Protein AF-Q5LR85-F1 (afdb_monomer)

Mean predicted aligned error: 10.38 Å

Foldseek 3Di:
DPPDDDDPPPPPDDDDDAAPVLLVVLLVCQVCVLVLQQADAQPPPRHTCQVPVVQKDWDAAADWDDDDPPPDDTAGQWIKMARNVQPPHPSRIDIDGFPCSPPPDLVLLVVLLVCQLFQNFLVNNQQSVQDPVPRDGDDSVVSLSSLSLLLSLLVLQVLLLLVVLLVVQVVVVFDAEWEKEKDKDWFWFQAFDPVGQDTDTWIWIWIATQFQLATPDTFTQKNQNAQLQCVCCVQAQDPVRHGDPQKDWDADPVRDIDIDGDDLNSRPCSQFPVLLSLLQNLQVLVVVLVVQVVVCVVVVHPDDPPVNVVSNVVSVVSNVSSCCCCCVRVNDDDDPSNNGHHDRITGGDPLSNVLSRVLSVVVSGRYQAYEYFYEADLSCLVRVCVSCVVCLVVLRYWYKYKDFDPPDDPVRLVVLQVVLVVVLVVQVVVCVVVVVVVDASLVSQLVVFLVPKFWDFDADPVRDTHQDGDPSQPDLQFQSTKIFTSDRPLSGHRMIMGIRGHGPVQRVQRSPDDRHDDRPDPVNSSVVSNVVLSNDNNSVVVLLVSCCNRRQSRPDQPDPDPVDPRGRRVSGDNHVVSVSSSVSSNSSCQQFVFWDFDDRSPDSDPQKDFDPWDWDWDADPPDNDTDTDIDPDGIDGDTDGSCVSSVSDDQDDDPPDGHTDDVSVSSRQPSSQPPHPSNVSVVVD

Radius of gyration: 29.15 Å; Cα contacts (8 Å, |Δi|>4): 1079; chains: 1; bounding box: 88×75×90 Å

Sequence (685 aa):
MCHHQQGNHDCDVSFNVLSNKHFESEFDRLITQNGLLEGPVCGHCGARYLDQPGNFIFNGSHGKIPAGKNGRKAKPAGFRVIHKPCKGKAGARFTVSLDHQQQEKMHDNVRLLRALVNGARITALRKLLVDPDTGKKCGVERVYNRIFWLEKNLLAFERAKLKEWRDKTEAQGGHPHMRIAHDDVVIGVNWESRSDRRLTPLQCSVSADIDTGYVFRIDANFDTTVDPVQVVQENYLDDQLMPTNVRQAYAQKSGNNFTVPSMHFQRPTGRFEEAALFASAESHWRVFSLRLDKEYAAQGLAQLPQDDLDEIANANEHRKIFNTLRNGYFGFQETDRDSRGSFNGSVVKPTYTKAAHLACLRDLLPAKRLTIVGEQEASMVRVVPHVFRDWIQEDRFEWHVMHFDKNASEPENSRRATAFKTAFDIYKARAHASGQTQTSDHALLSQFCAGAMAPAFNRDPSGHMTPFPIINFRSVQFPQLWVRSGVEIHGETREVVGFPVLRKKYRQKLKGSAFHVMPTDPDLCDALARRYIKATIHPVSSFMNSLRERVSPTKRARGRSARNGPSYINGATFNPAVLVAFLNIYRINYNRFEERPYSSASARNSNQVAVSSGTQSIRRPGSKVKVKAPKQRKLAPIQSTPAIRLGADARRMTSTTRATPDPRRILYRPWLNHGTPLWKKFETR

Solvent-accessible surface area (backbone atoms only — not comparable to full-atom values): 38428 Å² total; per-residue (Å²): 130,86,83,79,69,92,72,92,72,82,64,91,73,82,83,80,74,81,37,67,69,44,35,52,54,43,29,52,36,64,72,22,56,65,61,62,65,48,68,61,58,27,67,62,76,64,56,40,41,74,82,46,54,86,51,44,44,81,68,55,71,35,71,71,40,78,51,56,98,80,81,46,78,63,34,66,47,22,39,23,39,31,32,59,94,40,65,93,46,74,45,14,60,49,75,51,64,60,94,59,77,88,54,89,65,70,68,48,58,57,52,47,55,55,36,48,62,63,34,49,37,67,75,55,52,31,64,70,56,37,40,87,89,75,67,47,68,48,60,69,63,65,54,50,55,51,46,53,51,50,25,41,43,49,53,24,40,51,53,47,37,51,47,55,35,30,56,54,36,44,76,70,72,34,41,76,67,44,46,32,10,36,51,74,46,77,39,56,35,41,44,64,48,91,85,47,51,57,60,51,74,38,50,27,44,32,36,13,30,49,78,39,49,30,62,79,47,72,49,60,24,58,42,57,79,38,46,34,50,58,54,49,42,75,59,32,32,50,102,82,70,45,86,37,71,58,58,41,79,45,74,44,98,87,70,52,72,50,73,44,69,45,50,60,53,71,31,93,61,40,48,37,40,52,61,46,34,52,22,23,26,35,27,40,37,51,50,50,43,53,46,53,56,50,55,42,55,74,70,70,51,94,68,78,56,68,72,58,50,50,51,39,50,52,31,52,51,52,35,54,52,49,49,41,49,41,54,67,69,65,54,54,76,92,47,95,57,46,81,37,62,55,64,71,28,36,48,35,35,61,65,42,45,49,40,22,50,52,43,53,48,59,76,65,53,49,50,65,20,42,34,44,20,27,60,84,49,71,60,53,69,60,37,50,63,64,72,41,40,67,39,50,74,70,58,28,35,32,34,38,33,40,48,54,55,82,81,61,48,73,69,55,34,51,50,49,30,48,52,43,50,52,55,49,54,54,50,52,53,49,42,38,72,73,69,48,67,86,61,51,70,69,58,53,49,36,53,58,39,46,77,51,57,42,53,30,61,41,64,49,100,87,64,50,80,39,66,52,68,60,75,75,52,70,43,94,86,33,40,46,40,25,35,31,44,66,56,35,54,93,72,45,32,75,25,32,40,33,55,65,36,50,51,70,94,45,40,63,64,48,47,72,35,52,31,79,49,74,77,85,50,65,72,54,46,53,53,50,28,64,46,54,71,67,58,52,45,55,44,38,52,53,50,52,53,52,45,32,74,24,28,53,53,49,42,75,51,87,65,99,43,92,84,58,67,76,52,64,59,92,67,41,50,51,48,68,58,57,52,56,32,51,54,51,44,40,48,53,40,52,24,52,58,38,70,40,70,69,80,37,88,79,56,91,59,76,54,48,41,79,41,80,86,48,72,41,75,46,67,42,85,100,52,92,55,64,47,79,40,76,53,82,65,56,62,43,64,50,68,41,25,16,30,50,64,67,58,50,37,82,85,57,87,48,100,86,58,78,68,64,70,60,62,81,77,51,68,80,49,69,34,79,37,59,95,39,75,67,28,54,55,66,68,75,94

Organism: Ruegeria pomeroyi (strain ATCC 700808 / DSM 15171 / DSS-3) (NCBI:txid246200)

Structure (mmCIF, N/CA/C/O backbone):
data_AF-Q5LR85-F1
#
_entry.id   AF-Q5LR85-F1
#
loop_
_atom_site.group_PDB
_atom_site.id
_atom_site.type_symbol
_atom_site.label_atom_id
_atom_site.label_alt_id
_atom_site.label_comp_id
_atom_site.label_asym_id
_atom_site.label_entity_id
_atom_site.label_seq_id
_atom_site.pdbx_PDB_ins_code
_atom_site.Cartn_x
_atom_site.Cartn_y
_atom_site.Cartn_z
_atom_site.occupancy
_atom_site.B_iso_or_equiv
_atom_site.auth_seq_id
_atom_site.auth_comp_id
_atom_site.auth_asym_id
_atom_site.auth_atom_id
_atom_site.pdbx_PDB_model_num
ATOM 1 N N . MET A 1 1 ? 31.830 -20.236 7.073 1.00 25.67 1 MET A N 1
ATOM 2 C CA . MET A 1 1 ? 31.572 -19.706 8.425 1.00 25.67 1 MET A CA 1
ATOM 3 C C . MET A 1 1 ? 31.285 -18.221 8.319 1.00 25.67 1 MET A C 1
ATOM 5 O O . MET A 1 1 ? 32.048 -17.513 7.679 1.00 25.67 1 MET A O 1
ATOM 9 N N . CYS A 1 2 ? 30.186 -17.758 8.907 1.00 26.09 2 CYS A N 1
ATOM 10 C CA . CYS A 1 2 ? 30.060 -16.361 9.301 1.00 26.09 2 CYS A CA 1
ATOM 11 C C . CYS A 1 2 ? 30.748 -16.298 10.675 1.00 26.09 2 CYS A C 1
ATOM 13 O O . CYS A 1 2 ? 30.197 -16.802 11.650 1.00 26.09 2 CYS A O 1
ATOM 15 N N . HIS A 1 3 ? 32.008 -15.860 10.715 1.00 28.88 3 HIS A N 1
ATOM 16 C CA . HIS A 1 3 ? 32.866 -15.875 11.908 1.00 28.88 3 HIS A CA 1
ATOM 17 C C . HIS A 1 3 ? 32.510 -14.732 12.872 1.00 28.88 3 HIS A C 1
ATOM 19 O O . HIS A 1 3 ? 33.296 -13.813 13.061 1.00 28.88 3 HIS A O 1
ATOM 25 N N . HIS A 1 4 ? 31.324 -14.760 13.478 1.00 38.50 4 HIS A N 1
ATOM 26 C CA . HIS A 1 4 ? 30.976 -13.788 14.518 1.00 38.50 4 HIS A CA 1
ATOM 27 C C . HIS A 1 4 ? 31.405 -14.348 15.877 1.00 38.50 4 HIS A C 1
ATOM 29 O O . HIS A 1 4 ? 30.635 -15.022 16.560 1.00 38.50 4 HIS A O 1
ATOM 35 N N . GLN A 1 5 ? 32.673 -14.115 16.224 1.00 31.97 5 GLN A N 1
ATOM 36 C CA . GLN A 1 5 ? 33.122 -14.103 17.616 1.00 31.97 5 GLN A CA 1
ATOM 37 C C . GLN A 1 5 ? 32.587 -12.830 18.304 1.00 31.97 5 GLN A C 1
ATOM 39 O O . GLN A 1 5 ? 32.209 -11.871 17.638 1.00 31.97 5 GLN A O 1
ATOM 44 N N . GLN A 1 6 ? 32.463 -12.889 19.630 1.00 32.41 6 GLN A N 1
ATOM 45 C CA . GLN A 1 6 ? 31.815 -11.910 20.513 1.00 32.41 6 GLN A CA 1
ATOM 46 C C . GLN A 1 6 ? 32.098 -10.432 20.173 1.00 32.41 6 GLN A C 1
ATOM 48 O O . GLN A 1 6 ? 33.243 -10.061 19.950 1.00 32.41 6 GLN A O 1
ATOM 53 N N . GLY A 1 7 ? 31.053 -9.591 20.242 1.00 37.31 7 GLY A N 1
ATOM 54 C CA . GLY A 1 7 ? 31.150 -8.128 20.100 1.00 37.31 7 GLY A CA 1
ATOM 55 C C . GLY A 1 7 ? 30.422 -7.578 18.868 1.00 37.31 7 GLY A C 1
ATOM 56 O O . GLY A 1 7 ? 31.039 -7.104 17.924 1.00 37.31 7 GLY A O 1
ATOM 57 N N . ASN A 1 8 ? 29.085 -7.645 18.850 1.00 41.34 8 ASN A N 1
ATOM 58 C CA . ASN A 1 8 ? 28.257 -7.100 17.762 1.00 41.34 8 ASN A CA 1
ATOM 59 C C . ASN A 1 8 ? 28.128 -5.563 17.862 1.00 41.34 8 ASN A C 1
ATOM 61 O O . ASN A 1 8 ? 27.071 -5.048 18.228 1.00 41.34 8 ASN A O 1
ATOM 65 N N . HIS A 1 9 ? 29.198 -4.836 17.539 1.00 42.75 9 HIS A N 1
ATOM 66 C CA . HIS A 1 9 ? 29.150 -3.390 17.255 1.00 42.75 9 HIS A CA 1
ATOM 67 C C . HIS A 1 9 ? 29.630 -3.085 15.829 1.00 42.75 9 HIS A C 1
ATOM 69 O O . HIS A 1 9 ? 29.103 -2.178 15.198 1.00 42.75 9 HIS A O 1
ATOM 75 N N . ASP A 1 10 ? 30.562 -3.884 15.294 1.00 40.72 10 ASP A N 1
ATOM 76 C CA . ASP A 1 10 ? 31.260 -3.553 14.042 1.00 40.72 10 ASP A CA 1
ATOM 77 C C . ASP A 1 10 ? 30.599 -4.123 12.781 1.00 40.72 10 ASP A C 1
ATOM 79 O O . ASP A 1 10 ? 30.808 -3.623 11.674 1.00 40.72 10 ASP A O 1
ATOM 83 N N . CYS A 1 11 ? 29.756 -5.151 12.915 1.00 45.41 11 CYS A N 1
ATOM 84 C CA . CYS A 1 11 ? 28.858 -5.527 11.834 1.00 45.41 11 CYS A CA 1
ATOM 85 C C . CYS A 1 11 ? 27.536 -4.777 12.021 1.00 45.41 11 CYS A C 1
ATOM 87 O O . CYS A 1 11 ? 26.680 -5.192 12.798 1.00 45.41 11 CYS A O 1
ATOM 89 N N . ASP A 1 12 ? 27.321 -3.707 11.260 1.00 41.81 12 ASP A N 1
ATOM 90 C CA . ASP A 1 12 ? 26.050 -2.958 11.153 1.00 41.81 12 ASP A CA 1
ATOM 91 C C . ASP A 1 12 ? 24.854 -3.808 10.634 1.00 41.81 12 ASP A C 1
ATOM 93 O O . ASP A 1 12 ? 23.864 -3.321 10.085 1.00 41.81 12 ASP A O 1
ATOM 97 N N . VAL A 1 13 ? 24.927 -5.132 10.769 1.00 40.31 13 VAL A N 1
ATOM 98 C CA . VAL A 1 13 ? 23.937 -6.104 10.337 1.00 40.31 13 VAL A CA 1
ATOM 99 C C . VAL A 1 13 ? 23.150 -6.603 11.553 1.00 40.31 13 VAL A C 1
ATOM 101 O O . VAL A 1 13 ? 23.331 -7.719 12.033 1.00 40.31 13 VAL A O 1
ATOM 104 N N . SER A 1 14 ? 22.218 -5.785 12.045 1.00 47.59 14 SER A N 1
ATOM 105 C CA . SER A 1 14 ? 21.238 -6.207 13.052 1.00 47.59 14 SER A CA 1
ATOM 106 C C . SER A 1 14 ? 20.057 -6.925 12.382 1.00 47.59 14 SER A C 1
ATOM 108 O O . SER A 1 14 ? 19.246 -6.333 11.660 1.00 47.59 14 SER A O 1
ATOM 110 N N . PHE A 1 15 ? 19.945 -8.244 12.555 1.00 52.16 15 PHE A N 1
ATOM 111 C CA . PHE A 1 15 ? 18.788 -9.009 12.075 1.00 52.16 15 PHE A CA 1
ATOM 112 C C . PHE A 1 15 ? 17.698 -9.054 13.152 1.00 52.16 15 PHE A C 1
ATOM 114 O O . PHE A 1 15 ? 17.870 -9.683 14.189 1.00 52.16 15 PHE A O 1
ATOM 121 N N . ASN A 1 16 ? 16.549 -8.424 12.886 1.00 63.28 16 ASN A N 1
ATOM 122 C CA . ASN A 1 16 ? 15.356 -8.587 13.718 1.00 63.28 16 ASN A CA 1
ATOM 123 C C . ASN A 1 16 ? 14.605 -9.836 13.252 1.00 63.28 16 ASN A C 1
ATOM 125 O O . ASN A 1 16 ? 14.206 -9.912 12.086 1.00 63.28 16 ASN A O 1
ATOM 129 N N . VAL A 1 17 ? 14.425 -10.802 14.152 1.00 72.62 17 VAL A N 1
ATOM 130 C CA . VAL A 1 17 ? 13.585 -11.985 13.926 1.00 72.62 17 VAL A CA 1
ATOM 131 C C . VAL A 1 17 ? 12.122 -11.544 13.832 1.00 72.62 17 VAL A C 1
ATOM 133 O O . VAL A 1 17 ? 11.654 -10.770 14.659 1.00 72.62 17 VAL A O 1
ATOM 136 N N . LEU A 1 18 ? 11.392 -12.014 12.820 1.00 82.56 18 LEU A N 1
ATOM 137 C CA . LEU A 1 18 ? 9.975 -11.692 12.626 1.00 82.56 18 LEU A CA 1
ATOM 138 C C . LEU A 1 18 ? 9.097 -12.882 13.023 1.00 82.56 18 LEU A C 1
ATOM 140 O O . LEU A 1 18 ? 9.485 -14.033 12.847 1.00 82.56 18 LEU A O 1
ATOM 144 N N . SER A 1 19 ? 7.905 -12.593 13.537 1.00 89.31 19 SER A N 1
ATOM 145 C CA . SER A 1 19 ? 6.906 -13.585 13.936 1.00 89.31 19 SER A CA 1
ATOM 146 C C . SER A 1 19 ? 5.846 -13.748 12.852 1.00 89.31 19 SER A C 1
ATOM 148 O O . SER A 1 19 ? 5.288 -12.758 12.371 1.00 89.31 19 SER A O 1
ATOM 150 N N . ASN A 1 20 ? 5.524 -14.997 12.508 1.00 90.56 20 ASN A N 1
ATOM 151 C CA . ASN A 1 20 ? 4.455 -15.308 11.556 1.00 90.56 20 ASN A CA 1
ATOM 152 C C . ASN A 1 20 ? 3.092 -14.829 12.068 1.00 90.56 20 ASN A C 1
ATOM 154 O O . ASN A 1 20 ? 2.350 -14.219 11.309 1.00 90.56 20 ASN A O 1
ATOM 158 N N . LYS A 1 21 ? 2.811 -14.988 13.369 1.00 92.75 21 LYS A N 1
ATOM 159 C CA . LYS A 1 21 ? 1.562 -14.516 13.989 1.00 92.75 21 LYS A CA 1
ATOM 160 C C . LYS A 1 21 ? 1.386 -13.003 13.820 1.00 92.75 21 LYS A C 1
ATOM 162 O O . LYS A 1 21 ? 0.314 -12.529 13.466 1.00 92.75 21 LYS A O 1
ATOM 167 N N . HIS A 1 22 ? 2.455 -12.232 14.033 1.00 93.56 22 HIS A N 1
ATOM 168 C CA . HIS A 1 22 ? 2.426 -10.776 13.850 1.00 93.56 22 HIS A CA 1
ATOM 169 C C . HIS A 1 22 ? 2.228 -10.375 12.389 1.00 93.56 22 HIS A C 1
ATOM 171 O O . HIS A 1 22 ? 1.516 -9.410 12.110 1.00 93.56 22 HIS A O 1
ATOM 177 N N . PHE A 1 23 ? 2.841 -11.118 11.465 1.00 93.75 23 PHE A N 1
ATOM 178 C CA . PHE A 1 23 ? 2.610 -10.940 10.038 1.00 93.75 23 PHE A CA 1
ATOM 179 C C . PHE A 1 23 ? 1.153 -11.232 9.661 1.00 93.75 23 PHE A C 1
ATOM 181 O O . PHE A 1 23 ? 0.551 -10.419 8.972 1.00 93.75 23 PHE A O 1
ATOM 188 N N . GLU A 1 24 ? 0.573 -12.334 10.140 1.00 94.56 24 GLU A N 1
ATOM 189 C CA . GLU A 1 24 ? -0.818 -12.714 9.869 1.00 94.56 24 GLU A CA 1
ATOM 190 C C . GLU A 1 24 ? -1.810 -11.670 10.392 1.00 94.56 24 GLU A C 1
ATOM 192 O O . GLU A 1 24 ? -2.714 -11.275 9.659 1.00 94.56 24 GLU A O 1
ATOM 197 N N . SER A 1 25 ? -1.608 -11.149 11.609 1.00 94.25 25 SER A N 1
ATOM 198 C CA . SER A 1 25 ? -2.441 -10.059 12.139 1.00 94.25 25 SER A CA 1
ATOM 199 C C . SER A 1 25 ? -2.351 -8.789 11.290 1.00 94.25 25 SER A C 1
ATOM 201 O O . SER A 1 25 ? -3.364 -8.150 11.015 1.00 94.25 25 SER A O 1
ATOM 203 N N . GLU A 1 26 ? -1.148 -8.410 10.852 1.00 96.00 26 GLU A N 1
ATOM 204 C CA . GLU A 1 26 ? -0.976 -7.236 9.991 1.00 96.00 26 GLU A CA 1
ATOM 205 C C . GLU A 1 26 ? -1.548 -7.462 8.583 1.00 96.00 26 GLU A C 1
ATOM 207 O O . GLU A 1 26 ? -2.113 -6.554 7.972 1.00 96.00 26 GLU A O 1
ATOM 212 N N . PHE A 1 27 ? -1.442 -8.684 8.071 1.00 95.69 27 PHE A N 1
ATOM 213 C CA . PHE A 1 27 ? -2.030 -9.091 6.805 1.00 95.69 27 PHE A CA 1
ATOM 214 C C . PHE A 1 27 ? -3.561 -9.021 6.839 1.00 95.69 27 PHE A C 1
ATOM 216 O O . PHE A 1 27 ? -4.148 -8.392 5.955 1.00 95.69 27 PHE A O 1
ATOM 223 N N . ASP A 1 28 ? -4.208 -9.558 7.879 1.00 93.94 28 ASP A N 1
ATOM 224 C CA . ASP A 1 28 ? -5.665 -9.457 8.050 1.00 93.94 28 ASP A CA 1
ATOM 225 C C . ASP A 1 28 ? -6.116 -7.994 8.186 1.00 93.94 28 ASP A C 1
ATOM 227 O O . ASP A 1 28 ? -7.058 -7.570 7.510 1.00 93.94 28 ASP A O 1
ATOM 231 N N . ARG A 1 29 ? -5.377 -7.165 8.940 1.00 94.94 29 ARG A N 1
ATOM 232 C CA . ARG A 1 29 ? -5.636 -5.717 9.035 1.00 94.94 29 ARG A CA 1
ATOM 233 C C . ARG A 1 29 ? -5.641 -5.039 7.663 1.00 94.94 29 ARG A C 1
ATOM 235 O O . ARG A 1 29 ? -6.537 -4.247 7.360 1.00 94.94 29 ARG A O 1
ATOM 242 N N . LEU A 1 30 ? -4.649 -5.327 6.820 1.00 96.06 30 LEU A N 1
ATOM 243 C CA . LEU A 1 30 ? -4.534 -4.720 5.491 1.00 96.06 30 LEU A CA 1
ATOM 244 C C . LEU A 1 30 ? -5.548 -5.279 4.480 1.00 96.06 30 LEU A C 1
ATOM 246 O O . LEU A 1 30 ? -5.966 -4.547 3.570 1.00 96.06 30 LEU A O 1
ATOM 250 N N . ILE A 1 31 ? -5.966 -6.540 4.614 1.00 92.94 31 ILE A N 1
ATOM 251 C CA . ILE A 1 31 ? -7.046 -7.129 3.808 1.00 92.94 31 ILE A CA 1
ATOM 252 C C . ILE A 1 31 ? -8.389 -6.492 4.153 1.00 92.94 31 ILE A C 1
ATOM 254 O O . ILE A 1 31 ? -9.135 -6.085 3.257 1.00 92.94 31 ILE A O 1
ATOM 258 N N . THR A 1 32 ? -8.689 -6.381 5.445 1.00 91.19 32 THR A N 1
ATOM 259 C CA . THR A 1 32 ? -9.951 -5.824 5.943 1.00 91.19 32 THR A CA 1
ATOM 260 C C . THR A 1 32 ? -9.982 -4.296 5.897 1.00 91.19 32 THR A C 1
ATOM 262 O O . THR A 1 32 ? -11.055 -3.715 6.057 1.00 91.19 32 THR A O 1
ATOM 265 N N . GLN A 1 33 ? -8.840 -3.651 5.620 1.00 92.00 33 GLN A N 1
ATOM 266 C CA . GLN A 1 33 ? -8.652 -2.197 5.652 1.00 92.00 33 GLN A CA 1
ATOM 267 C C . GLN A 1 33 ? -9.048 -1.625 7.017 1.00 92.00 33 GLN A C 1
ATOM 269 O O . GLN A 1 33 ? -9.933 -0.777 7.107 1.00 92.00 33 GLN A O 1
ATOM 274 N N . ASN A 1 34 ? -8.408 -2.128 8.078 1.00 89.56 34 ASN A N 1
ATOM 275 C CA . ASN A 1 34 ? -8.735 -1.800 9.470 1.00 89.56 34 ASN A CA 1
ATOM 276 C C . ASN A 1 34 ? -10.216 -2.091 9.801 1.00 89.56 34 ASN A C 1
ATOM 278 O O . ASN A 1 34 ? -10.921 -1.241 10.342 1.00 89.56 34 ASN A O 1
ATOM 282 N N . GLY A 1 35 ? -10.725 -3.259 9.396 1.00 87.31 35 GLY A N 1
ATOM 283 C CA . GLY A 1 35 ? -12.103 -3.685 9.679 1.00 87.31 35 GLY A CA 1
ATOM 284 C C . GLY A 1 35 ? -13.196 -3.089 8.774 1.00 87.31 35 GLY A C 1
ATOM 285 O O . GLY A 1 35 ? -14.323 -3.584 8.748 1.00 87.31 35 GLY A O 1
ATOM 286 N N . LEU A 1 36 ? -12.898 -2.066 7.961 1.00 90.31 36 LEU A N 1
ATOM 287 C CA . LEU A 1 36 ? -13.901 -1.380 7.127 1.00 90.31 36 LEU A CA 1
ATOM 288 C C . LEU A 1 36 ? -14.605 -2.303 6.116 1.00 90.31 36 LEU A C 1
ATOM 290 O O . LEU A 1 36 ? -15.736 -2.026 5.695 1.00 90.31 36 LEU A O 1
ATOM 294 N N . LEU A 1 37 ? -13.933 -3.380 5.705 1.00 91.31 37 LEU A N 1
ATOM 295 C CA . LEU A 1 37 ? -14.367 -4.287 4.646 1.00 91.31 37 LEU A CA 1
ATOM 296 C C . LEU A 1 37 ? -14.844 -5.669 5.128 1.00 91.31 37 LEU A C 1
ATOM 298 O O . LEU A 1 37 ? -15.165 -6.504 4.273 1.00 91.31 37 LEU A O 1
ATOM 302 N N . GLU A 1 38 ? -14.929 -5.908 6.440 1.00 87.56 38 GLU A N 1
ATOM 303 C CA . GLU A 1 38 ? -15.364 -7.193 7.028 1.00 87.56 38 GLU A CA 1
ATOM 304 C C . GLU A 1 38 ? -16.844 -7.497 6.778 1.00 87.56 38 GLU A C 1
ATOM 306 O O . GLU A 1 38 ? -17.244 -8.648 6.596 1.00 87.56 38 GLU A O 1
ATOM 311 N N . GLY A 1 39 ? -17.664 -6.448 6.703 1.00 86.19 39 GLY A N 1
ATOM 312 C CA . GLY A 1 39 ? -19.108 -6.596 6.587 1.00 86.19 39 GLY A CA 1
ATOM 313 C C . GLY A 1 39 ? -19.765 -7.138 7.861 1.00 86.19 39 GLY A C 1
ATOM 314 O O . GLY A 1 39 ? -19.161 -7.147 8.928 1.00 86.19 39 GLY A O 1
ATOM 315 N N . PRO A 1 40 ? -21.048 -7.520 7.779 1.00 88.81 40 PRO A N 1
ATOM 316 C CA . PRO A 1 40 ? -21.800 -7.987 8.941 1.00 88.81 40 PRO A CA 1
ATOM 317 C C . PRO A 1 40 ? -21.288 -9.334 9.465 1.00 88.81 40 PRO A C 1
ATOM 319 O O . PRO A 1 40 ? -20.984 -10.224 8.668 1.00 88.81 40 PRO A O 1
ATOM 322 N N . VAL A 1 41 ? -21.284 -9.516 10.787 1.00 91.12 41 VAL A N 1
ATOM 323 C CA . VAL A 1 41 ? -20.835 -10.751 11.451 1.00 91.12 41 VAL A CA 1
ATOM 324 C C . VAL A 1 41 ? -21.919 -11.348 12.345 1.00 91.12 41 VAL A C 1
ATOM 326 O O . VAL A 1 41 ? -22.770 -10.641 12.884 1.00 91.12 41 VAL A O 1
ATOM 329 N N . CYS A 1 42 ? -21.894 -12.669 12.503 1.00 91.50 42 CYS A N 1
ATOM 330 C CA . CYS A 1 42 ? -22.695 -13.366 13.501 1.00 91.50 42 CYS A CA 1
ATOM 331 C C . CYS A 1 42 ? -22.134 -13.075 14.900 1.00 91.50 42 CYS A C 1
ATOM 333 O O . CYS A 1 42 ? -21.031 -13.514 15.211 1.00 91.50 42 CYS A O 1
ATOM 335 N N . GLY A 1 43 ? -22.904 -12.414 15.765 1.00 90.44 43 GLY A N 1
ATOM 336 C CA . GLY A 1 43 ? -22.472 -12.088 17.130 1.00 90.44 43 GLY A CA 1
ATOM 337 C C . GLY A 1 43 ? -22.281 -13.303 18.047 1.00 90.44 43 GLY A C 1
ATOM 338 O O . GLY A 1 43 ? -21.692 -13.161 19.107 1.00 90.44 43 GLY A O 1
ATOM 339 N N . HIS A 1 44 ? -22.755 -14.494 17.650 1.00 92.31 44 HIS A N 1
ATOM 340 C CA . HIS A 1 44 ? -22.561 -15.731 18.424 1.00 92.31 44 HIS A CA 1
ATOM 341 C C . HIS A 1 44 ? -21.221 -16.423 18.139 1.00 92.31 44 HIS A C 1
ATOM 343 O O . HIS A 1 44 ? -20.591 -16.952 19.044 1.00 92.31 44 HIS A O 1
ATOM 349 N N . CYS A 1 45 ? -20.819 -16.507 16.866 1.00 91.50 45 CYS A N 1
ATOM 350 C CA . CYS A 1 45 ? -19.669 -17.321 16.441 1.00 91.50 45 CYS A CA 1
ATOM 351 C C . CYS A 1 45 ? -18.624 -16.565 15.614 1.00 91.50 45 CYS A C 1
ATOM 353 O O . CYS A 1 45 ? -17.674 -17.179 15.142 1.00 91.50 45 CYS A O 1
ATOM 355 N N . GLY A 1 46 ? -18.825 -15.272 15.350 1.00 88.94 46 GLY A N 1
ATOM 356 C CA . GLY A 1 46 ? -17.912 -14.453 14.550 1.00 88.94 46 GLY A CA 1
ATOM 357 C C . GLY A 1 46 ? -17.954 -14.702 13.037 1.00 88.94 46 GLY A C 1
ATOM 358 O O . GLY A 1 46 ? -17.248 -14.024 12.299 1.00 88.94 46 GLY A O 1
ATOM 359 N N . ALA A 1 47 ? -18.785 -15.627 12.537 1.00 89.88 47 ALA A N 1
ATOM 360 C CA . ALA A 1 47 ? -18.868 -15.910 11.101 1.00 89.88 47 ALA A CA 1
ATOM 361 C C . ALA A 1 47 ? -19.253 -14.653 10.297 1.00 89.88 47 ALA A C 1
ATOM 363 O O . ALA A 1 47 ? -20.296 -14.040 10.557 1.00 89.88 47 ALA A O 1
ATOM 364 N N . ARG A 1 48 ? -18.432 -14.288 9.304 1.00 90.62 48 ARG A N 1
ATOM 365 C CA . ARG A 1 48 ? -18.635 -13.099 8.464 1.00 90.62 48 ARG A CA 1
ATOM 366 C C . ARG A 1 48 ? -19.596 -13.404 7.310 1.00 90.62 48 ARG A C 1
ATOM 368 O O . ARG A 1 48 ? -19.462 -14.401 6.600 1.00 90.62 48 ARG A O 1
ATOM 375 N N . TYR A 1 49 ? -20.562 -12.516 7.080 1.00 91.31 49 TYR A N 1
ATOM 376 C CA . TYR A 1 49 ? -21.555 -12.662 6.009 1.00 91.31 49 TYR A CA 1
ATOM 377 C C . TYR A 1 49 ? -20.923 -12.652 4.611 1.00 91.31 49 TYR A C 1
ATOM 379 O O . TYR A 1 49 ? -21.397 -13.351 3.716 1.00 91.31 49 TYR A O 1
ATOM 387 N N . LEU A 1 50 ? -19.873 -11.853 4.409 1.00 89.81 50 LEU A N 1
ATOM 388 C CA . LEU A 1 50 ? -19.233 -11.710 3.100 1.00 89.81 50 LEU A CA 1
ATOM 389 C C . LEU A 1 50 ? -18.449 -12.954 2.672 1.00 89.81 50 LEU A C 1
ATOM 391 O O . LEU A 1 50 ? -18.332 -13.189 1.470 1.00 89.81 50 LEU A O 1
ATOM 395 N N . ASP A 1 51 ? -17.977 -13.752 3.630 1.00 88.12 51 ASP A N 1
ATOM 396 C CA . ASP A 1 51 ? -17.196 -14.960 3.359 1.00 88.12 51 ASP A CA 1
ATOM 397 C C . ASP A 1 51 ? -18.104 -16.099 2.882 1.00 88.12 51 ASP A C 1
ATOM 399 O O . ASP A 1 51 ? -17.790 -16.802 1.922 1.00 88.12 51 ASP A O 1
ATOM 403 N N . GLN A 1 52 ? -19.267 -16.267 3.523 1.00 89.31 52 GLN A N 1
ATOM 404 C CA . GLN A 1 52 ? -20.216 -17.343 3.217 1.00 89.31 52 GLN A CA 1
ATOM 405 C C . GLN A 1 52 ? -21.673 -16.851 3.255 1.00 89.31 52 GLN A C 1
ATOM 407 O O . GLN A 1 52 ? -22.449 -17.248 4.130 1.00 89.31 52 GLN A O 1
ATOM 412 N N . PRO A 1 53 ? -22.112 -16.035 2.277 1.00 90.06 53 PRO A N 1
ATOM 413 C CA . PRO A 1 53 ? -23.452 -15.443 2.290 1.00 90.06 53 PRO A CA 1
ATOM 414 C C . PRO A 1 53 ? -24.578 -16.490 2.239 1.00 90.06 53 PRO A C 1
ATOM 416 O O . PRO A 1 53 ? -25.684 -16.229 2.710 1.00 90.06 53 PRO A O 1
ATOM 419 N N . GLY A 1 54 ? -24.307 -17.692 1.713 1.00 89.44 54 GLY A N 1
ATOM 420 C CA . GLY A 1 54 ? -25.259 -18.810 1.670 1.00 89.44 54 GLY A CA 1
ATOM 421 C C . GLY A 1 54 ? -25.644 -19.373 3.046 1.00 89.44 54 GLY A C 1
ATOM 422 O O . GLY A 1 54 ? -26.722 -19.962 3.184 1.00 89.44 54 GLY A O 1
ATOM 423 N N . ASN A 1 55 ? -24.824 -19.137 4.076 1.00 92.75 55 ASN A N 1
ATOM 424 C CA . ASN A 1 55 ? -25.094 -19.556 5.455 1.00 92.75 55 ASN A CA 1
ATOM 425 C C . ASN A 1 55 ? -26.017 -18.596 6.208 1.00 92.75 55 ASN A C 1
ATOM 427 O O . ASN A 1 55 ? -26.322 -18.820 7.378 1.00 92.75 55 ASN A O 1
ATOM 431 N N . PHE A 1 56 ? -26.516 -17.557 5.542 1.00 93.06 56 PHE A N 1
ATOM 432 C CA . PHE A 1 56 ? -27.396 -16.564 6.133 1.00 93.06 56 PHE A CA 1
ATOM 433 C C . PHE A 1 56 ? -28.757 -16.548 5.431 1.00 93.06 56 PHE A C 1
ATOM 435 O O . PHE A 1 56 ? -28.858 -16.744 4.220 1.00 93.06 56 PHE A O 1
ATOM 442 N N . ILE A 1 57 ? -29.826 -16.331 6.198 1.00 92.56 57 ILE A N 1
ATOM 443 C CA . ILE A 1 57 ? -31.199 -16.202 5.687 1.00 92.56 57 ILE A CA 1
ATOM 444 C C . ILE A 1 57 ? -31.798 -14.853 6.043 1.00 92.56 57 ILE A C 1
ATOM 446 O O . ILE A 1 57 ? -31.536 -14.296 7.109 1.00 92.56 57 ILE A O 1
ATOM 450 N N . PHE A 1 58 ? -32.651 -14.352 5.156 1.00 90.19 58 PHE A N 1
ATOM 451 C CA . PHE A 1 58 ? -33.431 -13.150 5.408 1.00 90.19 58 PHE A CA 1
ATOM 452 C C . PHE A 1 58 ? -34.608 -13.456 6.324 1.00 90.19 58 PHE A C 1
ATOM 454 O O . PHE A 1 58 ? -35.362 -14.392 6.080 1.00 90.19 58 PHE A O 1
ATOM 461 N N . ASN A 1 59 ? -34.786 -12.621 7.343 1.00 86.88 59 ASN A N 1
ATOM 462 C CA . ASN A 1 59 ? -35.867 -12.730 8.315 1.00 86.88 59 ASN A CA 1
ATOM 463 C C . ASN A 1 59 ? -36.669 -11.422 8.416 1.00 86.88 59 ASN A C 1
ATOM 465 O O . ASN A 1 59 ? -36.854 -10.852 9.494 1.00 86.88 59 ASN A O 1
ATOM 469 N N . GLY A 1 60 ? -37.098 -10.918 7.257 1.00 85.25 60 GLY A N 1
ATOM 470 C CA . GLY A 1 60 ? -37.921 -9.717 7.130 1.00 85.25 60 GLY A CA 1
ATOM 471 C C . GLY A 1 60 ? -37.144 -8.405 6.977 1.00 85.25 60 GLY A C 1
ATOM 472 O O . GLY A 1 60 ? -35.913 -8.362 6.915 1.00 85.25 60 GLY A O 1
ATOM 473 N N . SER A 1 61 ? -37.897 -7.313 6.877 1.00 84.75 61 SER A N 1
ATOM 474 C CA . SER A 1 61 ? -37.383 -5.944 6.799 1.00 84.75 61 SER A CA 1
ATOM 475 C C . SER A 1 61 ? -37.274 -5.294 8.177 1.00 84.75 61 SER A C 1
ATOM 477 O O . SER A 1 61 ? -38.016 -5.626 9.101 1.00 84.75 61 SER A O 1
ATOM 479 N N . HIS A 1 62 ? -36.384 -4.315 8.295 1.00 81.62 62 HIS A N 1
ATOM 480 C CA . HIS A 1 62 ? -36.231 -3.464 9.466 1.00 81.62 62 HIS A CA 1
ATOM 481 C C . HIS A 1 62 ? -36.523 -2.007 9.102 1.00 81.62 62 HIS A C 1
ATOM 483 O O . HIS A 1 62 ? -35.911 -1.473 8.179 1.00 81.62 62 HIS A O 1
ATOM 489 N N . GLY A 1 63 ? -37.416 -1.357 9.851 1.00 77.19 63 GLY A N 1
ATOM 490 C CA . GLY A 1 63 ? -37.779 0.048 9.647 1.00 77.19 63 GLY A CA 1
ATOM 491 C C . GLY A 1 63 ? -38.414 0.350 8.282 1.00 77.19 63 GLY A C 1
ATOM 492 O O . GLY A 1 63 ? -38.479 -0.497 7.385 1.00 77.19 63 GLY A O 1
ATOM 493 N N . LYS A 1 64 ? -38.883 1.587 8.116 1.00 75.44 64 LYS A N 1
ATOM 494 C CA . LYS A 1 64 ? -39.430 2.103 6.856 1.00 75.44 64 LYS A CA 1
ATOM 495 C C . LYS A 1 64 ? -38.836 3.479 6.575 1.00 75.44 64 LYS A C 1
ATOM 497 O O . LYS A 1 64 ? -38.792 4.322 7.461 1.00 75.44 64 LYS A O 1
ATOM 502 N N . ILE A 1 65 ? -38.395 3.695 5.341 1.00 71.81 65 ILE A N 1
ATOM 503 C CA . ILE A 1 65 ? -38.053 5.019 4.825 1.00 71.81 65 ILE A CA 1
ATOM 504 C C . ILE A 1 65 ? -39.361 5.644 4.322 1.00 71.81 65 ILE A C 1
ATOM 506 O O . ILE A 1 65 ? -40.025 5.011 3.487 1.00 71.81 65 ILE A O 1
ATOM 510 N N . PRO A 1 66 ? -39.747 6.837 4.813 1.00 64.62 66 PRO A N 1
ATOM 511 C CA . PRO A 1 66 ? -40.969 7.506 4.388 1.00 64.62 66 PRO A CA 1
ATOM 512 C C . PRO A 1 66 ? -41.033 7.667 2.867 1.00 64.62 66 PRO A C 1
ATOM 514 O O . PRO A 1 66 ? -40.023 7.911 2.201 1.00 64.62 66 PRO A O 1
ATOM 517 N N . ALA A 1 67 ? -42.237 7.535 2.319 1.00 65.00 67 ALA A N 1
ATOM 518 C CA . ALA A 1 67 ? -42.518 7.878 0.935 1.00 65.00 67 ALA A CA 1
ATOM 519 C C . ALA A 1 67 ? -42.173 9.356 0.693 1.00 65.00 67 ALA A C 1
ATOM 521 O O . ALA A 1 67 ? -42.677 10.233 1.391 1.00 65.00 67 ALA A O 1
ATOM 522 N N . GLY A 1 68 ? -41.317 9.652 -0.289 1.00 61.53 68 GLY A N 1
ATOM 523 C CA . GLY A 1 68 ? -41.151 11.035 -0.746 1.00 61.53 68 GLY A CA 1
ATOM 524 C C . GLY A 1 68 ? -42.456 11.573 -1.349 1.00 61.53 68 GLY A C 1
ATOM 525 O O . GLY A 1 68 ? -43.326 10.786 -1.723 1.00 61.53 68 GLY A O 1
ATOM 526 N N . LYS A 1 69 ? -42.556 12.899 -1.534 1.00 55.62 69 LYS A N 1
ATOM 527 C CA . LYS A 1 69 ? -43.744 13.614 -2.067 1.00 55.62 69 LYS A CA 1
ATOM 528 C C . LYS A 1 69 ? -44.285 13.105 -3.424 1.00 55.62 69 LYS A C 1
ATOM 530 O O . LYS A 1 69 ? -45.358 13.514 -3.837 1.00 55.62 69 LYS A O 1
ATOM 535 N N . ASN A 1 70 ? -43.591 12.184 -4.096 1.00 56.66 70 ASN A N 1
ATOM 536 C CA . ASN A 1 70 ? -43.929 11.656 -5.423 1.00 56.66 70 ASN A CA 1
ATOM 537 C C . ASN A 1 70 ? -44.691 10.310 -5.382 1.00 56.66 70 ASN A C 1
ATOM 539 O O . ASN A 1 70 ? -44.492 9.480 -6.267 1.00 56.66 70 ASN A O 1
ATOM 543 N N . GLY A 1 71 ? -45.483 10.030 -4.339 1.00 54.78 71 GLY A N 1
ATOM 544 C CA . GLY A 1 71 ? -46.380 8.858 -4.299 1.00 54.78 71 GLY A CA 1
ATOM 545 C C . GLY A 1 71 ? -45.699 7.477 -4.334 1.00 54.78 71 GLY A C 1
ATOM 546 O O . GLY A 1 71 ? -46.340 6.469 -4.625 1.00 54.78 71 GLY A O 1
ATOM 547 N N . ARG A 1 72 ? -44.391 7.390 -4.058 1.00 61.12 72 ARG A N 1
ATOM 548 C CA . ARG A 1 72 ? -43.653 6.112 -4.048 1.00 61.12 72 ARG A CA 1
ATOM 549 C C . ARG A 1 72 ? -43.903 5.352 -2.746 1.00 61.12 72 ARG A C 1
ATOM 551 O O . ARG A 1 72 ? -43.786 5.939 -1.681 1.00 61.12 72 ARG A O 1
ATOM 558 N N . LYS A 1 73 ? -44.160 4.038 -2.815 1.00 65.38 73 LYS A N 1
ATOM 559 C CA . LYS A 1 73 ? -44.332 3.180 -1.624 1.00 65.38 73 LYS A CA 1
ATOM 560 C C . LYS A 1 73 ? -43.127 3.281 -0.676 1.00 65.38 73 LYS A C 1
ATOM 562 O O . LYS A 1 73 ? -41.983 3.371 -1.128 1.00 65.38 73 LYS A O 1
ATOM 567 N N . ALA A 1 74 ? -43.396 3.242 0.631 1.00 68.69 74 ALA A N 1
ATOM 568 C CA . ALA A 1 74 ? -42.366 3.238 1.667 1.00 68.69 74 ALA A CA 1
ATOM 569 C C . ALA A 1 74 ? -41.427 2.033 1.490 1.00 68.69 74 ALA A C 1
ATOM 571 O O . ALA A 1 74 ? -41.883 0.902 1.307 1.00 68.69 74 ALA A O 1
ATOM 572 N N . LYS A 1 75 ? -40.117 2.282 1.546 1.00 77.25 75 LYS A N 1
ATOM 573 C CA . LYS A 1 75 ? -39.074 1.273 1.296 1.00 77.25 75 LYS A CA 1
ATOM 574 C C . LYS A 1 75 ? -38.487 0.765 2.613 1.00 77.25 75 LYS A C 1
ATOM 576 O O . LYS A 1 75 ? -38.425 1.537 3.570 1.00 77.25 75 LYS A O 1
ATOM 581 N N . PRO A 1 76 ? -38.029 -0.495 2.700 1.00 78.62 76 PRO A N 1
ATOM 582 C CA . PRO A 1 76 ? -37.382 -0.992 3.910 1.00 78.62 76 PRO A CA 1
ATOM 583 C C . PRO A 1 76 ? -36.078 -0.227 4.189 1.00 78.62 76 PRO A C 1
ATOM 585 O O . PRO A 1 76 ? -35.273 0.004 3.280 1.00 78.62 76 PRO A O 1
ATOM 588 N N . ALA A 1 77 ? -35.863 0.164 5.449 1.00 79.06 77 ALA A N 1
ATOM 589 C CA . ALA A 1 77 ? -34.632 0.837 5.871 1.00 79.06 77 ALA A CA 1
ATOM 590 C C . ALA A 1 77 ? -33.467 -0.165 6.027 1.00 79.06 77 ALA A C 1
ATOM 592 O O . ALA A 1 77 ? -32.324 0.101 5.673 1.00 79.06 77 ALA A O 1
ATOM 593 N N . GLY A 1 78 ? -33.744 -1.385 6.450 1.00 86.19 78 GLY A N 1
ATOM 594 C CA . GLY A 1 78 ? -32.760 -2.453 6.496 1.00 86.19 78 GLY A CA 1
ATOM 595 C C . GLY A 1 78 ? -33.399 -3.809 6.290 1.00 86.19 78 GLY A C 1
ATOM 596 O O . GLY A 1 78 ? -34.618 -3.940 6.152 1.00 86.19 78 GLY A O 1
ATOM 597 N N . PHE A 1 79 ? -32.559 -4.830 6.302 1.00 89.69 79 PHE A N 1
ATOM 598 C CA . PHE A 1 79 ? -32.969 -6.222 6.222 1.00 89.69 79 PHE A CA 1
ATOM 599 C C . PHE A 1 79 ? -32.440 -6.969 7.439 1.00 89.69 79 PHE A C 1
ATOM 601 O O . PHE A 1 79 ? -31.287 -6.798 7.834 1.00 89.69 79 PHE A O 1
ATOM 608 N N . ARG A 1 80 ? -33.296 -7.790 8.047 1.00 90.50 80 ARG A N 1
ATOM 609 C CA . ARG A 1 80 ? -32.906 -8.680 9.141 1.00 90.50 80 ARG A CA 1
ATOM 610 C C . ARG A 1 80 ? -32.312 -9.946 8.550 1.00 90.50 80 ARG A C 1
ATOM 612 O O . ARG A 1 80 ? -32.880 -10.528 7.623 1.00 90.50 80 ARG A O 1
ATOM 619 N N . VAL A 1 81 ? -31.191 -10.374 9.106 1.00 92.12 81 VAL A N 1
ATOM 620 C CA . VAL A 1 81 ? -30.418 -11.526 8.654 1.00 92.12 81 VAL A CA 1
ATOM 621 C C . VAL A 1 81 ? -30.187 -12.456 9.845 1.00 92.12 81 VAL A C 1
ATOM 623 O O . VAL A 1 81 ? -30.013 -12.000 10.975 1.00 92.12 81 VAL A O 1
ATOM 626 N N . ILE A 1 82 ? -30.243 -13.766 9.610 1.00 93.31 82 ILE A N 1
ATOM 627 C CA . ILE A 1 82 ? -29.953 -14.801 10.609 1.00 93.31 82 ILE A CA 1
ATOM 628 C C . ILE A 1 82 ? -28.874 -15.728 10.069 1.00 93.31 82 ILE A C 1
ATOM 630 O O . ILE A 1 82 ? -28.999 -16.219 8.947 1.00 93.31 82 ILE A O 1
ATOM 634 N N . HIS A 1 83 ? -27.865 -16.019 10.884 1.00 95.19 83 HIS A N 1
ATOM 635 C CA . HIS A 1 83 ? -26.896 -17.076 10.611 1.00 95.19 83 HIS A CA 1
ATOM 636 C C . HIS A 1 83 ? -27.537 -18.459 10.834 1.00 95.19 83 HIS A C 1
ATOM 638 O O . HIS A 1 83 ? -27.900 -18.793 11.963 1.00 95.19 83 HIS A O 1
ATOM 644 N N . LYS A 1 84 ? -27.701 -19.263 9.769 1.00 93.69 84 LYS A N 1
ATOM 645 C CA . LYS A 1 84 ? -28.386 -20.573 9.805 1.00 93.69 84 LYS A CA 1
ATOM 646 C C . LYS A 1 84 ? -27.810 -21.518 10.875 1.00 93.69 84 LYS A C 1
ATOM 648 O O . LYS A 1 84 ? -28.610 -22.019 11.661 1.00 93.69 84 LYS A O 1
ATOM 653 N N . PRO A 1 85 ? -26.479 -21.724 10.977 1.00 93.75 85 PRO A N 1
ATOM 654 C CA . PRO A 1 85 ? -25.885 -22.640 11.958 1.00 93.75 85 PRO A CA 1
ATOM 655 C C . PRO A 1 85 ? -26.067 -22.205 13.418 1.00 93.75 85 PRO A C 1
ATOM 657 O O . PRO A 1 85 ? -26.031 -23.035 14.318 1.00 93.75 85 PRO A O 1
ATOM 660 N N . CYS A 1 86 ? -26.265 -20.909 13.676 1.00 93.44 86 CYS A N 1
ATOM 661 C CA . CYS A 1 86 ? -26.456 -20.379 15.031 1.00 93.44 86 CYS A CA 1
ATOM 662 C C . CYS A 1 86 ? -27.910 -19.993 15.315 1.00 93.44 86 CYS A C 1
ATOM 664 O O . CYS A 1 86 ? -28.177 -19.294 16.292 1.00 93.44 86 CYS A O 1
ATOM 666 N N . LYS A 1 87 ? -28.859 -20.400 14.465 1.00 90.62 87 LYS A N 1
ATOM 667 C CA . LYS A 1 87 ? -30.269 -20.032 14.609 1.00 90.62 87 LYS A CA 1
ATOM 668 C C . LYS A 1 87 ? -30.765 -20.373 16.021 1.00 90.62 87 LYS A C 1
ATOM 670 O O . LYS A 1 87 ? -30.631 -21.502 16.471 1.00 90.62 87 LYS A O 1
ATOM 675 N N . GLY A 1 88 ? -31.346 -19.384 16.700 1.00 87.62 88 GLY A N 1
ATOM 676 C CA . GLY A 1 88 ? -31.851 -19.516 18.073 1.00 87.62 88 GLY A CA 1
ATOM 677 C C . GLY A 1 88 ? -30.869 -19.082 19.167 1.00 87.62 88 GLY A C 1
ATOM 678 O O . GLY A 1 88 ? -31.307 -18.854 20.287 1.00 87.62 88 GLY A O 1
ATOM 679 N N . LYS A 1 89 ? -29.581 -18.887 18.856 1.00 92.75 89 LYS A N 1
ATOM 680 C CA . LYS A 1 89 ? -28.586 -18.381 19.815 1.00 92.75 89 LYS A CA 1
ATOM 681 C C . LYS A 1 89 ? -28.549 -16.848 19.843 1.00 92.75 89 LYS A C 1
ATOM 683 O O . LYS A 1 89 ? -28.827 -16.193 18.829 1.00 92.75 89 LYS A O 1
ATOM 688 N N . ALA A 1 90 ? -28.199 -16.272 20.993 1.00 91.31 90 ALA A N 1
ATOM 689 C CA . ALA A 1 90 ? -28.036 -14.827 21.149 1.00 91.31 90 ALA A CA 1
ATOM 690 C C . ALA A 1 90 ? -26.974 -14.295 20.167 1.00 91.31 90 ALA A C 1
ATOM 692 O O . ALA A 1 90 ? -25.957 -14.934 19.937 1.00 91.31 90 ALA A O 1
ATOM 693 N N . GLY A 1 91 ? -27.235 -13.160 19.512 1.00 87.19 91 GLY A N 1
ATOM 694 C CA . GLY A 1 91 ? -26.321 -12.582 18.514 1.00 87.19 91 GLY A CA 1
ATOM 695 C C . GLY A 1 91 ? -26.351 -13.232 17.119 1.00 87.19 91 GLY A C 1
ATOM 696 O O . GLY A 1 91 ? -25.779 -12.683 16.178 1.00 87.19 91 GLY A O 1
ATOM 697 N N . ALA A 1 92 ? -27.064 -14.348 16.918 1.00 91.19 92 ALA A N 1
ATOM 698 C CA . ALA A 1 92 ? -27.175 -14.986 15.599 1.00 91.19 92 ALA A CA 1
ATOM 699 C C . ALA A 1 92 ? -28.089 -14.240 14.610 1.00 91.19 92 ALA A C 1
ATOM 701 O O . ALA A 1 92 ? -28.015 -14.463 13.398 1.00 91.19 92 ALA A O 1
ATOM 702 N N . ARG A 1 93 ? -28.977 -13.379 15.123 1.00 91.12 93 ARG A N 1
ATOM 703 C CA . ARG A 1 93 ? -29.866 -12.504 14.349 1.00 91.12 93 ARG A CA 1
ATOM 704 C C . ARG A 1 93 ? -29.369 -11.066 14.455 1.00 91.12 93 ARG A C 1
ATOM 706 O O . ARG A 1 93 ? -29.249 -10.550 15.558 1.00 91.12 93 ARG A O 1
ATOM 713 N N . PHE A 1 94 ? -29.183 -10.404 13.319 1.00 91.38 94 PHE A N 1
ATOM 714 C CA . PHE A 1 94 ? -28.763 -9.003 13.254 1.00 91.38 94 PHE A CA 1
ATOM 715 C C . PHE A 1 94 ? -29.459 -8.262 12.106 1.00 91.38 94 PHE A C 1
ATOM 717 O O . PHE A 1 94 ? -30.096 -8.865 11.238 1.00 91.38 94 PHE A O 1
ATOM 724 N N . THR A 1 95 ? -29.374 -6.933 12.112 1.00 89.50 95 THR A N 1
ATOM 725 C CA . THR A 1 95 ? -29.961 -6.071 11.078 1.00 89.50 95 THR A CA 1
ATOM 726 C C . THR A 1 95 ? -28.859 -5.420 10.259 1.00 89.50 95 THR A C 1
ATOM 728 O O . THR A 1 95 ? -27.905 -4.891 10.817 1.00 89.50 95 THR A O 1
ATOM 731 N N . VAL A 1 96 ? -29.028 -5.404 8.938 1.00 87.69 96 VAL A N 1
ATOM 732 C CA . VAL A 1 96 ? -28.158 -4.671 8.015 1.00 87.69 96 VAL A CA 1
ATOM 733 C C . VAL A 1 96 ? -28.952 -3.525 7.397 1.00 87.69 96 VAL A C 1
ATOM 735 O O . VAL A 1 96 ? -29.941 -3.754 6.697 1.00 87.69 96 VAL A O 1
ATOM 738 N N . SER A 1 97 ? -28.532 -2.291 7.657 1.00 83.88 97 SER A N 1
ATOM 739 C CA . SER A 1 97 ? -29.064 -1.061 7.057 1.00 83.88 97 SER A CA 1
ATOM 740 C C . SER A 1 97 ? -28.019 -0.419 6.139 1.00 83.88 97 SER A C 1
ATOM 742 O O . SER A 1 97 ? -26.898 -0.914 6.017 1.00 83.88 97 SER A O 1
ATOM 744 N N . LEU A 1 98 ? -28.388 0.656 5.433 1.00 78.56 98 LEU A N 1
ATOM 745 C CA . LEU A 1 98 ? -27.407 1.438 4.679 1.00 78.56 98 LEU A CA 1
ATOM 746 C C . LEU A 1 98 ? -26.873 2.598 5.510 1.00 78.56 98 LEU A C 1
ATOM 748 O O . LEU A 1 98 ? -27.642 3.443 5.963 1.00 78.56 98 LEU A O 1
ATOM 752 N N . ASP A 1 99 ? -25.549 2.701 5.566 1.00 69.81 99 ASP A N 1
ATOM 753 C CA . ASP A 1 99 ? -24.804 3.690 6.354 1.00 69.81 99 ASP A CA 1
ATOM 754 C C . ASP A 1 99 ? -25.166 5.161 6.051 1.00 69.81 99 ASP A C 1
ATOM 756 O O . ASP A 1 99 ? -24.886 6.054 6.845 1.00 69.81 99 ASP A O 1
ATOM 760 N N . HIS A 1 100 ? -25.781 5.450 4.898 1.00 72.19 100 HIS A N 1
ATOM 761 C CA . HIS A 1 100 ? -26.134 6.813 4.483 1.00 72.19 100 HIS A CA 1
ATOM 762 C C . HIS A 1 100 ? -27.591 7.211 4.765 1.00 72.19 100 HIS A C 1
ATOM 764 O O . HIS A 1 100 ? -28.016 8.276 4.328 1.00 72.19 100 HIS A O 1
ATOM 770 N N . GLN A 1 101 ? -28.382 6.389 5.460 1.00 62.88 101 GLN A N 1
ATOM 771 C CA . GLN A 1 101 ? -29.814 6.674 5.655 1.00 62.88 101 GLN A CA 1
ATOM 772 C C . GLN A 1 101 ? -30.109 7.923 6.476 1.00 62.88 101 GLN A C 1
ATOM 774 O O . GLN A 1 101 ? -31.126 8.567 6.248 1.00 62.88 101 GLN A O 1
ATOM 779 N N . GLN A 1 102 ? -29.202 8.299 7.371 1.00 62.25 102 GLN A N 1
ATOM 780 C CA . GLN A 1 102 ? -29.315 9.514 8.180 1.00 62.25 102 GLN A CA 1
ATOM 781 C C . GLN A 1 102 ? -28.737 10.754 7.468 1.00 62.25 102 GLN A C 1
ATOM 783 O O . GLN A 1 102 ? -28.573 11.815 8.064 1.00 62.25 102 GLN A O 1
ATOM 788 N N . GLN A 1 103 ? -28.355 10.635 6.190 1.00 69.31 103 GLN A N 1
ATOM 789 C CA . GLN A 1 103 ? -27.723 11.712 5.434 1.00 69.31 103 GLN A CA 1
ATOM 790 C C . GLN A 1 103 ? -28.734 12.395 4.502 1.00 69.31 103 GLN A C 1
ATOM 792 O O . GLN A 1 103 ? -28.945 11.952 3.378 1.00 69.31 103 GLN A O 1
ATOM 797 N N . GLU A 1 104 ? -29.313 13.513 4.942 1.00 60.69 104 GLU A N 1
ATOM 798 C CA . GLU A 1 104 ? -30.381 14.211 4.203 1.00 60.69 104 GLU A CA 1
ATOM 799 C C . GLU A 1 104 ? -29.939 14.800 2.848 1.00 60.69 104 GLU A C 1
ATOM 801 O O . GLU A 1 104 ? -30.678 14.740 1.866 1.00 60.69 104 GLU A O 1
ATOM 806 N N . LYS A 1 105 ? -28.717 15.350 2.753 1.00 68.94 105 LYS A N 1
ATOM 807 C CA . LYS A 1 105 ? -28.234 16.076 1.561 1.00 68.94 105 LYS A CA 1
ATOM 808 C C . LYS A 1 105 ? -27.145 15.307 0.813 1.00 68.94 105 LYS A C 1
ATOM 810 O O . LYS A 1 105 ? -25.955 15.404 1.101 1.00 68.94 105 LYS A O 1
ATOM 815 N N . MET A 1 106 ? -27.553 14.560 -0.214 1.00 70.56 106 MET A N 1
ATOM 816 C CA . MET A 1 106 ? -26.642 13.720 -1.007 1.00 70.56 106 MET A CA 1
ATOM 817 C C . MET A 1 106 ? -25.631 14.503 -1.871 1.00 70.56 106 MET A C 1
ATOM 819 O O . MET A 1 106 ? -24.576 13.980 -2.244 1.00 70.56 106 MET A O 1
ATOM 823 N N . HIS A 1 107 ? -25.933 15.751 -2.231 1.00 75.50 107 HIS A N 1
ATOM 824 C CA . HIS A 1 107 ? -25.038 16.562 -3.061 1.00 75.50 107 HIS A CA 1
ATOM 825 C C . HIS A 1 107 ? -23.787 17.025 -2.295 1.00 75.50 107 HIS A C 1
ATOM 827 O O . HIS A 1 107 ? -22.726 17.183 -2.906 1.00 75.50 107 HIS A O 1
ATOM 833 N N . ASP A 1 108 ? -23.881 17.161 -0.969 1.00 80.00 108 ASP A N 1
ATOM 834 C CA . ASP A 1 108 ? -22.780 17.613 -0.117 1.00 80.00 108 ASP A CA 1
ATOM 835 C C . ASP A 1 108 ? -21.636 16.609 -0.070 1.00 80.00 108 ASP A C 1
ATOM 837 O O . ASP A 1 108 ? -20.478 17.006 -0.132 1.00 80.00 108 ASP A O 1
ATOM 841 N N . ASN A 1 109 ? -21.924 15.306 -0.082 1.00 85.62 109 ASN A N 1
ATOM 842 C CA . ASN A 1 109 ? -20.884 14.274 -0.071 1.00 85.62 109 ASN A CA 1
ATOM 843 C C . ASN A 1 109 ? -20.007 14.302 -1.335 1.00 85.62 109 ASN A C 1
ATOM 845 O O . ASN A 1 109 ? -18.802 14.072 -1.265 1.00 85.62 109 ASN A O 1
ATOM 849 N N . VAL A 1 110 ? -20.586 14.620 -2.498 1.00 86.56 110 VAL A N 1
ATOM 850 C CA . VAL A 1 110 ? -19.818 14.745 -3.750 1.00 86.56 110 VAL A CA 1
ATOM 851 C C . VAL A 1 110 ? -18.990 16.027 -3.753 1.00 86.56 110 VAL A C 1
ATOM 853 O O . VAL A 1 110 ? -17.852 16.020 -4.222 1.00 86.56 110 VAL A O 1
ATOM 856 N N . ARG A 1 111 ? -19.528 17.125 -3.204 1.00 86.38 111 ARG A N 1
ATOM 857 C CA . ARG A 1 111 ? -18.758 18.360 -2.991 1.00 86.38 111 ARG A CA 1
ATOM 858 C C . ARG A 1 111 ? -17.616 18.125 -2.005 1.00 86.38 111 ARG A C 1
ATOM 860 O O . ARG A 1 111 ? -16.512 18.591 -2.264 1.00 86.38 111 ARG A O 1
ATOM 867 N N . LEU A 1 112 ? -17.862 17.359 -0.943 1.00 87.69 112 LEU A N 1
ATOM 868 C CA . LEU A 1 112 ? -16.874 16.972 0.057 1.00 87.69 112 LEU A CA 1
ATOM 869 C C . LEU A 1 112 ? -15.754 16.142 -0.576 1.00 87.69 112 LEU A C 1
ATOM 871 O O . LEU A 1 112 ? -14.599 16.531 -0.460 1.00 87.69 112 LEU A O 1
ATOM 875 N N . LEU A 1 113 ? -16.081 15.080 -1.325 1.00 90.50 113 LEU A N 1
ATOM 876 C CA . LEU A 1 113 ? -15.103 14.282 -2.078 1.00 90.50 113 LEU A CA 1
ATOM 877 C C . LEU A 1 113 ? -14.243 15.163 -2.992 1.00 90.50 113 LEU A C 1
ATOM 879 O O . LEU A 1 113 ? -13.018 15.095 -2.944 1.00 90.50 113 LEU A O 1
ATOM 883 N N . ARG A 1 114 ? -14.874 16.035 -3.791 1.00 89.00 114 ARG A N 1
ATOM 884 C CA . ARG A 1 114 ? -14.151 16.958 -4.681 1.00 89.00 114 ARG A CA 1
ATOM 885 C C . ARG A 1 114 ? -13.259 17.924 -3.907 1.00 89.00 114 ARG A C 1
ATOM 887 O O . ARG A 1 114 ? -12.163 18.211 -4.367 1.00 89.00 114 ARG A O 1
ATOM 894 N N . ALA A 1 115 ? -13.703 18.437 -2.766 1.00 88.38 115 ALA A N 1
ATOM 895 C CA . ALA A 1 115 ? -12.904 19.336 -1.943 1.00 88.38 115 ALA A CA 1
ATOM 896 C C . ALA A 1 115 ? -11.701 18.609 -1.314 1.00 88.38 115 ALA A C 1
ATOM 898 O O . ALA A 1 115 ? -10.589 19.135 -1.347 1.00 88.38 115 ALA A O 1
ATOM 899 N N . LEU A 1 116 ? -11.905 17.384 -0.817 1.00 87.50 116 LEU A N 1
ATOM 900 C CA . LEU A 1 116 ? -10.869 16.537 -0.214 1.00 87.50 116 LEU A CA 1
ATOM 901 C C . LEU A 1 116 ? -9.704 16.281 -1.179 1.00 87.50 116 LEU A C 1
ATOM 903 O O . LEU A 1 116 ? -8.549 16.504 -0.823 1.00 87.50 116 LEU A O 1
ATOM 907 N N . VAL A 1 117 ? -10.003 15.881 -2.419 1.00 87.50 117 VAL A N 1
ATOM 908 C CA . VAL A 1 117 ? -8.980 15.557 -3.437 1.00 87.50 117 VAL A CA 1
ATOM 909 C C . VAL A 1 117 ? -8.363 16.791 -4.112 1.00 87.50 117 VAL A C 1
ATOM 911 O O . VAL A 1 117 ? -7.481 16.654 -4.956 1.00 87.50 117 VAL A O 1
ATOM 914 N N . ASN A 1 118 ? -8.829 17.994 -3.762 1.00 85.81 118 ASN A N 1
ATOM 915 C CA . ASN A 1 118 ? -8.326 19.280 -4.259 1.00 85.81 118 ASN A CA 1
ATOM 916 C C . ASN A 1 118 ? -7.747 20.159 -3.135 1.00 85.81 118 ASN A C 1
ATOM 918 O O . ASN A 1 118 ? -7.711 21.382 -3.247 1.00 85.81 118 ASN A O 1
ATOM 922 N N . GLY A 1 119 ? -7.298 19.547 -2.040 1.00 79.81 119 GLY A N 1
ATOM 923 C CA . GLY A 1 119 ? -6.459 20.214 -1.043 1.00 79.81 119 GLY A CA 1
ATOM 924 C C . GLY A 1 119 ? -7.223 21.068 -0.043 1.00 79.81 119 GLY A C 1
ATOM 925 O O . GLY A 1 119 ? -6.619 21.904 0.636 1.00 79.81 119 GLY A O 1
ATOM 926 N N . ALA A 1 120 ? -8.539 20.879 0.075 1.00 79.88 120 ALA A N 1
ATOM 927 C CA . ALA A 1 120 ? -9.319 21.580 1.080 1.00 79.88 120 ALA A CA 1
ATOM 928 C C . ALA A 1 120 ? -8.901 21.149 2.494 1.00 79.88 120 ALA A C 1
ATOM 930 O O . ALA A 1 120 ? -8.895 19.969 2.839 1.00 79.88 120 ALA A O 1
ATOM 931 N N . ARG A 1 121 ? -8.607 22.139 3.342 1.00 77.12 121 ARG A N 1
ATOM 932 C CA . ARG A 1 121 ? -8.342 21.930 4.773 1.00 77.12 121 ARG A CA 1
ATOM 933 C C . ARG A 1 121 ? -9.623 21.510 5.496 1.00 77.12 121 ARG A C 1
ATOM 935 O O . ARG A 1 121 ? -10.707 21.947 5.114 1.00 77.12 121 ARG A O 1
ATOM 942 N N . ILE A 1 122 ? -9.505 20.793 6.618 1.00 77.62 122 ILE A N 1
ATOM 943 C CA . ILE A 1 122 ? -10.657 20.391 7.457 1.00 77.62 122 ILE A CA 1
ATOM 944 C C . ILE A 1 122 ? -11.564 21.585 7.807 1.00 77.62 122 ILE A C 1
ATOM 946 O O . ILE A 1 122 ? -12.787 21.484 7.751 1.00 77.62 122 ILE A O 1
ATOM 950 N N . THR A 1 123 ? -10.989 22.756 8.091 1.00 77.19 123 THR A N 1
ATOM 951 C CA . THR A 1 123 ? -11.755 23.982 8.374 1.00 77.19 123 THR A CA 1
ATOM 952 C C . THR A 1 123 ? -12.565 24.490 7.180 1.00 77.19 123 THR A C 1
ATOM 954 O O . THR A 1 123 ? -13.642 25.049 7.377 1.00 77.19 123 THR A O 1
ATOM 957 N N . ALA A 1 124 ? -12.090 24.283 5.950 1.00 78.81 124 ALA A N 1
ATOM 958 C CA . ALA A 1 124 ? -12.839 24.589 4.735 1.00 78.81 124 ALA A CA 1
ATOM 959 C C . ALA A 1 124 ? -13.957 23.563 4.500 1.00 78.81 124 ALA A C 1
ATOM 961 O O . ALA A 1 124 ? -15.061 23.946 4.126 1.00 78.81 124 ALA A O 1
ATOM 962 N N . LEU A 1 125 ? -13.716 22.283 4.804 1.00 80.81 125 LEU A N 1
ATOM 963 C CA . LEU A 1 125 ? -14.745 21.239 4.727 1.00 80.81 125 LEU A CA 1
ATOM 964 C C . LEU A 1 125 ? -15.906 21.506 5.694 1.00 80.81 125 LEU A C 1
ATOM 966 O O . LEU A 1 125 ? -17.060 21.326 5.323 1.00 80.81 125 LEU A O 1
ATOM 970 N N . ARG A 1 126 ? -15.623 22.031 6.895 1.00 80.81 126 ARG A N 1
ATOM 971 C CA . ARG A 1 126 ? -16.670 22.467 7.838 1.00 80.81 126 ARG A CA 1
ATOM 972 C C . ARG A 1 126 ? -17.589 23.534 7.250 1.00 80.81 126 ARG A C 1
ATOM 974 O O . ARG A 1 126 ? -18.770 23.532 7.566 1.00 80.81 126 ARG A O 1
ATOM 981 N N . LYS A 1 127 ? -17.066 24.427 6.398 1.00 79.56 127 LYS A N 1
ATOM 982 C CA . LYS A 1 127 ? -17.874 25.451 5.711 1.00 79.56 127 LYS A CA 1
ATOM 983 C C . LYS A 1 127 ? -18.816 24.845 4.668 1.00 79.56 127 LYS A C 1
ATOM 985 O O . LYS A 1 127 ? -19.871 25.410 4.418 1.00 79.56 127 LYS A O 1
ATOM 990 N N . LEU A 1 128 ? -18.445 23.713 4.066 1.00 78.12 128 LEU A N 1
ATOM 991 C CA . LEU A 1 128 ? -19.287 23.014 3.088 1.00 78.12 128 LEU A CA 1
ATOM 992 C C . LEU A 1 128 ? -20.481 22.305 3.734 1.00 78.12 128 LEU A C 1
ATOM 994 O O . LEU A 1 128 ? -21.467 22.071 3.051 1.00 78.12 128 LEU A O 1
ATOM 998 N N . LEU A 1 129 ? -20.378 21.965 5.020 1.00 76.38 129 LEU A N 1
ATOM 999 C CA . LEU A 1 129 ? -21.402 21.248 5.786 1.00 76.38 129 LEU A CA 1
ATOM 1000 C C . LEU A 1 129 ? -22.117 22.165 6.794 1.00 76.38 129 LEU A C 1
ATOM 1002 O O . LEU A 1 129 ? -22.626 21.687 7.808 1.00 76.38 129 LEU A O 1
ATOM 1006 N N . VAL A 1 130 ? -22.100 23.480 6.553 1.00 76.44 130 VAL A N 1
ATOM 1007 C CA . VAL A 1 130 ? -22.840 24.457 7.363 1.00 76.44 130 VAL A CA 1
ATOM 1008 C C . VAL A 1 130 ? -24.332 24.215 7.187 1.00 76.44 130 VAL A C 1
ATOM 1010 O O . VAL A 1 130 ? -24.808 23.985 6.076 1.00 76.44 130 VAL A O 1
ATOM 1013 N N . ASP A 1 131 ? -25.050 24.262 8.301 1.00 66.81 131 ASP A N 1
ATOM 1014 C CA . ASP A 1 131 ? -26.501 24.221 8.299 1.00 66.81 131 ASP A CA 1
ATOM 1015 C C . ASP A 1 131 ? -27.041 25.486 7.601 1.00 66.81 131 ASP A C 1
ATOM 1017 O O . ASP A 1 131 ? -26.700 26.592 8.027 1.00 66.81 131 ASP A O 1
ATOM 1021 N N . PRO A 1 132 ? -27.812 25.364 6.506 1.00 65.06 132 PRO A N 1
ATOM 1022 C CA . PRO A 1 132 ? -28.271 26.531 5.763 1.00 65.06 132 PRO A CA 1
ATOM 1023 C C . PRO A 1 132 ? -29.347 27.336 6.491 1.00 65.06 132 PRO A C 1
ATOM 1025 O O . PRO A 1 132 ? -29.502 28.508 6.166 1.00 65.06 132 PRO A O 1
ATOM 1028 N N . ASP A 1 133 ? -30.043 26.743 7.461 1.00 63.25 133 ASP A N 1
ATOM 1029 C CA . ASP A 1 133 ? -31.142 27.390 8.176 1.00 63.25 133 ASP A CA 1
ATOM 1030 C C . ASP A 1 133 ? -30.617 28.138 9.409 1.00 63.25 133 ASP A C 1
ATOM 1032 O O . ASP A 1 133 ? -31.073 29.232 9.728 1.00 63.25 133 ASP A O 1
ATOM 1036 N N . THR A 1 134 ? -29.601 27.587 10.085 1.00 68.62 134 THR A N 1
ATOM 1037 C CA . THR A 1 134 ? -29.033 28.191 11.308 1.00 68.62 134 THR A CA 1
ATOM 1038 C C . THR A 1 134 ? -27.677 28.869 11.110 1.00 68.62 134 THR A C 1
ATOM 1040 O O . THR A 1 134 ? -27.178 29.530 12.022 1.00 68.62 134 THR A O 1
ATOM 1043 N N . GLY A 1 135 ? -27.013 28.661 9.969 1.00 68.38 135 GLY A N 1
ATOM 1044 C CA . GLY A 1 135 ? -25.653 29.149 9.707 1.00 68.38 135 GLY A CA 1
ATOM 1045 C C . GLY A 1 135 ? -24.572 28.533 10.611 1.00 68.38 135 GLY A C 1
ATOM 1046 O O . GLY A 1 135 ? -23.393 28.899 10.519 1.00 68.38 135 GLY A O 1
ATOM 1047 N N . LYS A 1 136 ? -24.933 27.586 11.492 1.00 73.31 136 LYS A N 1
ATOM 1048 C CA . LYS A 1 136 ? -24.007 26.978 12.451 1.00 73.31 136 LYS A CA 1
ATOM 1049 C C . LYS A 1 136 ? -23.033 26.042 11.736 1.00 73.31 136 LYS A C 1
ATOM 1051 O O . LYS A 1 136 ? -23.401 25.175 10.940 1.00 73.31 136 LYS A O 1
ATOM 1056 N N . LYS A 1 137 ? -21.744 26.200 12.051 1.00 70.00 137 LYS A N 1
ATOM 1057 C CA . LYS A 1 137 ? -20.680 25.314 11.558 1.00 70.00 137 LYS A CA 1
ATOM 1058 C C . LYS A 1 137 ? -20.839 23.936 12.185 1.00 70.00 137 LYS A C 1
ATOM 1060 O O . LYS A 1 137 ? -20.925 23.829 13.405 1.00 70.00 137 LYS A O 1
ATOM 1065 N N . CYS A 1 138 ? -20.756 22.883 11.378 1.00 74.38 138 CYS A N 1
ATOM 1066 C CA . CYS A 1 138 ? -20.753 21.528 11.912 1.00 74.38 138 CYS A CA 1
ATOM 1067 C C . CYS A 1 138 ? -19.528 21.276 12.817 1.00 74.38 138 CYS A C 1
ATOM 1069 O O . CYS A 1 138 ? -18.452 21.874 12.636 1.00 74.38 138 CYS A O 1
ATOM 1071 N N . GLY A 1 139 ? -19.684 20.368 13.783 1.00 74.12 139 GLY A N 1
ATOM 1072 C CA . GLY A 1 139 ? -18.572 19.823 14.562 1.00 74.12 139 GLY A CA 1
ATOM 1073 C C . GLY A 1 139 ? -17.546 19.114 13.670 1.00 74.12 139 GLY A C 1
ATOM 1074 O O . GLY A 1 139 ? -17.866 18.684 12.558 1.00 74.12 139 GLY A O 1
ATOM 1075 N N . VAL A 1 140 ? -16.299 19.014 14.141 1.00 76.50 140 VAL A N 1
ATOM 1076 C CA . VAL A 1 140 ? -15.210 18.326 13.415 1.00 76.50 140 VAL A CA 1
ATOM 1077 C C . VAL A 1 140 ? -15.512 16.834 13.272 1.00 76.50 140 VAL A C 1
ATOM 1079 O O . VAL A 1 140 ? -15.300 16.270 12.202 1.00 76.50 140 VAL A O 1
ATOM 1082 N N . GLU A 1 141 ? -16.095 16.231 14.304 1.00 79.12 141 GLU A N 1
ATOM 1083 C CA . GLU A 1 141 ? -16.510 14.828 14.322 1.00 79.12 141 GLU A CA 1
ATOM 1084 C C . GLU A 1 141 ? -17.443 14.480 13.154 1.00 79.12 141 GLU A C 1
ATOM 1086 O O . GLU A 1 141 ? -17.210 13.519 12.426 1.00 79.12 141 GLU A O 1
ATOM 1091 N N . ARG A 1 142 ? -18.434 15.337 12.864 1.00 81.06 142 ARG A N 1
ATOM 1092 C CA . ARG A 1 142 ? -19.334 15.147 11.715 1.00 81.06 142 ARG A CA 1
ATOM 1093 C C . ARG A 1 142 ? -18.577 15.125 10.384 1.00 81.06 142 ARG A C 1
ATOM 1095 O O . ARG A 1 142 ? -18.979 14.399 9.479 1.00 81.06 142 ARG A O 1
ATOM 1102 N N . VAL A 1 143 ? -17.492 15.894 10.248 1.00 83.69 143 VAL A N 1
ATOM 1103 C CA . VAL A 1 143 ? -16.631 15.863 9.051 1.00 83.69 143 VAL A CA 1
ATOM 1104 C C . VAL A 1 143 ? -15.874 14.538 8.975 1.00 83.69 143 VAL A C 1
ATOM 1106 O O . VAL A 1 143 ? -15.847 13.924 7.910 1.00 83.69 143 VAL A O 1
ATOM 1109 N N . TYR A 1 144 ? -15.297 14.076 10.087 1.00 86.25 144 TYR A N 1
ATOM 1110 C CA . TYR A 1 144 ? -14.575 12.802 10.150 1.00 86.25 144 TYR A CA 1
ATOM 1111 C C . TYR A 1 144 ? -15.487 11.614 9.838 1.00 86.25 144 TYR A C 1
ATOM 1113 O O . TYR A 1 144 ? -15.156 10.823 8.960 1.00 86.25 144 TYR A O 1
ATOM 1121 N N . ASN A 1 145 ? -16.692 11.572 10.409 1.00 86.25 145 ASN A N 1
ATOM 1122 C CA . ASN A 1 145 ? -17.683 10.531 10.119 1.00 86.25 145 ASN A CA 1
ATOM 1123 C C . ASN A 1 145 ? -18.038 10.471 8.623 1.00 86.25 145 ASN A C 1
ATOM 1125 O O . ASN A 1 145 ? -18.206 9.392 8.056 1.00 86.25 145 ASN A O 1
ATOM 1129 N N . ARG A 1 146 ? -18.100 11.623 7.938 1.00 87.06 146 ARG A N 1
ATOM 1130 C CA . ARG A 1 146 ? -18.318 11.673 6.481 1.00 87.06 146 ARG A CA 1
ATOM 1131 C C . ARG A 1 146 ? -17.111 11.189 5.684 1.00 87.06 146 ARG A C 1
ATOM 1133 O O . ARG A 1 146 ? -17.303 10.556 4.650 1.00 87.06 146 ARG A O 1
ATOM 1140 N N . ILE A 1 147 ? -15.896 11.469 6.150 1.00 90.06 147 ILE A N 1
ATOM 1141 C CA . ILE A 1 147 ? -14.658 10.985 5.527 1.00 90.06 147 ILE A CA 1
ATOM 1142 C C . ILE A 1 147 ? -14.560 9.461 5.651 1.00 90.06 147 ILE A C 1
ATOM 1144 O O . ILE A 1 147 ? -14.387 8.801 4.631 1.00 90.06 147 ILE A O 1
ATOM 1148 N N . PHE A 1 148 ? -14.758 8.895 6.843 1.00 91.12 148 PHE A N 1
ATOM 1149 C CA . PHE A 1 148 ? -14.726 7.441 7.051 1.00 91.12 148 PHE A CA 1
ATOM 1150 C C . PHE A 1 148 ? -15.832 6.719 6.273 1.00 91.12 148 PHE A C 1
ATOM 1152 O O . PHE A 1 148 ? -15.609 5.664 5.680 1.00 91.12 148 PHE A O 1
ATOM 1159 N N . TRP A 1 149 ? -17.021 7.324 6.177 1.00 90.75 149 TRP A N 1
ATOM 1160 C CA . TRP A 1 149 ? -18.074 6.812 5.303 1.00 90.75 149 TRP A CA 1
ATOM 1161 C C . TRP A 1 149 ? -17.655 6.813 3.822 1.00 90.75 149 TRP A C 1
ATOM 1163 O O . TRP A 1 149 ? -17.873 5.817 3.127 1.00 90.75 149 TRP A O 1
ATOM 1173 N N . LEU A 1 150 ? -17.046 7.899 3.323 1.00 92.81 150 LEU A N 1
ATOM 1174 C CA . LEU A 1 150 ? -16.540 7.968 1.946 1.00 92.81 150 LEU A CA 1
ATOM 1175 C C . LEU A 1 150 ? -15.472 6.902 1.691 1.00 92.81 150 LEU A C 1
ATOM 1177 O O . LEU A 1 150 ? -15.549 6.207 0.680 1.00 92.81 150 LEU A O 1
ATOM 1181 N N . GLU A 1 151 ? -14.513 6.761 2.605 1.00 94.38 151 GLU A N 1
ATOM 1182 C CA . GLU A 1 151 ? -13.464 5.745 2.547 1.00 94.38 151 GLU A CA 1
ATOM 1183 C C . GLU A 1 151 ? -14.066 4.344 2.419 1.00 94.38 151 GLU A C 1
ATOM 1185 O O . GLU A 1 151 ? -13.799 3.660 1.432 1.00 94.38 151 GLU A O 1
ATOM 1190 N N . LYS A 1 152 ? -14.940 3.947 3.354 1.00 93.44 152 LYS A N 1
ATOM 1191 C CA . LYS A 1 152 ? -15.579 2.624 3.357 1.00 93.44 152 LYS A CA 1
ATOM 1192 C C . LYS A 1 152 ? -16.291 2.326 2.036 1.00 93.44 152 LYS A C 1
ATOM 1194 O O . LYS A 1 152 ? -16.105 1.258 1.452 1.00 93.44 152 LYS A O 1
ATOM 1199 N N . ASN A 1 153 ? -17.099 3.268 1.540 1.00 92.44 153 ASN A N 1
ATOM 1200 C CA . ASN A 1 153 ? -17.866 3.070 0.305 1.00 92.44 153 ASN A CA 1
ATOM 1201 C C . ASN A 1 153 ? -16.966 2.993 -0.931 1.00 92.44 153 ASN A C 1
ATOM 1203 O O . ASN A 1 153 ? -17.210 2.167 -1.813 1.00 92.44 153 ASN A O 1
ATOM 1207 N N . LEU A 1 154 ? -15.930 3.831 -1.003 1.00 95.12 154 LEU A N 1
ATOM 1208 C CA . LEU A 1 154 ? -14.991 3.828 -2.120 1.00 95.12 154 LEU A CA 1
ATOM 1209 C C . LEU A 1 154 ? -14.121 2.566 -2.111 1.00 95.12 154 LEU A C 1
ATOM 1211 O O . LEU A 1 154 ? -13.978 1.943 -3.162 1.00 95.12 154 LEU A O 1
ATOM 1215 N N . LEU A 1 155 ? -13.592 2.149 -0.957 1.00 95.81 155 LEU A N 1
ATOM 1216 C CA . LEU A 1 155 ? -12.822 0.907 -0.822 1.00 95.81 155 LEU A CA 1
ATOM 1217 C C . LEU A 1 155 ? -13.657 -0.308 -1.229 1.00 95.81 155 LEU A C 1
ATOM 1219 O O . LEU A 1 155 ? -13.197 -1.158 -1.991 1.00 95.81 155 LEU A O 1
ATOM 1223 N N . ALA A 1 156 ? -14.911 -0.370 -0.777 1.00 94.38 156 ALA A N 1
ATOM 1224 C CA . ALA A 1 156 ? -15.822 -1.439 -1.157 1.00 94.38 156 ALA A CA 1
ATOM 1225 C C . ALA A 1 156 ? -16.118 -1.444 -2.668 1.00 94.38 156 ALA A C 1
ATOM 1227 O O . ALA A 1 156 ? -16.150 -2.511 -3.285 1.00 94.38 156 ALA A O 1
ATOM 1228 N N . PHE A 1 157 ? -16.299 -0.264 -3.274 1.00 94.56 157 PHE A N 1
ATOM 1229 C CA . PHE A 1 157 ? -16.458 -0.113 -4.723 1.00 94.56 157 PHE A CA 1
ATOM 1230 C C . PHE A 1 157 ? -15.229 -0.613 -5.486 1.00 94.56 157 PHE A C 1
ATOM 1232 O O . PHE A 1 157 ? -15.364 -1.397 -6.427 1.00 94.56 157 PHE A O 1
ATOM 1239 N N . GLU A 1 158 ? -14.031 -0.193 -5.080 1.00 94.69 158 GLU A N 1
ATOM 1240 C CA . GLU A 1 158 ? -12.796 -0.619 -5.732 1.00 94.69 158 GLU A CA 1
ATOM 1241 C C . GLU A 1 158 ? -12.587 -2.128 -5.599 1.00 94.69 158 GLU A C 1
ATOM 1243 O O . GLU A 1 158 ? -12.299 -2.778 -6.603 1.00 94.69 158 GLU A O 1
ATOM 1248 N N . ARG A 1 159 ? -12.814 -2.706 -4.410 1.00 93.62 159 ARG A N 1
ATOM 1249 C CA . ARG A 1 159 ? -12.740 -4.159 -4.194 1.00 93.62 159 ARG A CA 1
ATOM 1250 C C . ARG A 1 159 ? -13.679 -4.909 -5.136 1.00 93.62 159 ARG A C 1
ATOM 1252 O O . ARG A 1 159 ? -13.263 -5.882 -5.759 1.00 93.62 159 ARG A O 1
ATOM 1259 N N . ALA A 1 160 ? -14.922 -4.447 -5.277 1.00 92.75 160 ALA A N 1
ATOM 1260 C CA . ALA A 1 160 ? -15.890 -5.054 -6.187 1.00 92.75 160 ALA A CA 1
ATOM 1261 C C . ALA A 1 160 ? -15.414 -4.999 -7.648 1.00 92.75 160 ALA A C 1
ATOM 1263 O O . ALA A 1 160 ? -15.475 -6.003 -8.354 1.00 92.75 160 ALA A O 1
ATOM 1264 N N . LYS A 1 161 ? -14.885 -3.854 -8.095 1.00 92.69 161 LYS A N 1
ATOM 1265 C CA . LYS A 1 161 ? -14.399 -3.689 -9.471 1.00 92.69 161 LYS A CA 1
ATOM 1266 C C . LYS A 1 161 ? -13.104 -4.422 -9.773 1.00 92.69 161 LYS A C 1
ATOM 1268 O O . LYS A 1 161 ? -12.948 -4.924 -10.881 1.00 92.69 161 LYS A O 1
ATOM 1273 N N . LEU A 1 162 ? -12.188 -4.502 -8.817 1.00 93.56 162 LEU A N 1
ATOM 1274 C CA . LEU A 1 162 ? -10.986 -5.315 -8.965 1.00 93.56 162 LEU A CA 1
ATOM 1275 C C . LEU A 1 162 ? -11.325 -6.804 -8.982 1.00 93.56 162 LEU A C 1
ATOM 1277 O O . LEU A 1 162 ? -10.731 -7.523 -9.774 1.00 93.56 162 LEU A O 1
ATOM 1281 N N . LYS A 1 163 ? -12.319 -7.249 -8.201 1.00 92.12 163 LYS A N 1
ATOM 1282 C CA . LYS A 1 163 ? -12.827 -8.622 -8.278 1.0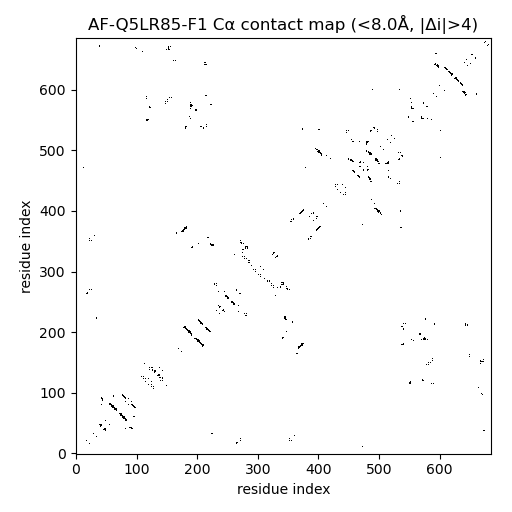0 92.12 163 LYS A CA 1
ATOM 1283 C C . LYS A 1 163 ? -13.417 -8.931 -9.657 1.00 92.12 163 LYS A C 1
ATOM 1285 O O . LYS A 1 163 ? -12.979 -9.878 -10.289 1.00 92.12 163 LYS A O 1
ATOM 1290 N N . GLU A 1 164 ? -14.316 -8.088 -10.174 1.00 91.62 164 GLU A N 1
ATOM 1291 C CA . GLU A 1 164 ? -14.866 -8.250 -11.535 1.00 91.62 164 GLU A CA 1
ATOM 1292 C C . GLU A 1 164 ? -13.762 -8.316 -12.607 1.00 91.62 164 GLU A C 1
ATOM 1294 O O . GLU A 1 164 ? -13.809 -9.146 -13.515 1.00 91.62 164 GLU A O 1
ATOM 1299 N N . TRP A 1 165 ? -12.766 -7.429 -12.512 1.00 92.56 165 TRP A N 1
ATOM 1300 C CA . TRP A 1 165 ? -11.624 -7.409 -13.425 1.00 92.56 165 TRP A CA 1
ATOM 1301 C C . TRP A 1 165 ? -10.779 -8.679 -13.319 1.00 92.56 165 TRP A C 1
ATOM 1303 O O . TRP A 1 165 ? -10.406 -9.250 -14.346 1.00 92.56 165 TRP A O 1
ATOM 1313 N N . ARG A 1 166 ? -10.499 -9.127 -12.094 1.00 92.31 166 ARG A N 1
ATOM 1314 C CA . ARG A 1 166 ? -9.742 -10.343 -11.809 1.00 92.31 166 ARG A CA 1
ATOM 1315 C C . ARG A 1 166 ? -10.451 -11.566 -12.381 1.00 92.31 166 ARG A C 1
ATOM 1317 O O . ARG A 1 166 ? -9.849 -12.253 -13.197 1.00 92.31 166 ARG A O 1
ATOM 1324 N N . ASP A 1 167 ? -11.726 -11.759 -12.048 1.00 91.56 167 ASP A N 1
ATOM 1325 C CA . ASP A 1 167 ? -12.543 -12.890 -12.504 1.00 91.56 167 ASP A CA 1
ATOM 1326 C C . ASP A 1 167 ? -12.593 -12.937 -14.042 1.00 91.56 167 ASP A C 1
ATOM 1328 O O . ASP A 1 167 ? -12.376 -13.980 -14.660 1.00 91.56 167 ASP A O 1
ATOM 1332 N N . LYS A 1 168 ? -12.798 -11.779 -14.688 1.00 91.00 168 LYS A N 1
ATOM 1333 C CA . LYS A 1 168 ? -12.774 -11.664 -16.154 1.00 91.00 168 LYS A CA 1
ATOM 1334 C C . LYS A 1 168 ? -11.406 -12.020 -16.739 1.00 91.00 168 LYS A C 1
ATOM 1336 O O . LYS A 1 168 ? -11.336 -12.679 -17.773 1.00 91.00 168 LYS A O 1
ATOM 1341 N N . THR A 1 169 ? -10.330 -11.555 -16.113 1.00 90.19 169 THR A N 1
ATOM 1342 C CA . THR A 1 169 ? -8.961 -11.799 -16.582 1.00 90.19 169 THR A CA 1
ATOM 1343 C C . THR A 1 169 ? -8.590 -13.271 -16.422 1.00 90.19 169 THR A C 1
ATOM 1345 O O . THR A 1 169 ? -8.031 -13.860 -17.342 1.00 90.19 169 THR A O 1
ATOM 1348 N N . GLU A 1 170 ? -8.938 -13.894 -15.296 1.00 90.44 170 GLU A N 1
ATOM 1349 C CA . GLU A 1 170 ? -8.733 -15.323 -15.044 1.00 90.44 170 GLU A CA 1
ATOM 1350 C C . GLU A 1 170 ? -9.535 -16.187 -16.027 1.00 90.44 170 GLU A C 1
ATOM 1352 O O . GLU A 1 170 ? -8.966 -17.106 -16.616 1.00 90.44 170 GLU A O 1
ATOM 1357 N N . ALA A 1 171 ? -10.792 -15.828 -16.318 1.00 90.00 171 ALA A N 1
ATOM 1358 C CA . ALA A 1 171 ? -11.606 -16.496 -17.339 1.00 90.00 171 ALA A CA 1
ATOM 1359 C C . ALA A 1 171 ? -10.998 -16.411 -18.754 1.00 90.00 171 ALA A C 1
ATOM 1361 O O . ALA A 1 171 ? -11.199 -17.302 -19.574 1.00 90.00 171 ALA A O 1
ATOM 1362 N N . GLN A 1 172 ? -10.218 -15.365 -19.041 1.00 88.56 172 GLN A N 1
ATOM 1363 C CA . GLN A 1 172 ? -9.468 -15.201 -20.294 1.00 88.56 172 GLN A CA 1
ATOM 1364 C C . GLN A 1 172 ? -8.088 -15.887 -20.272 1.00 88.56 172 GLN A C 1
ATOM 1366 O O . GLN A 1 172 ? -7.274 -15.678 -21.170 1.00 88.56 172 GLN A O 1
ATOM 1371 N N . GLY A 1 173 ? -7.803 -16.704 -19.254 1.00 84.62 173 GLY A N 1
ATOM 1372 C CA . GLY A 1 173 ? -6.532 -17.407 -19.103 1.00 84.62 173 GLY A CA 1
ATOM 1373 C C . GLY A 1 173 ? -5.468 -16.635 -18.315 1.00 84.62 173 GLY A C 1
ATOM 1374 O O . GLY A 1 173 ? -4.297 -17.007 -18.380 1.00 84.62 173 GLY A O 1
ATOM 1375 N N . GLY A 1 174 ? -5.842 -15.601 -17.558 1.00 81.69 174 GLY A N 1
ATOM 1376 C CA . GLY A 1 174 ? -4.977 -14.844 -16.648 1.00 81.69 174 GLY A CA 1
ATOM 1377 C C . GLY A 1 174 ? -4.092 -13.795 -17.328 1.00 81.69 174 GLY A C 1
ATOM 1378 O O . GLY A 1 174 ? -3.883 -13.805 -18.541 1.00 81.69 174 GLY A O 1
ATOM 1379 N N . HIS A 1 175 ? -3.518 -12.886 -16.534 1.00 79.50 175 HIS A N 1
ATOM 1380 C CA . HIS A 1 175 ? -2.598 -11.879 -17.058 1.00 79.50 175 HIS A CA 1
ATOM 1381 C C . HIS A 1 175 ? -1.211 -12.507 -17.289 1.00 79.50 175 HIS A C 1
ATOM 1383 O O . HIS A 1 175 ? -0.614 -13.014 -16.330 1.00 79.50 175 HIS A O 1
ATOM 1389 N N . PRO A 1 176 ? -0.645 -12.467 -18.514 1.00 83.00 176 PRO A N 1
ATOM 1390 C CA . PRO A 1 176 ? 0.596 -13.182 -18.819 1.00 83.00 176 PRO A CA 1
ATOM 1391 C C . PRO A 1 176 ? 1.778 -12.759 -17.942 1.00 83.00 176 PRO A C 1
ATOM 1393 O O . PRO A 1 176 ? 2.545 -13.602 -17.477 1.00 83.00 176 PRO A O 1
ATOM 1396 N N . HIS A 1 177 ? 1.933 -11.451 -17.716 1.00 90.00 177 HIS A N 1
ATOM 1397 C CA . HIS A 1 177 ? 3.022 -10.891 -16.915 1.00 90.00 177 HIS A CA 1
ATOM 1398 C C . HIS A 1 177 ? 2.663 -9.494 -16.412 1.00 90.00 177 HIS A C 1
ATOM 1400 O O . HIS A 1 177 ? 2.489 -8.597 -17.229 1.00 90.00 177 HIS A O 1
ATOM 1406 N N . MET A 1 178 ? 2.545 -9.309 -15.098 1.00 92.38 178 MET A N 1
ATOM 1407 C CA . MET A 1 178 ? 2.362 -7.989 -14.480 1.00 92.38 178 MET A CA 1
ATOM 1408 C C . MET A 1 178 ? 3.695 -7.414 -14.002 1.00 92.38 178 MET A C 1
ATOM 1410 O O . MET A 1 178 ? 4.549 -8.155 -13.508 1.00 92.38 178 MET A O 1
ATOM 1414 N N . ARG A 1 179 ? 3.871 -6.098 -14.148 1.00 94.19 179 ARG A N 1
ATOM 1415 C CA . ARG A 1 179 ? 5.071 -5.374 -13.709 1.00 94.19 179 ARG A CA 1
ATOM 1416 C C . ARG A 1 179 ? 4.658 -4.272 -12.759 1.00 94.19 179 ARG A C 1
ATOM 1418 O O . ARG A 1 179 ? 3.942 -3.358 -13.150 1.00 94.19 179 ARG A O 1
ATOM 1425 N N . ILE A 1 180 ? 5.104 -4.381 -11.521 1.00 96.38 180 ILE A N 1
ATOM 1426 C CA . ILE A 1 180 ? 4.680 -3.505 -10.443 1.00 96.38 180 ILE A CA 1
ATOM 1427 C C . ILE A 1 180 ? 5.869 -2.677 -9.984 1.00 96.38 180 ILE A C 1
ATOM 1429 O O . ILE A 1 180 ? 6.886 -3.228 -9.574 1.00 96.38 180 ILE A O 1
ATOM 1433 N N . ALA A 1 181 ? 5.717 -1.362 -10.038 1.00 96.56 181 ALA A N 1
ATOM 1434 C CA . ALA A 1 181 ? 6.576 -0.417 -9.351 1.00 96.56 181 ALA A CA 1
ATOM 1435 C C . ALA A 1 181 ? 6.175 -0.364 -7.872 1.00 96.56 181 ALA A C 1
ATOM 1437 O O . ALA A 1 181 ? 4.984 -0.287 -7.559 1.00 96.56 181 ALA A O 1
ATOM 1438 N N . HIS A 1 182 ? 7.161 -0.384 -6.982 1.00 96.75 182 HIS A N 1
ATOM 1439 C CA . HIS A 1 182 ? 7.000 -0.296 -5.538 1.00 96.75 182 HIS A CA 1
ATOM 1440 C C . HIS A 1 182 ? 7.945 0.757 -4.962 1.00 96.75 182 HIS A C 1
ATOM 1442 O O . HIS A 1 182 ? 9.140 0.741 -5.255 1.00 96.75 182 HIS A O 1
ATOM 1448 N N . ASP A 1 183 ? 7.411 1.645 -4.130 1.00 94.50 183 ASP A N 1
ATOM 1449 C CA . ASP A 1 183 ? 8.185 2.643 -3.391 1.00 94.50 183 ASP A CA 1
ATOM 1450 C C . ASP A 1 183 ? 7.421 3.052 -2.122 1.00 94.50 183 ASP A C 1
ATOM 1452 O O . ASP A 1 183 ? 6.202 2.861 -2.015 1.00 94.50 183 ASP A O 1
ATOM 1456 N N . ASP A 1 184 ? 8.126 3.662 -1.177 1.00 91.88 184 ASP A N 1
ATOM 1457 C CA . ASP A 1 184 ? 7.546 4.184 0.051 1.00 91.88 184 ASP A CA 1
ATOM 1458 C C . ASP A 1 184 ? 7.479 5.709 0.065 1.00 91.88 184 ASP A C 1
ATOM 1460 O O . ASP A 1 184 ? 8.331 6.436 -0.444 1.00 91.88 184 ASP A O 1
ATOM 1464 N N . VAL A 1 185 ? 6.476 6.227 0.768 1.00 89.25 185 VAL A N 1
ATOM 1465 C CA . VAL A 1 185 ? 6.430 7.633 1.156 1.00 89.25 185 VAL A CA 1
ATOM 1466 C C . VAL A 1 185 ? 6.283 7.762 2.659 1.00 89.25 185 VAL A C 1
ATOM 1468 O O . VAL A 1 185 ? 5.386 7.186 3.265 1.00 89.25 185 VAL A O 1
ATOM 1471 N N . VAL A 1 186 ? 7.143 8.581 3.260 1.00 87.75 186 VAL A N 1
ATOM 1472 C CA . VAL A 1 186 ? 6.986 9.004 4.652 1.00 87.75 186 VAL A CA 1
ATOM 1473 C C . VAL A 1 186 ? 6.155 10.283 4.694 1.00 87.75 186 VAL A C 1
ATOM 1475 O O . VAL A 1 186 ? 6.497 11.281 4.051 1.00 87.75 186 VAL A O 1
ATOM 1478 N N . ILE A 1 187 ? 5.057 10.250 5.443 1.00 83.25 187 ILE A N 1
ATOM 1479 C CA . ILE A 1 187 ? 4.133 11.370 5.626 1.00 83.25 187 ILE A CA 1
ATOM 1480 C C . ILE A 1 187 ? 4.097 11.722 7.111 1.00 83.25 187 ILE A C 1
ATOM 1482 O O . ILE A 1 187 ? 3.780 10.882 7.946 1.00 83.25 187 ILE A O 1
ATOM 1486 N N . GLY A 1 188 ? 4.440 12.968 7.440 1.00 76.50 188 GLY A N 1
ATOM 1487 C CA . GLY A 1 188 ? 4.355 13.482 8.805 1.00 76.50 188 GLY A CA 1
ATOM 1488 C C . GLY A 1 188 ? 2.945 13.969 9.126 1.00 76.50 188 GLY A C 1
ATOM 1489 O O . GLY A 1 188 ? 2.389 14.761 8.367 1.00 76.50 188 GLY A O 1
ATOM 1490 N N . VAL A 1 189 ? 2.388 13.540 10.257 1.00 73.94 189 VAL A N 1
ATOM 1491 C CA . VAL A 1 189 ? 1.117 14.055 10.795 1.00 73.94 189 VAL A CA 1
ATOM 1492 C C . VAL A 1 189 ? 1.348 14.853 12.071 1.00 73.94 189 VAL A C 1
ATOM 1494 O O . VAL A 1 189 ? 2.175 14.466 12.895 1.00 73.94 189 VAL A O 1
ATOM 1497 N N . ASN A 1 190 ? 0.614 15.960 12.233 1.00 68.31 190 ASN A N 1
ATOM 1498 C CA . ASN A 1 190 ? 0.575 16.677 13.508 1.00 68.31 190 ASN A CA 1
ATOM 1499 C C . ASN A 1 190 ? -0.235 15.846 14.505 1.00 68.31 190 ASN A C 1
ATOM 1501 O O . ASN A 1 190 ? -1.313 15.354 14.169 1.00 68.31 190 ASN A O 1
ATOM 1505 N N . TRP A 1 191 ? 0.262 15.728 15.727 1.00 65.94 191 TRP A N 1
ATOM 1506 C CA . TRP A 1 191 ? -0.326 14.857 16.734 1.00 65.94 191 TRP A CA 1
ATOM 1507 C C . TRP A 1 191 ? -1.210 15.636 17.712 1.00 65.94 191 TRP A C 1
ATOM 1509 O O . TRP A 1 191 ? -0.748 16.611 18.294 1.00 65.94 191 TRP A O 1
ATOM 1519 N N . GLU A 1 192 ? -2.463 15.192 17.882 1.00 56.66 192 GLU A N 1
ATOM 1520 C CA . GLU A 1 192 ? -3.466 15.565 18.906 1.00 56.66 192 GLU A CA 1
ATOM 1521 C C . GLU A 1 192 ? -3.829 17.056 19.070 1.00 56.66 192 GLU A C 1
ATOM 1523 O O . GLU A 1 192 ? -5.000 17.421 18.966 1.00 56.66 192 GLU A O 1
ATOM 1528 N N . SER A 1 193 ? -2.870 17.944 19.324 1.00 53.62 193 SER A N 1
ATOM 1529 C CA . SER A 1 193 ? -3.132 19.326 19.723 1.00 53.62 193 SER A CA 1
ATOM 1530 C C . SER A 1 193 ? -2.332 20.333 18.904 1.00 53.62 193 SER A C 1
ATOM 1532 O O . SER A 1 193 ? -1.332 20.028 18.265 1.00 53.62 193 SER A O 1
ATOM 1534 N N . ARG A 1 194 ? -2.774 21.594 18.913 1.00 56.56 194 ARG A N 1
ATOM 1535 C CA . ARG A 1 194 ? -2.001 22.701 18.325 1.00 56.56 194 ARG A CA 1
ATOM 1536 C C . ARG A 1 194 ? -0.760 23.053 19.161 1.00 56.56 194 ARG A C 1
ATOM 1538 O O . ARG A 1 194 ? 0.154 23.689 18.636 1.00 56.56 194 ARG A O 1
ATOM 1545 N N . SER A 1 195 ? -0.764 22.693 20.443 1.00 53.75 195 SER A N 1
ATOM 1546 C CA . SER A 1 195 ? 0.329 22.929 21.390 1.00 53.75 195 SER A CA 1
ATOM 1547 C C . SER A 1 195 ? 1.501 21.977 21.169 1.00 53.75 195 SER A C 1
ATOM 1549 O O . SER A 1 195 ? 2.642 22.415 21.276 1.00 53.75 195 SER A O 1
ATOM 1551 N N . ASP A 1 196 ? 1.242 20.723 20.788 1.00 57.72 196 ASP A N 1
ATOM 1552 C CA . ASP A 1 196 ? 2.295 19.788 20.392 1.00 57.72 196 ASP A CA 1
ATOM 1553 C C . ASP A 1 196 ? 2.637 19.974 18.908 1.00 57.72 196 ASP A C 1
ATOM 1555 O O . ASP A 1 196 ? 1.813 19.777 18.013 1.00 57.72 196 ASP A O 1
ATOM 1559 N N . ARG A 1 197 ? 3.867 20.413 18.636 1.00 59.00 197 ARG A N 1
ATOM 1560 C CA . ARG A 1 197 ? 4.344 20.696 17.273 1.00 59.00 197 ARG A CA 1
ATOM 1561 C C . ARG A 1 197 ? 5.134 19.548 16.653 1.00 59.00 197 ARG A C 1
ATOM 1563 O O . ARG A 1 197 ? 5.619 19.701 15.531 1.00 59.00 197 ARG A O 1
ATOM 1570 N N . ARG A 1 198 ? 5.283 18.420 17.348 1.00 64.25 198 ARG A N 1
ATOM 1571 C CA . ARG A 1 198 ? 6.026 17.269 16.829 1.00 64.25 198 ARG A CA 1
ATOM 1572 C C . ARG A 1 198 ? 5.226 16.549 15.745 1.00 64.25 198 ARG A C 1
ATOM 1574 O O . ARG A 1 198 ? 3.998 16.497 15.774 1.00 64.25 198 ARG A O 1
ATOM 1581 N N . LEU A 1 199 ? 5.949 15.999 14.771 1.00 70.88 199 LEU A N 1
ATOM 1582 C CA . LEU A 1 199 ? 5.379 15.222 13.672 1.00 70.88 199 LEU A CA 1
ATOM 1583 C C . LEU A 1 199 ? 5.587 13.733 13.933 1.00 70.88 199 LEU A C 1
ATOM 1585 O O . LEU A 1 199 ? 6.707 13.306 14.216 1.00 70.88 199 LEU A O 1
ATOM 1589 N N . THR A 1 200 ? 4.540 12.932 13.748 1.00 73.19 200 THR A N 1
ATOM 1590 C CA . THR A 1 200 ? 4.702 11.478 13.663 1.00 73.19 200 THR A CA 1
ATOM 1591 C C . THR A 1 200 ? 4.890 11.082 12.204 1.00 73.19 200 THR A C 1
ATOM 1593 O O . THR A 1 200 ? 3.976 11.287 11.402 1.00 73.19 200 THR A O 1
ATOM 1596 N N . PRO A 1 201 ? 6.057 10.532 11.827 1.00 79.75 201 PRO A N 1
ATOM 1597 C CA . PRO A 1 201 ? 6.258 9.998 10.493 1.00 79.75 201 PRO A CA 1
ATOM 1598 C C . PRO A 1 201 ? 5.524 8.662 10.365 1.00 79.75 201 PRO A C 1
ATOM 1600 O O . PRO A 1 201 ? 5.806 7.723 11.108 1.00 79.75 201 PRO A O 1
ATOM 1603 N N . LEU A 1 202 ? 4.610 8.578 9.404 1.00 86.69 202 LEU A N 1
ATOM 1604 C CA . LEU A 1 202 ? 4.009 7.327 8.961 1.00 86.69 202 LEU A CA 1
ATOM 1605 C C . LEU A 1 202 ? 4.630 6.924 7.631 1.00 86.69 202 LEU A C 1
ATOM 1607 O O . LEU A 1 202 ? 4.667 7.715 6.686 1.00 86.69 202 LEU A O 1
ATOM 1611 N N . GLN A 1 203 ? 5.114 5.693 7.561 1.00 90.50 203 GLN A N 1
ATOM 1612 C CA . GLN A 1 203 ? 5.603 5.083 6.338 1.00 90.50 203 GLN A CA 1
ATOM 1613 C C . GLN A 1 203 ? 4.423 4.460 5.599 1.00 90.50 203 GLN A C 1
ATOM 1615 O O . GLN A 1 203 ? 3.660 3.677 6.163 1.00 90.50 203 GLN A O 1
ATOM 1620 N N . CYS A 1 204 ? 4.258 4.843 4.339 1.00 94.00 204 CYS A N 1
ATOM 1621 C CA . CYS A 1 204 ? 3.189 4.363 3.481 1.00 94.00 204 CYS A CA 1
ATOM 1622 C C . CYS A 1 204 ? 3.802 3.632 2.290 1.00 94.00 204 CYS A C 1
ATOM 1624 O O . CYS A 1 204 ? 4.471 4.265 1.471 1.00 94.00 204 CYS A O 1
ATOM 1626 N N . SER A 1 205 ? 3.544 2.333 2.185 1.00 96.25 205 SER A N 1
ATOM 1627 C CA . SER A 1 205 ? 3.998 1.513 1.063 1.00 96.25 205 SER A CA 1
ATOM 1628 C C . SER A 1 205 ? 3.030 1.613 -0.101 1.00 96.25 205 SER A C 1
ATOM 1630 O O . SER A 1 205 ? 1.817 1.481 0.085 1.00 96.25 205 SER A O 1
ATOM 1632 N N . VAL A 1 206 ? 3.555 1.861 -1.302 1.00 97.56 206 VAL A N 1
ATOM 1633 C CA . VAL A 1 206 ? 2.759 2.089 -2.511 1.00 97.56 206 VAL A CA 1
ATOM 1634 C C . VAL A 1 206 ? 3.184 1.128 -3.610 1.00 97.56 206 VAL A C 1
ATOM 1636 O O . VAL A 1 206 ? 4.368 0.990 -3.897 1.00 97.56 206 VAL A O 1
ATOM 1639 N N . SER A 1 207 ? 2.203 0.510 -4.267 1.00 97.94 207 SER A N 1
ATOM 1640 C CA . SER A 1 207 ? 2.434 -0.372 -5.414 1.00 97.94 207 SER A CA 1
ATOM 1641 C C . SER A 1 207 ? 1.535 -0.001 -6.587 1.00 97.94 207 SER A C 1
ATOM 1643 O O . SER A 1 207 ? 0.311 0.092 -6.432 1.00 97.94 207 SER A O 1
ATOM 1645 N N . ALA A 1 208 ? 2.130 0.187 -7.765 1.00 97.06 208 ALA A N 1
ATOM 1646 C CA . ALA A 1 208 ? 1.429 0.583 -8.982 1.00 97.06 208 ALA A CA 1
ATOM 1647 C C . ALA A 1 208 ? 1.903 -0.192 -10.216 1.00 97.06 208 ALA A C 1
ATOM 1649 O O . ALA A 1 208 ? 3.069 -0.549 -10.335 1.00 97.06 208 ALA A O 1
ATOM 1650 N N . ASP A 1 209 ? 0.996 -0.432 -11.154 1.00 95.06 209 ASP A N 1
ATOM 1651 C CA . ASP A 1 209 ? 1.302 -1.080 -12.424 1.00 95.06 209 ASP A CA 1
ATOM 1652 C C . ASP A 1 209 ? 2.111 -0.162 -13.354 1.00 95.06 209 ASP A C 1
ATOM 1654 O O . ASP A 1 209 ? 1.727 0.985 -13.601 1.00 95.06 209 ASP A O 1
ATOM 1658 N N . ILE A 1 210 ? 3.209 -0.686 -13.900 1.00 92.44 210 ILE A N 1
ATOM 1659 C CA . ILE A 1 210 ? 4.134 0.043 -14.784 1.00 92.44 210 ILE A CA 1
ATOM 1660 C C . ILE A 1 210 ? 3.538 0.291 -16.171 1.00 92.44 210 ILE A C 1
ATOM 1662 O O . ILE A 1 210 ? 3.885 1.269 -16.828 1.00 92.44 210 ILE A O 1
ATOM 1666 N N . ASP A 1 211 ? 2.641 -0.572 -16.640 1.00 87.38 211 ASP A N 1
ATOM 1667 C CA . ASP A 1 211 ? 2.128 -0.475 -18.006 1.00 87.38 211 ASP A CA 1
ATOM 1668 C C . ASP A 1 211 ? 0.910 0.472 -18.085 1.00 87.38 211 ASP A C 1
ATOM 1670 O O . ASP A 1 211 ? 0.690 1.144 -19.094 1.00 87.38 211 ASP A O 1
ATOM 1674 N N . THR A 1 212 ? 0.132 0.583 -17.005 1.00 89.38 212 THR A N 1
ATOM 1675 C CA . THR A 1 212 ? -1.155 1.302 -16.981 1.00 89.38 212 THR A CA 1
ATOM 1676 C C . THR A 1 212 ? -1.182 2.497 -16.026 1.00 89.38 212 THR A C 1
ATOM 1678 O O . THR A 1 212 ? -2.058 3.366 -16.142 1.00 89.38 212 THR A O 1
ATOM 1681 N N . GLY A 1 213 ? -0.238 2.566 -15.084 1.00 91.94 213 GLY A N 1
ATOM 1682 C CA . GLY A 1 213 ? -0.216 3.556 -14.011 1.00 91.94 213 GLY A CA 1
ATOM 1683 C C . GLY A 1 213 ? -1.299 3.352 -12.949 1.00 91.94 213 GLY A C 1
ATOM 1684 O O . GLY A 1 213 ? -1.592 4.286 -12.203 1.00 91.94 213 GLY A O 1
ATOM 1685 N N . TYR A 1 214 ? -1.945 2.180 -12.901 1.00 95.44 214 TYR A N 1
ATOM 1686 C CA . TYR A 1 214 ? -2.947 1.868 -11.880 1.00 95.44 214 TYR A CA 1
ATOM 1687 C C . TYR A 1 214 ? -2.277 1.649 -10.529 1.00 95.44 214 TYR A C 1
ATOM 1689 O O . TYR A 1 214 ? -1.421 0.780 -10.395 1.00 95.44 214 TYR A O 1
ATOM 1697 N N . VAL A 1 215 ? -2.692 2.391 -9.507 1.00 97.56 215 VAL A N 1
ATOM 1698 C CA . VAL A 1 215 ? -2.155 2.239 -8.150 1.00 97.56 215 VAL A CA 1
ATOM 1699 C C . VAL A 1 215 ? -2.990 1.208 -7.405 1.00 97.56 215 VAL A C 1
ATOM 1701 O O . VAL A 1 215 ? -4.122 1.494 -7.031 1.00 97.56 215 VAL A O 1
ATOM 1704 N N . PHE A 1 216 ? -2.469 0.006 -7.175 1.00 96.56 216 PHE A N 1
ATOM 1705 C CA . PHE A 1 216 ? -3.229 -1.047 -6.495 1.00 96.56 216 PHE A CA 1
ATOM 1706 C C . PHE A 1 216 ? -3.406 -0.753 -5.011 1.00 96.56 216 PHE A C 1
ATOM 1708 O O . PHE A 1 216 ? -4.506 -0.870 -4.467 1.00 96.56 216 PHE A O 1
ATOM 1715 N N . ARG A 1 217 ? -2.324 -0.368 -4.334 1.00 96.00 217 ARG A N 1
ATOM 1716 C CA . ARG A 1 217 ? -2.310 -0.238 -2.876 1.00 96.00 217 ARG A CA 1
ATOM 1717 C C . ARG A 1 217 ? -1.491 0.961 -2.423 1.00 96.00 217 ARG A C 1
ATOM 1719 O O . ARG A 1 217 ? -0.444 1.241 -2.999 1.00 96.00 217 ARG A O 1
ATOM 1726 N N . ILE A 1 218 ? -1.994 1.632 -1.390 1.00 96.50 218 ILE A N 1
ATOM 1727 C CA . ILE A 1 218 ? -1.247 2.525 -0.508 1.00 96.50 218 ILE A CA 1
ATOM 1728 C C . ILE A 1 218 ? -1.614 2.126 0.919 1.00 96.50 218 ILE A C 1
ATOM 1730 O O . ILE A 1 218 ? -2.765 2.279 1.309 1.00 96.50 218 ILE A O 1
ATOM 1734 N N . ASP A 1 219 ? -0.668 1.573 1.671 1.00 97.06 219 ASP A N 1
ATOM 1735 C CA . ASP A 1 219 ? -0.921 1.096 3.033 1.00 97.06 219 ASP A CA 1
ATOM 1736 C C . ASP A 1 219 ? 0.017 1.805 4.007 1.00 97.06 219 ASP A C 1
ATOM 1738 O O . ASP A 1 219 ? 1.238 1.741 3.862 1.00 97.06 219 ASP A O 1
ATOM 1742 N N . ALA A 1 220 ? -0.559 2.500 4.987 1.00 94.19 220 ALA A N 1
ATOM 1743 C CA . ALA A 1 220 ? 0.192 3.144 6.057 1.00 94.19 220 ALA A CA 1
ATOM 1744 C C . ALA A 1 220 ? 0.502 2.144 7.179 1.00 94.19 220 ALA A C 1
ATOM 1746 O O . ALA A 1 220 ? -0.341 1.312 7.538 1.00 94.19 220 ALA A O 1
ATOM 1747 N N . ASN A 1 221 ? 1.677 2.280 7.793 1.00 94.06 221 ASN A N 1
ATOM 1748 C CA . ASN A 1 221 ? 2.101 1.497 8.955 1.00 94.06 221 ASN A CA 1
ATOM 1749 C C . ASN A 1 221 ? 1.429 1.964 10.260 1.00 94.06 221 ASN A C 1
ATOM 1751 O O . ASN A 1 221 ? 2.075 2.199 11.277 1.00 94.06 221 ASN A O 1
ATOM 1755 N N . PHE A 1 222 ? 0.115 2.145 10.225 1.00 92.69 222 PHE A N 1
ATOM 1756 C CA . PHE A 1 222 ? -0.668 2.631 11.347 1.00 92.69 222 PHE A CA 1
ATOM 1757 C C . PHE A 1 222 ? -1.969 1.852 11.443 1.00 92.69 222 PHE A C 1
ATOM 1759 O O . PHE A 1 222 ? -2.747 1.836 10.486 1.00 92.69 222 PHE A O 1
ATOM 1766 N N . ASP A 1 223 ? -2.183 1.217 12.587 1.00 93.50 223 ASP A N 1
ATOM 1767 C CA . ASP A 1 223 ? -3.394 0.487 12.919 1.00 93.50 223 ASP A CA 1
ATOM 1768 C C . ASP A 1 223 ? -4.376 1.414 13.634 1.00 93.50 223 ASP A C 1
ATOM 1770 O O . ASP A 1 223 ? -4.063 1.942 14.697 1.00 93.50 223 ASP A O 1
ATOM 1774 N N . THR A 1 224 ? -5.547 1.632 13.039 1.00 90.31 224 THR A N 1
ATOM 1775 C CA . THR A 1 224 ? -6.565 2.549 13.568 1.00 90.31 224 THR A CA 1
ATOM 1776 C C . THR A 1 224 ? -7.533 1.881 14.541 1.00 90.31 224 THR A C 1
ATOM 1778 O O . THR A 1 224 ? -8.358 2.582 15.118 1.00 90.31 224 THR A O 1
ATOM 1781 N N . THR A 1 225 ? -7.500 0.552 14.680 1.00 90.81 225 THR A N 1
ATOM 1782 C CA . THR A 1 225 ? -8.468 -0.203 15.498 1.00 90.81 225 THR A CA 1
ATOM 1783 C C . THR A 1 225 ? -7.959 -0.491 16.905 1.00 90.81 225 THR A C 1
ATOM 1785 O O . THR A 1 225 ? -8.663 -1.108 17.694 1.00 90.81 225 THR A O 1
ATOM 1788 N N . VAL A 1 226 ? -6.724 -0.097 17.206 1.00 91.31 226 VAL A N 1
ATOM 1789 C CA . VAL A 1 226 ? -6.070 -0.372 18.484 1.00 91.31 226 VAL A CA 1
ATOM 1790 C C . VAL A 1 226 ? -6.449 0.692 19.501 1.00 91.31 226 VAL A C 1
ATOM 1792 O O . VAL A 1 226 ? -6.246 1.874 19.249 1.00 91.31 226 VAL A O 1
ATOM 1795 N N . ASP A 1 227 ? -6.925 0.279 20.667 1.00 92.06 227 ASP A N 1
ATOM 1796 C CA . ASP A 1 227 ? -6.890 1.110 21.868 1.00 92.06 227 ASP A CA 1
ATOM 1797 C C . ASP A 1 227 ? -5.573 0.815 22.613 1.00 92.06 227 ASP A C 1
ATOM 1799 O O . ASP A 1 227 ? -5.365 -0.320 23.054 1.00 92.06 227 ASP A O 1
ATOM 1803 N N . PRO A 1 228 ? -4.639 1.782 22.712 1.00 90.56 228 PRO A N 1
ATOM 1804 C CA . PRO A 1 228 ? -3.353 1.554 23.360 1.00 90.56 228 PRO A CA 1
ATOM 1805 C C . PRO A 1 228 ? -3.458 1.128 24.825 1.00 90.56 228 PRO A C 1
ATOM 1807 O O . PRO A 1 228 ? -2.657 0.301 25.258 1.00 90.56 228 PRO A O 1
ATOM 1810 N N . VAL A 1 229 ? -4.414 1.679 25.580 1.00 91.69 229 VAL A N 1
ATOM 1811 C CA . VAL A 1 229 ? -4.581 1.370 27.007 1.00 91.69 229 VAL A CA 1
ATOM 1812 C C . VAL A 1 229 ? -5.088 -0.053 27.155 1.00 91.69 229 VAL A C 1
ATOM 1814 O O . VAL A 1 229 ? -4.439 -0.856 27.825 1.00 91.69 229 VAL A O 1
ATOM 1817 N N . GLN A 1 230 ? -6.173 -0.377 26.448 1.00 93.50 230 GLN A N 1
ATOM 1818 C CA . GLN A 1 230 ? -6.765 -1.711 26.467 1.00 93.50 230 GLN A CA 1
ATOM 1819 C C . GLN A 1 230 ? -5.745 -2.775 26.045 1.00 93.50 230 GLN A C 1
ATOM 1821 O O . GLN A 1 230 ? -5.555 -3.765 26.743 1.00 93.50 230 GLN A O 1
ATOM 1826 N N . VAL A 1 231 ? -5.020 -2.552 24.940 1.00 93.56 231 VAL A N 1
ATOM 1827 C CA . VAL A 1 231 ? -4.035 -3.524 24.445 1.00 93.56 231 VAL A CA 1
ATOM 1828 C C . VAL A 1 231 ? -2.902 -3.747 25.442 1.00 93.56 231 VAL A C 1
ATOM 1830 O O . VAL A 1 231 ? -2.470 -4.887 25.606 1.00 93.56 231 VAL A O 1
ATOM 1833 N N . VAL A 1 232 ? -2.397 -2.698 26.100 1.00 92.50 232 VAL A N 1
ATOM 1834 C CA . VAL A 1 232 ? -1.337 -2.868 27.104 1.00 92.50 232 VAL A CA 1
ATOM 1835 C C . VAL A 1 232 ? -1.870 -3.606 28.332 1.00 92.50 232 VAL A C 1
ATOM 1837 O O . VAL A 1 232 ? -1.216 -4.547 28.774 1.00 92.50 232 VAL A O 1
ATOM 1840 N N . GLN A 1 233 ? -3.048 -3.237 28.842 1.00 93.44 233 GLN A N 1
ATOM 1841 C CA . GLN A 1 233 ? -3.658 -3.891 30.004 1.00 93.44 233 GLN A CA 1
ATOM 1842 C C . GLN A 1 233 ? -3.929 -5.375 29.736 1.00 93.44 233 GLN A C 1
ATOM 1844 O O . GLN A 1 233 ? -3.382 -6.219 30.432 1.00 93.44 233 GLN A O 1
ATOM 1849 N N . GLU A 1 234 ? -4.664 -5.706 28.671 1.00 93.88 234 GLU A N 1
ATOM 1850 C CA . GLU A 1 234 ? -5.059 -7.088 28.355 1.00 93.88 234 GLU A CA 1
ATOM 1851 C C . GLU A 1 234 ? -3.874 -8.030 28.106 1.00 93.88 234 GLU A C 1
ATOM 1853 O O . GLU A 1 234 ? -3.991 -9.242 28.284 1.00 93.88 234 GLU A O 1
ATOM 1858 N N . ASN A 1 235 ? -2.740 -7.503 27.632 1.00 93.25 235 ASN A N 1
ATOM 1859 C CA . ASN A 1 235 ? -1.596 -8.333 27.256 1.00 93.25 235 ASN A CA 1
ATOM 1860 C C . ASN A 1 235 ? -0.487 -8.363 28.305 1.00 93.25 235 ASN A C 1
ATOM 1862 O O . ASN A 1 235 ? 0.334 -9.278 28.243 1.00 93.25 235 ASN A O 1
ATOM 1866 N N . TYR A 1 236 ? -0.422 -7.387 29.212 1.00 93.12 236 TYR A N 1
ATOM 1867 C CA . TYR A 1 236 ? 0.696 -7.254 30.147 1.00 93.12 236 TYR A CA 1
ATOM 1868 C C . TYR A 1 236 ? 0.303 -7.074 31.599 1.00 93.12 236 TYR A C 1
ATOM 1870 O O . TYR A 1 236 ? 1.211 -7.040 32.421 1.00 93.12 236 TYR A O 1
ATOM 1878 N N . LEU A 1 237 ? -0.980 -6.957 31.930 1.00 92.56 237 LEU A N 1
ATOM 1879 C CA . LEU A 1 237 ? -1.451 -6.854 33.305 1.00 92.56 237 LEU A CA 1
ATOM 1880 C C . LEU A 1 237 ? -2.475 -7.955 33.592 1.00 92.56 237 LEU A C 1
ATOM 1882 O O . LEU A 1 237 ? -3.170 -8.412 32.686 1.00 92.56 237 LEU A O 1
ATOM 1886 N N . ASP A 1 238 ? -2.527 -8.415 34.837 1.00 90.88 238 ASP A N 1
ATOM 1887 C CA . ASP A 1 238 ? -3.643 -9.211 35.351 1.00 90.88 238 ASP A CA 1
ATOM 1888 C C . ASP A 1 238 ? -4.689 -8.325 36.051 1.00 90.88 238 ASP A C 1
ATOM 1890 O O . ASP A 1 238 ? -4.575 -7.095 36.077 1.00 90.88 238 ASP A O 1
ATOM 1894 N N . ASP A 1 239 ? -5.713 -8.955 36.629 1.00 87.38 239 ASP A N 1
ATOM 1895 C CA . ASP A 1 239 ? -6.802 -8.278 37.345 1.00 87.38 239 ASP A CA 1
ATOM 1896 C C . ASP A 1 239 ? -6.316 -7.504 38.589 1.00 87.38 239 ASP A C 1
ATOM 1898 O O . ASP A 1 239 ? -7.043 -6.664 39.116 1.00 87.38 239 ASP A O 1
ATOM 1902 N N . GLN A 1 240 ? -5.094 -7.771 39.066 1.00 87.44 240 GLN A N 1
ATOM 1903 C CA . GLN A 1 240 ? -4.443 -7.075 40.179 1.00 87.44 240 GLN A CA 1
ATOM 1904 C C . GLN A 1 240 ? -3.394 -6.057 39.699 1.00 87.44 240 GLN A C 1
ATOM 1906 O O . GLN A 1 240 ? -2.606 -5.563 40.504 1.00 87.44 240 GLN A O 1
ATOM 1911 N N . LEU A 1 241 ? -3.375 -5.734 38.400 1.00 84.25 241 LEU A N 1
ATOM 1912 C CA . LEU A 1 241 ? -2.408 -4.837 37.760 1.00 84.25 241 LEU A CA 1
ATOM 1913 C C . LEU A 1 241 ? -0.944 -5.301 37.878 1.00 84.25 241 LEU A C 1
ATOM 1915 O O . LEU A 1 241 ? -0.014 -4.492 37.782 1.00 84.25 241 LEU A O 1
ATOM 1919 N N . MET A 1 242 ? -0.708 -6.604 38.032 1.00 88.00 242 MET A N 1
ATOM 1920 C CA . MET A 1 242 ? 0.638 -7.168 38.084 1.00 88.00 242 MET A CA 1
ATOM 1921 C C . MET A 1 242 ? 1.149 -7.539 36.681 1.00 88.00 242 MET A C 1
ATOM 1923 O O . MET A 1 242 ? 0.387 -8.052 35.859 1.00 88.00 242 MET A O 1
ATOM 1927 N N . PRO A 1 243 ? 2.446 -7.316 36.373 1.00 87.88 243 PRO A N 1
ATOM 1928 C CA . PRO A 1 243 ? 3.018 -7.643 35.068 1.00 87.88 243 PRO A CA 1
ATOM 1929 C C . PRO A 1 243 ? 2.909 -9.124 34.665 1.00 87.88 243 PRO A C 1
ATOM 1931 O O . PRO A 1 243 ? 3.513 -9.997 35.289 1.00 87.88 243 PRO A O 1
ATOM 1934 N N . THR A 1 244 ? 2.257 -9.398 33.535 1.00 89.25 244 THR A N 1
ATOM 1935 C CA . THR A 1 244 ? 2.162 -10.714 32.880 1.00 89.25 244 THR A CA 1
ATOM 1936 C C . THR A 1 244 ? 2.818 -10.694 31.491 1.00 89.25 244 THR A C 1
ATOM 1938 O O . THR A 1 244 ? 3.134 -9.638 30.950 1.00 89.25 244 THR A O 1
ATOM 1941 N N . ASN A 1 245 ? 3.120 -11.863 30.906 1.00 85.81 245 ASN A N 1
ATOM 1942 C CA . ASN A 1 245 ? 3.711 -12.015 29.554 1.00 85.81 245 ASN A CA 1
ATOM 1943 C C . ASN A 1 245 ? 5.043 -11.269 29.283 1.00 85.81 245 ASN A C 1
ATOM 1945 O O . ASN A 1 245 ? 5.503 -11.171 28.140 1.00 85.81 245 ASN A O 1
ATOM 1949 N N . VAL A 1 246 ? 5.716 -10.784 30.328 1.00 85.56 246 VAL A N 1
ATOM 1950 C CA . VAL A 1 246 ? 6.992 -10.052 30.240 1.00 85.56 246 VAL A CA 1
ATOM 1951 C C . VAL A 1 246 ? 8.222 -10.964 30.157 1.00 85.56 246 VAL A C 1
ATOM 1953 O O . VAL A 1 246 ? 9.293 -10.515 29.741 1.00 85.56 246 VAL A O 1
ATOM 1956 N N . ARG A 1 247 ? 8.095 -12.243 30.535 1.00 84.88 247 ARG A N 1
ATOM 1957 C CA . ARG A 1 247 ? 9.186 -13.232 30.565 1.00 84.88 247 ARG A CA 1
ATOM 1958 C C . ARG A 1 247 ? 8.799 -14.529 29.859 1.00 84.88 247 ARG A C 1
ATOM 1960 O O . ARG A 1 247 ? 7.642 -14.930 29.885 1.00 84.88 247 ARG A O 1
ATOM 1967 N N . GLN A 1 248 ? 9.798 -15.205 29.299 1.00 85.00 248 GLN A N 1
ATOM 1968 C CA . GLN A 1 248 ? 9.681 -16.500 28.638 1.00 85.00 248 GLN A CA 1
ATOM 1969 C C . GLN A 1 248 ? 10.602 -17.519 29.322 1.00 85.00 248 GLN A C 1
ATOM 1971 O O . GLN A 1 248 ? 11.773 -17.229 29.585 1.00 85.00 248 GLN A O 1
ATOM 1976 N N . ALA A 1 249 ? 10.076 -18.716 29.593 1.00 87.81 249 ALA A N 1
ATOM 1977 C CA . ALA A 1 249 ? 10.844 -19.843 30.114 1.00 87.81 249 ALA A CA 1
ATOM 1978 C C . ALA A 1 249 ? 11.474 -20.657 28.974 1.00 87.81 249 ALA A C 1
ATOM 1980 O O . ALA A 1 249 ? 10.834 -20.909 27.949 1.00 87.81 249 ALA A O 1
ATOM 1981 N N . TYR A 1 250 ? 12.718 -21.083 29.174 1.00 85.31 250 TYR A N 1
ATOM 1982 C CA . TYR A 1 250 ? 13.469 -21.928 28.253 1.00 85.31 250 TYR A CA 1
ATOM 1983 C C . TYR A 1 250 ? 14.070 -23.109 29.003 1.00 85.31 250 TYR A C 1
ATOM 1985 O O . TYR A 1 250 ? 14.617 -22.942 30.093 1.00 85.31 250 TYR A O 1
ATOM 1993 N N . ALA A 1 251 ? 14.010 -24.282 28.377 1.00 89.38 251 ALA A N 1
ATOM 1994 C CA . ALA A 1 251 ? 14.700 -25.477 28.834 1.00 89.38 251 ALA A CA 1
ATOM 1995 C C . ALA A 1 251 ? 16.041 -25.606 28.104 1.00 89.38 251 ALA A C 1
ATOM 1997 O O . ALA A 1 251 ? 16.105 -25.579 26.871 1.00 89.38 251 ALA A O 1
ATOM 1998 N N . GLN A 1 252 ? 17.126 -25.737 28.858 1.00 85.38 252 GLN A N 1
ATOM 1999 C CA . GLN A 1 252 ? 18.430 -26.091 28.313 1.00 85.38 252 GLN A CA 1
ATOM 2000 C C . GLN A 1 252 ? 18.479 -27.588 27.990 1.00 85.38 252 GLN A C 1
ATOM 2002 O O . GLN A 1 252 ? 17.772 -28.394 28.590 1.00 85.38 252 GLN A O 1
ATOM 2007 N N . LYS A 1 253 ? 19.386 -27.988 27.089 1.00 84.88 253 LYS A N 1
ATOM 2008 C CA . LYS A 1 253 ? 19.644 -29.413 26.801 1.00 84.88 253 LYS A CA 1
ATOM 2009 C C . LYS A 1 253 ? 20.089 -30.209 28.038 1.00 84.88 253 LYS A C 1
ATOM 2011 O O . LYS A 1 253 ? 19.929 -31.420 28.054 1.00 84.88 253 LYS A O 1
ATOM 2016 N N . SER A 1 254 ? 20.631 -29.534 29.051 1.00 83.62 254 SER A N 1
ATOM 2017 C CA . SER A 1 254 ? 21.008 -30.095 30.354 1.00 83.62 254 SER A CA 1
ATOM 2018 C C . SER A 1 254 ? 19.818 -30.398 31.275 1.00 83.62 254 SER A C 1
ATOM 2020 O O . SER A 1 254 ? 20.030 -30.928 32.358 1.00 83.62 254 SER A O 1
ATOM 2022 N N . GLY A 1 255 ? 18.586 -30.044 30.887 1.00 85.81 255 GLY A N 1
ATOM 2023 C CA . GLY A 1 255 ? 17.384 -30.181 31.720 1.00 85.81 255 GLY A CA 1
ATOM 2024 C C . GLY A 1 255 ? 17.105 -28.982 32.634 1.00 85.81 255 GLY A C 1
ATOM 2025 O O . GLY A 1 255 ? 16.037 -28.913 33.236 1.00 85.81 255 GLY A O 1
ATOM 2026 N N . ASN A 1 256 ? 18.016 -28.005 32.707 1.00 88.75 256 ASN A N 1
ATOM 2027 C CA . ASN A 1 256 ? 17.823 -26.799 33.513 1.00 88.75 256 ASN A CA 1
ATOM 2028 C C . ASN A 1 256 ? 16.866 -25.814 32.833 1.00 88.75 256 ASN A C 1
ATOM 2030 O O . ASN A 1 256 ? 17.071 -25.432 31.677 1.00 88.75 256 ASN A O 1
ATOM 2034 N N . ASN A 1 257 ? 15.870 -25.341 33.581 1.00 89.81 257 ASN A N 1
ATOM 2035 C CA . ASN A 1 257 ? 14.950 -24.299 33.136 1.00 89.81 257 ASN A CA 1
ATOM 2036 C C . ASN A 1 257 ? 15.420 -22.926 33.623 1.00 89.81 257 ASN A C 1
ATOM 2038 O O . ASN A 1 257 ? 15.799 -22.765 34.780 1.00 89.81 257 ASN A O 1
ATOM 2042 N N . PHE A 1 258 ? 15.361 -21.921 32.753 1.00 87.50 258 PHE A N 1
ATOM 2043 C CA . PHE A 1 258 ? 15.636 -20.530 33.112 1.00 87.50 258 PHE A CA 1
ATOM 2044 C C . PHE A 1 258 ? 14.640 -19.592 32.429 1.00 87.50 258 PHE A C 1
ATOM 2046 O O . PHE A 1 258 ? 14.087 -19.906 31.374 1.00 87.50 258 PHE A O 1
ATOM 2053 N N . THR A 1 259 ? 14.402 -18.428 33.030 1.00 84.88 259 THR A N 1
ATOM 2054 C CA . THR A 1 259 ? 13.497 -17.408 32.485 1.00 84.88 259 THR A CA 1
ATOM 2055 C C . THR A 1 259 ? 14.271 -16.173 32.063 1.00 84.88 259 THR A C 1
ATOM 2057 O O . THR A 1 259 ? 15.069 -15.650 32.840 1.00 84.88 259 THR A O 1
ATOM 2060 N N . VAL A 1 260 ? 13.981 -15.653 30.876 1.00 81.88 260 VAL A N 1
ATOM 2061 C CA . VAL A 1 260 ? 14.523 -14.374 30.391 1.00 81.88 260 VAL A CA 1
ATOM 2062 C C . VAL A 1 260 ? 13.390 -13.447 29.963 1.00 81.88 260 VAL A C 1
ATOM 2064 O O . VAL A 1 260 ? 12.290 -13.931 29.688 1.00 81.88 260 VAL A O 1
ATOM 2067 N N . PRO A 1 261 ? 13.610 -12.121 29.907 1.00 81.06 261 PRO A N 1
ATOM 2068 C CA . PRO A 1 261 ? 12.640 -11.205 29.319 1.00 81.06 261 PRO A CA 1
ATOM 2069 C C . PRO A 1 261 ? 12.233 -11.649 27.911 1.00 81.06 261 PRO A C 1
ATOM 2071 O O . PRO A 1 261 ? 13.078 -12.047 27.104 1.00 81.06 261 PRO A O 1
ATOM 2074 N N . SER A 1 262 ? 10.936 -11.577 27.616 1.00 83.94 262 SER A N 1
ATOM 2075 C CA . SER A 1 262 ? 10.394 -11.945 26.310 1.00 83.94 262 SER A CA 1
ATOM 2076 C C . SER A 1 262 ? 11.044 -11.093 25.223 1.00 83.94 262 SER A C 1
ATOM 2078 O O . SER A 1 262 ? 11.118 -9.863 25.337 1.00 83.94 262 SER A O 1
ATOM 2080 N N . MET A 1 263 ? 11.501 -11.728 24.144 1.00 83.81 263 MET A N 1
ATOM 2081 C CA . MET A 1 263 ? 12.052 -11.006 22.998 1.00 83.81 263 MET A CA 1
ATOM 2082 C C . MET A 1 263 ? 10.931 -10.334 22.200 1.00 83.81 263 MET A C 1
ATOM 2084 O O . MET A 1 263 ? 9.783 -10.777 22.210 1.00 83.81 263 MET A O 1
ATOM 2088 N N . HIS A 1 264 ? 11.265 -9.291 21.439 1.00 82.31 264 HIS A N 1
ATOM 2089 C CA . HIS A 1 264 ? 10.279 -8.483 20.712 1.00 82.31 264 HIS A CA 1
ATOM 2090 C C . HIS A 1 264 ? 9.367 -9.271 19.752 1.00 82.31 264 HIS A C 1
ATOM 2092 O O . HIS A 1 264 ? 8.289 -8.797 19.427 1.00 82.31 264 HIS A O 1
ATOM 2098 N N . PHE A 1 265 ? 9.779 -10.432 19.234 1.00 84.81 265 PHE A N 1
ATOM 2099 C CA . PHE A 1 265 ? 8.949 -11.252 18.339 1.00 84.81 265 PHE A CA 1
ATOM 2100 C C . PHE A 1 265 ? 8.043 -12.240 19.089 1.00 84.81 265 PHE A C 1
ATOM 2102 O O . PHE A 1 265 ? 7.136 -12.804 18.482 1.00 84.81 265 PHE A O 1
ATOM 2109 N N . GLN A 1 266 ? 8.291 -12.441 20.383 1.00 87.81 266 GLN A N 1
ATOM 2110 C CA . GLN A 1 266 ? 7.520 -13.314 21.275 1.00 87.81 266 GLN A CA 1
ATOM 2111 C C . GLN A 1 266 ? 6.439 -12.535 22.020 1.00 87.81 266 GLN A C 1
ATOM 2113 O O . GLN A 1 266 ? 5.379 -13.073 22.320 1.00 87.81 266 GLN A O 1
ATOM 2118 N N . ARG A 1 267 ? 6.713 -11.257 22.293 1.00 89.62 267 ARG A N 1
ATOM 2119 C CA . ARG A 1 267 ? 5.778 -10.322 22.916 1.00 89.62 267 ARG A CA 1
ATOM 2120 C C . ARG A 1 267 ? 4.487 -10.199 22.102 1.00 89.62 267 ARG A C 1
ATOM 2122 O O . ARG A 1 267 ? 4.592 -9.991 20.891 1.00 89.62 267 ARG A O 1
ATOM 2129 N N . PRO A 1 268 ? 3.296 -10.217 22.730 1.00 91.12 268 PRO A N 1
ATOM 2130 C CA . PRO A 1 268 ? 2.019 -10.046 22.030 1.00 91.12 268 PRO A CA 1
ATOM 2131 C C . PRO A 1 268 ? 1.922 -8.746 21.215 1.00 91.12 268 PRO A C 1
ATOM 2133 O O . PRO A 1 268 ? 1.309 -8.712 20.149 1.00 91.12 268 PRO A O 1
ATOM 2136 N N . THR A 1 269 ? 2.580 -7.677 21.675 1.00 92.56 269 THR A N 1
ATOM 2137 C CA . THR A 1 269 ? 2.623 -6.372 20.991 1.00 92.56 269 THR A CA 1
ATOM 2138 C C . THR A 1 269 ? 3.774 -6.230 20.004 1.00 92.56 269 THR A C 1
ATOM 2140 O O . THR A 1 269 ? 3.973 -5.159 19.433 1.00 92.56 269 THR A O 1
ATOM 2143 N N . GLY A 1 270 ? 4.516 -7.306 19.741 1.00 90.56 270 GLY A N 1
ATOM 2144 C CA . GLY A 1 270 ? 5.738 -7.288 18.948 1.00 90.56 270 GLY A CA 1
ATOM 2145 C C . GLY A 1 270 ? 5.582 -6.811 17.504 1.00 90.56 270 GLY A C 1
ATOM 2146 O O . GLY A 1 270 ? 6.586 -6.480 16.861 1.00 90.56 270 GLY A O 1
ATOM 2147 N N . ARG A 1 271 ? 4.346 -6.760 16.984 1.00 92.25 271 ARG A N 1
ATOM 2148 C CA . ARG A 1 271 ? 4.022 -6.170 15.675 1.00 92.25 271 ARG A CA 1
ATOM 2149 C C . ARG A 1 271 ? 4.123 -4.643 15.653 1.00 92.25 271 ARG A C 1
ATOM 2151 O O . ARG A 1 271 ? 4.399 -4.073 14.598 1.00 92.25 271 ARG A O 1
ATOM 2158 N N . PHE A 1 272 ? 3.916 -3.988 16.791 1.00 92.38 272 PHE A N 1
ATOM 2159 C CA . PHE A 1 272 ? 3.894 -2.535 16.913 1.00 92.38 272 PHE A CA 1
ATOM 2160 C C . PHE A 1 272 ? 5.280 -1.948 17.165 1.00 92.38 272 PHE A C 1
ATOM 2162 O O . PHE A 1 272 ? 6.203 -2.633 17.606 1.00 92.38 272 PHE A O 1
ATOM 2169 N N . GLU A 1 273 ? 5.410 -0.650 16.920 1.00 88.50 273 GLU A N 1
ATOM 2170 C CA . GLU A 1 273 ? 6.469 0.173 17.498 1.00 88.50 273 GLU A CA 1
ATOM 2171 C C . GLU A 1 273 ? 6.192 0.328 19.001 1.00 88.50 273 GLU A C 1
ATOM 2173 O O . GLU A 1 273 ? 5.511 1.258 19.429 1.00 88.50 273 GLU A O 1
ATOM 2178 N N . GLU A 1 274 ? 6.672 -0.632 19.799 1.00 87.62 274 GLU A N 1
ATOM 2179 C CA . GLU A 1 274 ? 6.283 -0.794 21.207 1.00 87.62 274 GLU A CA 1
ATOM 2180 C C . GLU A 1 274 ? 6.546 0.464 22.048 1.00 87.62 274 GLU A C 1
ATOM 2182 O O . GLU A 1 274 ? 5.676 0.868 22.809 1.00 87.62 274 GLU A O 1
ATOM 2187 N N . ALA A 1 275 ? 7.667 1.162 21.841 1.00 84.00 275 ALA A N 1
ATOM 2188 C CA . ALA A 1 275 ? 7.938 2.425 22.534 1.00 84.00 275 ALA A CA 1
ATOM 2189 C C . ALA A 1 275 ? 6.815 3.462 22.320 1.00 84.00 275 ALA A C 1
ATOM 2191 O O . ALA A 1 275 ? 6.332 4.072 23.273 1.00 84.00 275 ALA A O 1
ATOM 2192 N N . ALA A 1 276 ? 6.316 3.585 21.084 1.00 82.25 276 ALA A N 1
ATOM 2193 C CA . ALA A 1 276 ? 5.217 4.490 20.757 1.00 82.25 276 ALA A CA 1
ATOM 2194 C C . ALA A 1 276 ? 3.862 4.005 21.302 1.00 82.25 276 ALA A C 1
ATOM 2196 O O . ALA A 1 276 ? 3.042 4.835 21.692 1.00 82.25 276 ALA A O 1
ATOM 2197 N N . LEU A 1 277 ? 3.621 2.688 21.336 1.00 88.38 277 LEU A N 1
ATOM 2198 C CA . LEU A 1 277 ? 2.401 2.102 21.904 1.00 88.38 277 LEU A CA 1
ATOM 2199 C C . LEU A 1 277 ? 2.301 2.390 23.408 1.00 88.38 277 LEU A C 1
ATOM 2201 O O . LEU A 1 277 ? 1.297 2.936 23.858 1.00 88.38 277 LEU A O 1
ATOM 2205 N N . PHE A 1 278 ? 3.354 2.073 24.166 1.00 87.94 278 PHE A N 1
ATOM 2206 C CA . PHE A 1 278 ? 3.390 2.284 25.616 1.00 87.94 278 PHE A CA 1
ATOM 2207 C C . PHE A 1 278 ? 3.335 3.772 25.974 1.00 87.94 278 PHE A C 1
ATOM 2209 O O . PHE A 1 278 ? 2.579 4.157 26.862 1.00 87.94 278 PHE A O 1
ATOM 2216 N N . ALA A 1 279 ? 4.065 4.620 25.241 1.00 81.19 279 ALA A N 1
ATOM 2217 C CA . ALA A 1 279 ? 3.976 6.069 25.407 1.00 81.19 279 ALA A CA 1
ATOM 2218 C C . ALA A 1 279 ? 2.556 6.597 25.152 1.00 81.19 279 ALA A C 1
ATOM 2220 O O . ALA A 1 279 ? 2.076 7.465 25.877 1.00 81.19 279 ALA A O 1
ATOM 2221 N N . SER A 1 280 ? 1.859 6.065 24.142 1.00 83.06 280 SER A N 1
ATOM 2222 C CA . SER A 1 280 ? 0.476 6.455 23.874 1.00 83.06 280 SER A CA 1
ATOM 2223 C C . SER A 1 280 ? -0.465 6.008 24.994 1.00 83.06 280 SER A C 1
ATOM 2225 O O . SER A 1 280 ? -1.295 6.803 25.429 1.00 83.06 280 SER A O 1
ATOM 2227 N N . ALA A 1 281 ? -0.317 4.782 25.501 1.00 88.38 281 ALA A N 1
ATOM 2228 C CA . ALA A 1 281 ? -1.113 4.267 26.613 1.00 88.38 281 ALA A CA 1
ATOM 2229 C C . ALA A 1 281 ? -0.931 5.113 27.890 1.00 88.38 281 ALA A C 1
ATOM 2231 O O . ALA A 1 281 ? -1.911 5.531 28.502 1.00 88.38 281 ALA A O 1
ATOM 2232 N N . GLU A 1 282 ? 0.310 5.457 28.248 1.00 86.38 282 GLU A N 1
ATOM 2233 C CA . GLU A 1 282 ? 0.606 6.340 29.386 1.00 86.38 282 GLU A CA 1
ATOM 2234 C C . GLU A 1 282 ? 0.002 7.743 29.192 1.00 86.38 282 GLU A C 1
ATOM 2236 O O . GLU A 1 282 ? -0.586 8.325 30.110 1.00 86.38 282 GLU A O 1
ATOM 2241 N N . SER A 1 283 ? 0.104 8.282 27.975 1.00 81.12 283 SER A N 1
ATOM 2242 C CA . SER A 1 283 ? -0.450 9.590 27.633 1.00 81.12 283 SER A CA 1
ATOM 2243 C C . SER A 1 283 ? -1.975 9.652 27.734 1.00 81.12 283 SER A C 1
ATOM 2245 O O . SER A 1 283 ? -2.482 10.717 28.077 1.00 81.12 283 SER A O 1
ATOM 2247 N N . HIS A 1 284 ? -2.718 8.566 27.480 1.00 84.00 284 HIS A N 1
ATOM 2248 C CA . HIS A 1 284 ? -4.180 8.557 27.663 1.00 84.00 284 HIS A CA 1
ATOM 2249 C C . HIS A 1 284 ? -4.565 8.823 29.114 1.00 84.00 284 HIS A C 1
ATOM 2251 O O . HIS A 1 284 ? -5.348 9.735 29.376 1.00 84.00 284 HIS A O 1
ATOM 2257 N N . TRP A 1 285 ? -3.947 8.106 30.053 1.00 87.31 285 TRP A N 1
ATOM 2258 C CA . TRP A 1 285 ? -4.157 8.327 31.482 1.00 87.31 285 TRP A CA 1
ATOM 2259 C C . TRP A 1 285 ? -3.738 9.730 31.914 1.00 87.31 285 TRP A C 1
ATOM 2261 O O . TRP A 1 285 ? -4.456 10.400 32.650 1.00 87.31 285 TRP A O 1
ATOM 2271 N N . ARG A 1 286 ? -2.615 10.234 31.387 1.00 83.69 286 ARG A N 1
ATOM 2272 C CA . ARG A 1 286 ? -2.171 11.606 31.664 1.00 83.69 286 ARG A CA 1
ATOM 2273 C C . ARG A 1 286 ? -3.180 12.649 31.177 1.00 83.69 286 ARG A C 1
ATOM 2275 O O . ARG A 1 286 ? -3.464 13.606 31.891 1.00 83.69 286 ARG A O 1
ATOM 2282 N N . VAL A 1 287 ? -3.674 12.510 29.947 1.00 81.00 287 VAL A N 1
ATOM 2283 C CA . VAL A 1 287 ? -4.638 13.450 29.357 1.00 81.00 287 VAL A CA 1
ATOM 2284 C C . VAL A 1 287 ? -5.983 13.366 30.069 1.00 81.00 287 VAL A C 1
ATOM 2286 O O . VAL A 1 287 ? -6.616 14.403 30.243 1.00 81.00 287 VAL A O 1
ATOM 2289 N N . PHE A 1 288 ? -6.398 12.175 30.503 1.00 85.44 288 PHE A N 1
ATOM 2290 C CA . PHE A 1 288 ? -7.585 11.985 31.332 1.00 85.44 288 PHE A CA 1
ATOM 2291 C C . PHE A 1 288 ? -7.501 12.813 32.622 1.00 85.44 288 PHE A C 1
ATOM 2293 O O . PHE A 1 288 ? -8.335 13.701 32.800 1.00 85.44 288 PHE A O 1
ATOM 2300 N N . SER A 1 289 ? -6.447 12.639 33.433 1.00 83.44 289 SER A N 1
ATOM 2301 C CA . SER A 1 289 ? -6.270 13.415 34.673 1.00 83.44 289 SER A CA 1
ATOM 2302 C C . SER A 1 289 ? -6.240 14.925 34.409 1.00 83.44 289 SER A C 1
ATOM 2304 O O . SER A 1 289 ? -6.951 15.684 35.056 1.00 83.44 289 SER A O 1
ATOM 2306 N N . LEU A 1 290 ? -5.499 15.370 33.383 1.00 81.75 290 LEU A N 1
ATOM 2307 C CA . LEU A 1 290 ? -5.413 16.794 33.028 1.00 81.75 290 LEU A CA 1
ATOM 2308 C C . LEU A 1 290 ? -6.746 17.390 32.555 1.00 81.75 290 LEU A C 1
ATOM 2310 O O . LEU A 1 290 ? -6.982 18.586 32.736 1.00 81.75 290 LEU A O 1
ATOM 2314 N N . ARG A 1 291 ? -7.590 16.605 31.873 1.00 82.12 291 ARG A N 1
ATOM 2315 C CA . ARG A 1 291 ? -8.922 17.062 31.454 1.00 82.12 291 ARG A CA 1
ATOM 2316 C C . ARG A 1 291 ? -9.839 17.197 32.655 1.00 82.12 291 ARG A C 1
ATOM 2318 O O . ARG A 1 291 ? -10.531 18.205 32.724 1.00 82.12 291 ARG A O 1
ATOM 2325 N N . LEU A 1 292 ? -9.802 16.235 33.574 1.00 82.94 292 LEU A N 1
ATOM 2326 C CA . LEU A 1 292 ? -10.589 16.281 34.801 1.00 82.94 292 LEU A CA 1
ATOM 2327 C C . LEU A 1 292 ? -10.233 17.539 35.606 1.00 82.94 292 LEU A C 1
ATOM 2329 O O . LEU A 1 292 ? -11.095 18.393 35.804 1.00 82.94 292 LEU A O 1
ATOM 2333 N N . ASP A 1 293 ? -8.944 17.747 35.897 1.00 78.56 293 ASP A N 1
ATOM 2334 C CA . ASP A 1 293 ? -8.445 18.946 36.589 1.00 78.56 293 ASP A CA 1
ATOM 2335 C C . ASP A 1 293 ? -8.916 20.247 35.921 1.00 78.56 293 ASP A C 1
ATOM 2337 O O . ASP A 1 293 ? -9.347 21.196 36.577 1.00 78.56 293 ASP A O 1
ATOM 2341 N N . LYS A 1 294 ? -8.843 20.306 34.585 1.00 81.50 294 LYS A N 1
ATOM 2342 C CA . LYS A 1 294 ? -9.187 21.509 33.824 1.00 81.50 294 LYS A CA 1
ATOM 2343 C C . LYS A 1 294 ? -10.687 21.807 33.814 1.00 81.50 294 LYS A C 1
ATOM 2345 O O . LYS A 1 294 ? -11.052 22.979 33.887 1.00 81.50 294 LYS A O 1
ATOM 2350 N N . GLU A 1 295 ? -11.537 20.794 33.667 1.00 81.38 295 GLU A N 1
ATOM 2351 C CA . GLU A 1 295 ? -12.995 20.972 33.680 1.00 81.38 295 GLU A CA 1
ATOM 2352 C C . GLU A 1 295 ? -13.466 21.458 35.057 1.00 81.38 295 GLU A C 1
ATOM 2354 O O . GLU A 1 295 ? -14.257 22.397 35.136 1.00 81.38 295 GLU A O 1
ATOM 2359 N N . TYR A 1 296 ? -12.904 20.918 36.140 1.00 79.81 296 TYR A N 1
ATOM 2360 C CA . TYR A 1 296 ? -13.214 21.366 37.499 1.00 79.81 296 TYR A CA 1
ATOM 2361 C C . TYR A 1 296 ? -12.685 22.771 37.805 1.00 79.81 296 TYR A C 1
ATOM 2363 O O . TYR A 1 296 ? -13.421 23.604 38.342 1.00 79.81 296 TYR A O 1
ATOM 2371 N N . ALA A 1 297 ? -11.463 23.093 37.369 1.00 77.50 297 ALA A N 1
ATOM 2372 C CA . ALA A 1 297 ? -10.933 24.453 37.465 1.00 77.50 297 ALA A CA 1
ATOM 2373 C C . ALA A 1 297 ? -11.803 25.470 36.701 1.00 77.50 297 ALA A C 1
ATOM 2375 O O . ALA A 1 297 ? -11.989 26.598 37.158 1.00 77.50 297 ALA A O 1
ATOM 2376 N N . ALA A 1 298 ? -12.374 25.081 35.554 1.00 78.62 298 ALA A N 1
ATOM 2377 C CA . ALA A 1 298 ? -13.276 25.934 34.779 1.00 78.62 298 ALA A CA 1
ATOM 2378 C C . ALA A 1 298 ? -14.636 26.169 35.465 1.00 78.62 298 ALA A C 1
ATOM 2380 O O . ALA A 1 298 ? -15.275 27.187 35.201 1.00 78.62 298 ALA A O 1
ATOM 2381 N N . GLN A 1 299 ? -15.062 25.266 36.353 1.00 79.69 299 GLN A N 1
ATOM 2382 C CA . GLN A 1 299 ? -16.283 25.400 37.157 1.00 79.69 299 GLN A CA 1
ATOM 2383 C C . GLN A 1 299 ? -16.071 26.199 38.456 1.00 79.69 299 GLN A C 1
ATOM 2385 O O . GLN A 1 299 ? -17.031 26.443 39.183 1.00 79.69 299 GLN A O 1
ATOM 2390 N N . GLY A 1 300 ? -14.840 26.638 38.747 1.00 73.50 300 GLY A N 1
ATOM 2391 C CA . GLY A 1 300 ? -14.527 27.439 39.935 1.00 73.50 300 GLY A CA 1
ATOM 2392 C C . GLY A 1 300 ? -14.564 26.655 41.250 1.00 73.50 300 GLY A C 1
ATOM 2393 O O . GLY A 1 300 ? -14.637 27.261 42.318 1.00 73.50 300 GLY A O 1
ATOM 2394 N N . LEU A 1 301 ? -14.522 25.322 41.188 1.00 72.00 301 LEU A N 1
ATOM 2395 C CA . LEU A 1 301 ? -14.477 24.459 42.365 1.00 72.00 301 LEU A CA 1
ATOM 2396 C C . LEU A 1 301 ? -13.044 24.401 42.915 1.00 72.00 301 LEU A C 1
ATOM 2398 O O . LEU A 1 301 ? -12.100 24.114 42.183 1.00 72.00 301 LEU A O 1
ATOM 2402 N N . ALA A 1 302 ? -12.882 24.692 44.210 1.00 64.88 302 ALA A N 1
ATOM 2403 C CA . ALA A 1 302 ? -11.576 24.718 44.879 1.00 64.88 302 ALA A CA 1
ATOM 2404 C C . ALA A 1 302 ? -11.034 23.316 45.220 1.00 64.88 302 ALA A C 1
ATOM 2406 O O . ALA A 1 302 ? -9.828 23.156 45.400 1.00 64.88 302 ALA A O 1
ATOM 2407 N N . GLN A 1 303 ? -11.913 22.310 45.307 1.00 69.44 303 GLN A N 1
ATOM 2408 C CA . GLN A 1 303 ? -11.568 20.909 45.548 1.00 69.44 303 GLN A CA 1
ATOM 2409 C C . GLN A 1 303 ? -12.398 19.992 44.647 1.00 69.44 303 GLN A C 1
ATOM 2411 O O . GLN A 1 303 ? -13.589 20.222 44.436 1.00 69.44 303 GLN A O 1
ATOM 2416 N N . LEU A 1 304 ? -11.731 18.967 44.119 1.00 75.62 304 LEU A N 1
ATOM 2417 C CA . LEU A 1 304 ? -12.331 17.884 43.347 1.00 75.62 304 LEU A CA 1
ATOM 2418 C C . LEU A 1 304 ? -13.169 16.982 44.274 1.00 75.62 304 LEU A C 1
ATOM 2420 O O . LEU A 1 304 ? -12.758 16.769 45.419 1.00 75.62 304 LEU A O 1
ATOM 2424 N N . PRO A 1 305 ? -14.310 16.439 43.812 1.00 84.25 305 PRO A N 1
ATOM 2425 C CA . PRO A 1 305 ? -15.014 15.365 44.512 1.00 84.25 305 PRO A CA 1
ATOM 2426 C C . PRO A 1 305 ? -14.089 14.174 44.806 1.00 84.25 305 PRO A C 1
ATOM 2428 O O . PRO A 1 305 ? -13.152 13.915 44.051 1.00 84.25 305 PRO A O 1
ATOM 2431 N N . GLN A 1 306 ? -14.360 13.432 45.886 1.00 84.06 306 GLN A N 1
ATOM 2432 C CA . GLN A 1 306 ? -13.515 12.300 46.287 1.00 84.06 306 GLN A CA 1
ATOM 2433 C C . GLN A 1 306 ? -13.438 11.223 45.195 1.00 84.06 306 GLN A C 1
ATOM 2435 O O . GLN A 1 306 ? -12.342 10.775 44.881 1.00 84.06 306 GLN A O 1
ATOM 2440 N N . ASP A 1 307 ? -14.563 10.900 44.552 1.00 85.62 307 ASP A N 1
ATOM 2441 C CA . ASP A 1 307 ? -14.612 9.930 43.450 1.00 85.62 307 ASP A CA 1
ATOM 2442 C C . ASP A 1 307 ? -13.667 10.325 42.292 1.00 85.62 307 ASP A C 1
ATOM 2444 O O . ASP A 1 307 ? -12.980 9.483 41.719 1.00 85.62 307 ASP A O 1
ATOM 2448 N N . ASP A 1 308 ? -13.563 11.621 41.977 1.00 84.75 308 ASP A N 1
ATOM 2449 C CA . ASP A 1 308 ? -12.668 12.126 40.927 1.00 84.75 308 ASP A CA 1
ATOM 2450 C C . ASP A 1 308 ? -11.195 12.142 41.363 1.00 84.75 308 ASP A C 1
ATOM 2452 O O . ASP A 1 308 ? -10.299 11.909 40.546 1.00 84.75 308 ASP A O 1
ATOM 2456 N N . LEU A 1 309 ? -10.923 12.404 42.647 1.00 84.38 309 LEU A N 1
ATOM 2457 C CA . LEU A 1 309 ? -9.580 12.273 43.221 1.00 84.38 309 LEU A CA 1
ATOM 2458 C C . LEU A 1 309 ? -9.104 10.819 43.182 1.00 84.38 309 LEU A C 1
ATOM 2460 O O . LEU A 1 309 ? -7.942 10.572 42.843 1.00 84.38 309 LEU A O 1
ATOM 2464 N N . ASP A 1 310 ? -9.998 9.875 43.471 1.00 88.19 310 ASP A N 1
ATOM 2465 C CA . ASP A 1 310 ? -9.727 8.442 43.404 1.00 88.19 310 ASP A CA 1
ATOM 2466 C C . ASP A 1 310 ? -9.439 8.014 41.953 1.00 88.19 310 ASP A C 1
ATOM 2468 O O . ASP A 1 310 ? -8.461 7.306 41.703 1.00 88.19 310 ASP A O 1
ATOM 2472 N N . GLU A 1 311 ? -10.178 8.535 40.967 1.00 89.38 311 GLU A N 1
ATOM 2473 C CA . GLU A 1 311 ? -9.894 8.296 39.543 1.00 89.38 311 GLU A CA 1
ATOM 2474 C C . GLU A 1 311 ? -8.567 8.920 39.072 1.00 89.38 311 GLU A C 1
ATOM 2476 O O . GLU A 1 311 ? -7.837 8.335 38.263 1.00 89.38 311 GLU A O 1
ATOM 2481 N N . ILE A 1 312 ? -8.182 10.091 39.591 1.00 86.31 312 ILE A N 1
ATOM 2482 C CA . ILE A 1 312 ? -6.858 10.677 39.321 1.00 86.31 312 ILE A CA 1
ATOM 2483 C C . ILE A 1 312 ? -5.748 9.826 39.950 1.00 86.31 312 ILE A C 1
ATOM 2485 O O . ILE A 1 312 ? -4.699 9.623 39.326 1.00 86.31 312 ILE A O 1
ATOM 2489 N N . ALA A 1 313 ? -5.949 9.324 41.170 1.00 88.19 313 ALA A N 1
ATOM 2490 C CA . ALA A 1 313 ? -5.006 8.426 41.828 1.00 88.19 313 ALA A CA 1
ATOM 2491 C C . ALA A 1 313 ? -4.839 7.125 41.026 1.00 88.19 313 ALA A C 1
ATOM 2493 O O . ALA A 1 313 ? -3.706 6.753 40.704 1.00 88.19 313 ALA A O 1
ATOM 2494 N N . ASN A 1 314 ? -5.952 6.524 40.600 1.00 90.06 314 ASN A N 1
ATOM 2495 C CA . ASN A 1 314 ? -6.011 5.351 39.732 1.00 90.06 314 ASN A CA 1
ATOM 2496 C C . ASN A 1 314 ? -5.259 5.575 38.404 1.00 90.06 314 ASN A C 1
ATOM 2498 O O . ASN A 1 314 ? -4.398 4.782 38.009 1.00 90.06 314 ASN A O 1
ATOM 2502 N N . ALA A 1 315 ? -5.495 6.708 37.737 1.00 88.88 315 ALA A N 1
ATOM 2503 C CA . ALA A 1 315 ? -4.784 7.072 36.512 1.00 88.88 315 ALA A CA 1
ATOM 2504 C C . ALA A 1 315 ? -3.266 7.223 36.738 1.00 88.88 315 ALA A C 1
ATOM 2506 O O . ALA A 1 315 ? -2.455 6.815 35.901 1.00 88.88 315 ALA A O 1
ATOM 2507 N N . ASN A 1 316 ? -2.849 7.794 37.871 1.00 89.38 316 ASN A N 1
ATOM 2508 C CA . ASN A 1 316 ? -1.434 7.936 38.215 1.00 89.38 316 ASN A CA 1
ATOM 2509 C C . ASN A 1 316 ? -0.763 6.593 38.530 1.00 89.38 316 ASN A C 1
ATOM 2511 O O . ASN A 1 316 ? 0.403 6.406 38.172 1.00 89.38 316 ASN A O 1
ATOM 2515 N N . GLU A 1 317 ? -1.472 5.663 39.165 1.00 90.94 317 GLU A N 1
ATOM 2516 C CA . GLU A 1 317 ? -0.999 4.296 39.385 1.00 90.94 317 GLU A CA 1
ATOM 2517 C C . GLU A 1 317 ? -0.758 3.574 38.055 1.00 90.94 317 GLU A C 1
ATOM 2519 O O . GLU A 1 317 ? 0.361 3.123 37.791 1.00 90.94 317 GLU A O 1
ATOM 2524 N N . HIS A 1 318 ? -1.737 3.600 37.150 1.00 91.00 318 HIS A N 1
ATOM 2525 C CA . HIS A 1 318 ? -1.605 3.034 35.807 1.00 91.00 318 HIS A CA 1
ATOM 2526 C C . HIS A 1 318 ? -0.399 3.596 35.042 1.00 91.00 318 HIS A C 1
ATOM 2528 O O . HIS A 1 318 ? 0.363 2.849 34.421 1.00 91.00 318 HIS A O 1
ATOM 2534 N N . ARG A 1 319 ? -0.159 4.910 35.127 1.00 89.31 319 ARG A N 1
ATOM 2535 C CA . ARG A 1 319 ? 1.019 5.547 34.512 1.00 89.31 319 ARG A CA 1
ATOM 2536 C C . ARG A 1 319 ? 2.335 5.021 35.085 1.00 89.31 319 ARG A C 1
ATOM 2538 O O . ARG A 1 319 ? 3.260 4.749 34.319 1.00 89.31 319 ARG A O 1
ATOM 2545 N N . LYS A 1 320 ? 2.435 4.853 36.409 1.00 89.69 320 LYS A N 1
ATOM 2546 C CA . LYS A 1 320 ? 3.635 4.291 37.061 1.00 89.69 320 LYS A CA 1
ATOM 2547 C C . LYS A 1 320 ? 3.894 2.853 36.612 1.00 89.69 320 LYS A C 1
ATOM 2549 O O . LYS A 1 320 ? 5.044 2.496 36.343 1.00 89.69 320 LYS A O 1
ATOM 2554 N N . ILE A 1 321 ? 2.839 2.050 36.490 1.00 90.62 321 ILE A N 1
ATOM 2555 C CA . ILE A 1 321 ? 2.931 0.657 36.041 1.00 90.62 321 ILE A CA 1
ATOM 2556 C C . ILE A 1 321 ? 3.394 0.598 34.582 1.00 90.62 321 ILE A C 1
ATOM 2558 O O . ILE A 1 321 ? 4.362 -0.097 34.267 1.00 90.62 321 ILE A O 1
ATOM 2562 N N . PHE A 1 322 ? 2.790 1.389 33.691 1.00 89.19 322 PHE A N 1
ATOM 2563 C CA . PHE A 1 322 ? 3.191 1.435 32.281 1.00 89.19 322 PHE A CA 1
ATOM 2564 C C . PHE A 1 322 ? 4.634 1.918 32.104 1.00 89.19 322 PHE A C 1
ATOM 2566 O O . PHE A 1 322 ? 5.376 1.348 31.302 1.00 89.19 322 PHE A O 1
ATOM 2573 N N . ASN A 1 323 ? 5.065 2.906 32.893 1.00 84.62 323 ASN A N 1
ATOM 2574 C CA . ASN A 1 323 ? 6.455 3.355 32.917 1.00 84.62 323 ASN A CA 1
ATOM 2575 C C . ASN A 1 323 ? 7.408 2.243 33.399 1.00 84.62 323 ASN A C 1
ATOM 2577 O O . ASN A 1 323 ? 8.471 2.044 32.812 1.00 84.62 323 ASN A O 1
ATOM 2581 N N . THR A 1 324 ? 7.011 1.464 34.412 1.00 86.56 324 THR A N 1
ATOM 2582 C CA . THR A 1 324 ? 7.776 0.301 34.898 1.00 86.56 324 THR A CA 1
ATOM 2583 C C . THR A 1 324 ? 7.902 -0.789 33.831 1.00 86.56 324 THR A C 1
ATOM 2585 O O . THR A 1 324 ? 8.990 -1.323 33.625 1.00 86.56 324 THR A O 1
ATOM 2588 N N . LEU A 1 325 ? 6.831 -1.103 33.097 1.00 86.31 325 LEU A N 1
ATOM 2589 C CA . LEU A 1 325 ? 6.888 -2.046 31.972 1.00 86.31 325 LEU A CA 1
ATOM 2590 C C . LEU A 1 325 ? 7.845 -1.552 30.879 1.00 86.31 325 LEU A C 1
ATOM 2592 O O . LEU A 1 325 ? 8.718 -2.286 30.411 1.00 86.31 325 LEU A O 1
ATOM 2596 N N . ARG A 1 326 ? 7.709 -0.279 30.507 1.00 83.88 326 ARG A N 1
ATOM 2597 C CA . ARG A 1 326 ? 8.473 0.354 29.433 1.00 83.88 326 ARG A CA 1
ATOM 2598 C C . ARG A 1 326 ? 9.970 0.464 29.740 1.00 83.88 326 ARG A C 1
ATOM 2600 O O . ARG A 1 326 ? 10.786 0.016 28.933 1.00 83.88 326 ARG A O 1
ATOM 2607 N N . ASN A 1 327 ? 10.320 1.047 30.882 1.00 80.75 327 ASN A N 1
ATOM 2608 C CA . ASN A 1 327 ? 11.704 1.355 31.244 1.00 80.75 327 ASN A CA 1
ATOM 2609 C C . ASN A 1 327 ? 12.350 0.254 32.094 1.00 80.75 327 ASN A C 1
ATOM 2611 O O . ASN A 1 327 ? 13.533 -0.022 31.929 1.00 80.75 327 ASN A O 1
ATOM 2615 N N . GLY A 1 328 ? 11.581 -0.410 32.961 1.00 79.75 328 GLY A N 1
ATOM 2616 C CA . GLY A 1 328 ? 12.083 -1.462 33.847 1.00 79.75 328 GLY A CA 1
ATOM 2617 C C . GLY A 1 328 ? 12.210 -2.824 33.165 1.00 79.75 328 GLY A C 1
ATOM 2618 O O . GLY A 1 328 ? 13.278 -3.427 33.191 1.00 79.75 328 GLY A O 1
ATOM 2619 N N . TYR A 1 329 ? 11.139 -3.318 32.532 1.00 81.88 329 TYR A N 1
ATOM 2620 C CA . TYR A 1 329 ? 11.145 -4.659 31.926 1.00 81.88 329 TYR A CA 1
ATOM 2621 C C . TYR A 1 329 ? 11.715 -4.684 30.510 1.00 81.88 329 TYR A C 1
ATOM 2623 O O . TYR A 1 329 ? 12.476 -5.589 30.160 1.00 81.88 329 TYR A O 1
ATOM 2631 N N . PHE A 1 330 ? 11.314 -3.730 29.671 1.00 81.88 330 PHE A N 1
ATOM 2632 C CA . PHE A 1 330 ? 11.671 -3.752 28.253 1.00 81.88 330 PHE A CA 1
ATOM 2633 C C . PHE A 1 330 ? 12.853 -2.863 27.887 1.00 81.88 330 PHE A C 1
ATOM 2635 O O . PHE A 1 330 ? 13.452 -3.105 26.837 1.00 81.88 330 PHE A O 1
ATOM 2642 N N . GLY A 1 331 ? 13.196 -1.887 28.732 1.00 78.44 331 GLY A N 1
ATOM 2643 C CA . GLY A 1 331 ? 14.336 -0.996 28.527 1.00 78.44 331 GLY A CA 1
ATOM 2644 C C . GLY A 1 331 ? 14.267 -0.243 27.200 1.00 78.44 331 GLY A C 1
ATOM 2645 O O . GLY A 1 331 ? 15.270 -0.157 26.490 1.00 78.44 331 GLY A O 1
ATOM 2646 N N . PHE A 1 332 ? 13.081 0.239 26.808 1.00 78.25 332 PHE A N 1
ATOM 2647 C CA . PHE A 1 332 ? 12.958 1.018 25.577 1.00 78.25 332 PHE A CA 1
ATOM 2648 C C . PHE A 1 332 ? 13.778 2.306 25.700 1.00 78.25 332 PHE A C 1
ATOM 2650 O O . PHE A 1 332 ? 13.592 3.071 26.641 1.00 78.25 332 PHE A O 1
ATOM 2657 N N . GLN A 1 333 ? 14.690 2.539 24.752 1.00 69.06 333 GLN A N 1
ATOM 2658 C CA . GLN A 1 333 ? 15.457 3.783 24.711 1.00 69.06 333 GLN A CA 1
ATOM 2659 C C . GLN A 1 333 ? 14.509 4.965 24.547 1.00 69.06 333 GLN A C 1
ATOM 2661 O O . GLN A 1 333 ? 13.611 4.905 23.705 1.00 69.06 333 GLN A O 1
ATOM 2666 N N . GLU A 1 334 ? 14.745 6.035 25.307 1.00 62.69 334 GLU A N 1
ATOM 2667 C CA . GLU A 1 334 ? 14.003 7.276 25.130 1.00 62.69 334 GLU A CA 1
ATOM 2668 C C . GLU A 1 334 ? 14.215 7.809 23.713 1.00 62.69 334 GLU A C 1
ATOM 2670 O O . GLU A 1 334 ? 15.324 8.153 23.302 1.00 62.69 334 GLU A O 1
ATOM 2675 N N . THR A 1 335 ? 13.135 7.870 22.945 1.00 57.41 335 THR A N 1
ATOM 2676 C CA . THR A 1 335 ? 13.125 8.507 21.628 1.00 57.41 335 THR A CA 1
ATOM 2677 C C . THR A 1 335 ? 12.204 9.721 21.631 1.00 57.41 335 THR A C 1
ATOM 2679 O O . THR A 1 335 ? 11.259 9.798 22.409 1.00 57.41 335 THR A O 1
ATOM 2682 N N . ASP A 1 336 ? 12.355 10.641 20.673 1.00 52.88 336 ASP A N 1
ATOM 2683 C CA . ASP A 1 336 ? 11.380 11.731 20.455 1.00 52.88 336 ASP A CA 1
ATOM 2684 C C . ASP A 1 336 ? 9.927 11.228 20.285 1.00 52.88 336 ASP A C 1
ATOM 2686 O O . ASP A 1 336 ? 8.965 12.006 20.327 1.00 52.88 336 ASP A O 1
ATOM 2690 N N . ARG A 1 337 ? 9.752 9.918 20.045 1.00 53.44 337 ARG A N 1
ATOM 2691 C CA . ARG A 1 337 ? 8.461 9.249 19.893 1.00 53.44 337 ARG A CA 1
ATOM 2692 C C . ARG A 1 337 ? 7.741 8.960 21.210 1.00 53.44 337 ARG A C 1
ATOM 2694 O O . ARG A 1 337 ? 6.567 8.600 21.176 1.00 53.44 337 ARG A O 1
ATOM 2701 N N . ASP A 1 338 ? 8.407 9.178 22.330 1.00 50.06 338 ASP A N 1
ATOM 2702 C CA . ASP A 1 338 ? 8.046 8.594 23.616 1.00 50.06 338 ASP A CA 1
ATOM 2703 C C . ASP A 1 338 ? 7.238 9.499 24.547 1.00 50.06 338 ASP A C 1
ATOM 2705 O O . ASP A 1 338 ? 6.843 9.099 25.637 1.00 50.06 338 ASP A O 1
ATOM 2709 N N . SER A 1 339 ? 6.978 10.729 24.126 1.00 49.91 339 SER A N 1
ATOM 2710 C CA . SER A 1 339 ? 6.137 11.681 24.859 1.00 49.91 339 SER A CA 1
ATOM 2711 C C . SER A 1 339 ? 4.925 12.110 24.029 1.00 49.91 339 SER A C 1
ATOM 2713 O O . SER A 1 339 ? 4.409 13.214 24.192 1.00 49.91 339 SER A O 1
ATOM 2715 N N . ARG A 1 340 ? 4.505 11.262 23.083 1.00 57.00 340 ARG A N 1
ATOM 2716 C CA . ARG A 1 340 ? 3.432 11.525 22.115 1.00 57.00 340 ARG A CA 1
ATOM 2717 C C . ARG A 1 340 ? 2.044 11.414 22.747 1.00 57.00 340 ARG A C 1
ATOM 2719 O O . ARG A 1 340 ? 1.826 10.609 23.640 1.00 57.00 340 ARG A O 1
ATOM 2726 N N . GLY A 1 341 ? 1.120 12.228 22.248 1.00 56.22 341 GLY A N 1
ATOM 2727 C CA . GLY A 1 341 ? -0.244 12.399 22.757 1.00 56.22 341 GLY A CA 1
ATOM 2728 C C . GLY A 1 341 ? -1.181 11.181 22.694 1.00 56.22 341 GLY A C 1
ATOM 2729 O O . GLY A 1 341 ? -0.825 10.133 22.148 1.00 56.22 341 GLY A O 1
ATOM 2730 N N . SER A 1 342 ? -2.387 11.359 23.240 1.00 60.69 342 SER A N 1
ATOM 2731 C CA . SER A 1 342 ? -3.448 10.359 23.413 1.00 60.69 342 SER A CA 1
ATOM 2732 C C . SER A 1 342 ? -4.369 10.271 22.184 1.00 60.69 342 SER A C 1
ATOM 2734 O O . SER A 1 342 ? -5.026 11.238 21.799 1.00 60.69 342 SER A O 1
ATOM 2736 N N . PHE A 1 343 ? -4.378 9.136 21.490 1.00 68.75 343 PHE A N 1
ATOM 2737 C CA . PHE A 1 343 ? -5.314 8.842 20.399 1.00 68.75 343 PHE A CA 1
ATOM 2738 C C . PHE A 1 343 ? -5.418 7.326 20.213 1.00 68.75 343 PHE A C 1
ATOM 2740 O O . PHE A 1 343 ? -4.456 6.591 20.435 1.00 68.75 343 PHE A O 1
ATOM 2747 N N . ASN A 1 344 ? -6.562 6.880 19.703 1.00 79.12 344 ASN A N 1
ATOM 2748 C CA . ASN A 1 344 ? -6.754 5.480 19.350 1.00 79.12 344 ASN A CA 1
ATOM 2749 C C . ASN A 1 344 ? -5.969 5.140 18.079 1.00 79.12 344 ASN A C 1
ATOM 2751 O O . ASN A 1 344 ? -6.105 5.788 17.033 1.00 79.12 344 ASN A O 1
ATOM 2755 N N . GLY A 1 345 ? -5.151 4.107 18.192 1.00 87.81 345 GLY A N 1
ATOM 2756 C CA . GLY A 1 345 ? -4.349 3.510 17.145 1.00 87.81 345 GLY A CA 1
ATOM 2757 C C . GLY A 1 345 ? -2.890 3.333 17.556 1.00 87.81 345 GLY A C 1
ATOM 2758 O O . GLY A 1 345 ? -2.423 3.884 18.549 1.00 87.81 345 GLY A O 1
ATOM 2759 N N . SER A 1 346 ? -2.135 2.573 16.770 1.00 89.25 346 SER A N 1
ATOM 2760 C CA . SER A 1 346 ? -0.710 2.357 17.027 1.00 89.25 346 SER A CA 1
ATOM 2761 C C . SER A 1 346 ? 0.093 2.233 15.740 1.00 89.25 346 SER A C 1
ATOM 2763 O O . SER A 1 346 ? -0.387 1.735 14.719 1.00 89.25 346 SER A O 1
ATOM 2765 N N . VAL A 1 347 ? 1.341 2.699 15.781 1.00 90.06 347 VAL A N 1
ATOM 2766 C CA . VAL A 1 347 ? 2.274 2.550 14.662 1.00 90.06 347 VAL A CA 1
ATOM 2767 C C . VAL A 1 347 ? 2.738 1.096 14.611 1.00 90.06 347 VAL A C 1
ATOM 2769 O O . VAL A 1 347 ? 3.211 0.541 15.601 1.00 90.06 347 VAL A O 1
ATOM 2772 N N . VAL A 1 348 ? 2.622 0.478 13.443 1.00 93.06 348 VAL A N 1
ATOM 2773 C CA . VAL A 1 348 ? 3.103 -0.877 13.169 1.00 93.06 348 VAL A CA 1
ATOM 2774 C C . VAL A 1 348 ? 4.546 -0.806 12.675 1.00 93.06 348 VAL A C 1
ATOM 2776 O O . VAL A 1 348 ? 4.924 0.135 11.966 1.00 93.06 348 VAL A O 1
ATOM 2779 N N . LYS A 1 349 ? 5.368 -1.806 13.019 1.00 91.00 349 LYS A N 1
ATOM 2780 C CA . LYS A 1 349 ? 6.736 -1.887 12.495 1.00 91.00 349 LYS A CA 1
ATOM 2781 C C . LYS A 1 349 ? 6.700 -1.918 10.963 1.00 91.00 349 LYS A C 1
ATOM 2783 O O . LYS A 1 349 ? 6.026 -2.788 10.399 1.00 91.00 349 LYS A O 1
ATOM 2788 N N . PRO A 1 350 ? 7.468 -1.056 10.272 1.00 90.06 350 PRO A N 1
ATOM 2789 C CA . PRO A 1 350 ? 7.427 -0.951 8.816 1.00 90.06 350 PRO A CA 1
ATOM 2790 C C . PRO A 1 350 ? 7.611 -2.275 8.074 1.00 90.06 350 PRO A C 1
ATOM 2792 O O . PRO A 1 350 ? 6.959 -2.518 7.061 1.00 90.06 350 PRO A O 1
ATOM 2795 N N . THR A 1 351 ? 8.461 -3.163 8.595 1.00 91.00 351 THR A N 1
ATOM 2796 C CA . THR A 1 351 ? 8.735 -4.468 7.985 1.00 91.00 351 THR A CA 1
ATOM 2797 C C . THR A 1 351 ? 7.490 -5.358 7.914 1.00 91.00 351 THR A C 1
ATOM 2799 O O . THR A 1 351 ? 7.297 -6.025 6.898 1.00 91.00 351 THR A O 1
ATOM 2802 N N . TYR A 1 352 ? 6.627 -5.356 8.942 1.00 93.62 352 TYR A N 1
ATOM 2803 C CA . TYR A 1 352 ? 5.380 -6.131 8.912 1.00 93.62 352 TYR A CA 1
ATOM 2804 C C . TYR A 1 352 ? 4.390 -5.529 7.921 1.00 93.62 352 TYR A C 1
ATOM 2806 O O . TYR A 1 352 ? 3.881 -6.258 7.074 1.00 93.62 352 TYR A O 1
ATOM 2814 N N . THR A 1 353 ? 4.176 -4.209 7.963 1.00 95.00 353 THR A N 1
ATOM 2815 C CA . THR A 1 353 ? 3.272 -3.528 7.022 1.00 95.00 353 THR A CA 1
ATOM 2816 C C . THR A 1 353 ? 3.706 -3.755 5.579 1.00 95.00 353 THR A C 1
ATOM 2818 O O . THR A 1 353 ? 2.875 -4.038 4.723 1.00 95.00 353 THR A O 1
ATOM 2821 N N . LYS A 1 354 ? 5.010 -3.719 5.302 1.00 94.19 354 LYS A N 1
ATOM 2822 C CA . LYS A 1 354 ? 5.556 -4.002 3.975 1.00 94.19 354 LYS A CA 1
ATOM 2823 C C . LYS A 1 354 ? 5.328 -5.438 3.526 1.00 94.19 354 LYS A C 1
ATOM 2825 O O . LYS A 1 354 ? 4.900 -5.670 2.396 1.00 94.19 354 LYS A O 1
ATOM 2830 N N . ALA A 1 355 ? 5.601 -6.403 4.402 1.00 94.94 355 ALA A N 1
ATOM 2831 C CA . ALA A 1 355 ? 5.344 -7.807 4.114 1.00 94.94 355 ALA A CA 1
ATOM 2832 C C . ALA A 1 355 ? 3.865 -8.047 3.818 1.00 94.94 355 ALA A C 1
ATOM 2834 O O . ALA A 1 355 ? 3.531 -8.647 2.796 1.00 94.94 355 ALA A O 1
ATOM 2835 N N . ALA A 1 356 ? 2.986 -7.525 4.669 1.00 96.88 356 ALA A N 1
ATOM 2836 C CA . ALA A 1 356 ? 1.548 -7.626 4.502 1.00 96.88 356 ALA A CA 1
ATOM 2837 C C . ALA A 1 356 ? 1.066 -6.918 3.225 1.00 96.88 356 ALA A C 1
ATOM 2839 O O . ALA A 1 356 ? 0.248 -7.475 2.498 1.00 96.88 356 ALA A O 1
ATOM 2840 N N . HIS A 1 357 ? 1.610 -5.742 2.898 1.00 97.50 357 HIS A N 1
ATOM 2841 C CA . HIS A 1 357 ? 1.303 -4.998 1.673 1.00 97.50 357 HIS A CA 1
ATOM 2842 C C . HIS A 1 357 ? 1.626 -5.817 0.419 1.00 97.50 357 HIS A C 1
ATOM 2844 O O . HIS A 1 357 ? 0.793 -5.935 -0.482 1.00 97.50 357 HIS A O 1
ATOM 2850 N N . LEU A 1 358 ? 2.821 -6.414 0.367 1.00 96.81 358 LEU A N 1
ATOM 2851 C CA . LEU A 1 358 ? 3.256 -7.237 -0.762 1.00 96.81 358 LEU A CA 1
ATOM 2852 C C . LEU A 1 358 ? 2.487 -8.559 -0.855 1.00 96.81 358 LEU A C 1
ATOM 2854 O O . LEU A 1 358 ? 2.164 -8.988 -1.961 1.00 96.81 358 LEU A O 1
ATOM 2858 N N . ALA A 1 359 ? 2.143 -9.179 0.276 1.00 96.25 359 ALA A N 1
ATOM 2859 C CA . ALA A 1 359 ? 1.290 -10.365 0.298 1.00 96.25 359 ALA A CA 1
ATOM 2860 C C . ALA A 1 359 ? -0.132 -10.037 -0.189 1.00 96.25 359 ALA A C 1
ATOM 2862 O O . ALA A 1 359 ? -0.667 -10.723 -1.055 1.00 96.25 359 ALA A O 1
ATOM 2863 N N . CYS A 1 360 ? -0.712 -8.927 0.279 1.00 96.19 360 CYS A N 1
ATOM 2864 C CA . CYS A 1 360 ? -2.011 -8.447 -0.188 1.00 96.19 360 CYS A CA 1
ATOM 2865 C C . CYS A 1 360 ? -1.998 -8.146 -1.690 1.00 96.19 360 CYS A C 1
ATOM 2867 O O . CYS A 1 360 ? -2.975 -8.407 -2.387 1.00 96.19 360 CYS A O 1
ATOM 2869 N N . LEU A 1 361 ? -0.905 -7.563 -2.191 1.00 95.56 361 LEU A N 1
ATOM 2870 C CA . LEU A 1 361 ? -0.714 -7.321 -3.615 1.00 95.56 361 LEU A CA 1
ATOM 2871 C C . LEU A 1 361 ? -0.654 -8.645 -4.387 1.00 95.56 361 LEU A C 1
ATOM 2873 O O . LEU A 1 361 ? -1.379 -8.796 -5.362 1.00 95.56 361 LEU A O 1
ATOM 2877 N N . ARG A 1 362 ? 0.167 -9.606 -3.950 1.00 94.19 362 ARG A N 1
ATOM 2878 C CA . ARG A 1 362 ? 0.273 -10.937 -4.569 1.00 94.19 362 ARG A CA 1
ATOM 2879 C C . ARG A 1 362 ? -1.102 -11.590 -4.723 1.00 94.19 362 ARG A C 1
ATOM 2881 O O . ARG A 1 362 ? -1.420 -12.071 -5.805 1.00 94.19 362 ARG A O 1
ATOM 2888 N N . ASP A 1 363 ? -1.917 -11.545 -3.673 1.00 92.62 363 ASP A N 1
ATOM 2889 C CA . ASP A 1 363 ? -3.220 -12.216 -3.639 1.00 92.62 363 ASP A CA 1
ATOM 2890 C C . ASP A 1 363 ? -4.303 -11.463 -4.429 1.00 92.62 363 ASP A C 1
ATOM 2892 O O . ASP A 1 363 ? -5.312 -12.053 -4.823 1.00 92.62 363 ASP A O 1
ATOM 2896 N N . LEU A 1 364 ? -4.097 -10.168 -4.694 1.00 92.06 364 LEU A N 1
ATOM 2897 C CA . LEU A 1 364 ? -4.989 -9.330 -5.496 1.00 92.06 364 LEU A CA 1
ATOM 2898 C C . LEU A 1 364 ? -4.837 -9.572 -7.007 1.00 92.06 364 LEU A C 1
ATOM 2900 O O . LEU A 1 364 ? -5.811 -9.423 -7.747 1.00 92.06 364 LEU A O 1
ATOM 2904 N N . LEU A 1 365 ? -3.629 -9.887 -7.480 1.00 92.44 365 LEU A N 1
ATOM 2905 C CA . LEU A 1 365 ? -3.296 -9.863 -8.906 1.00 92.44 365 LEU A CA 1
ATOM 2906 C C . LEU A 1 365 ? -3.588 -11.208 -9.614 1.00 92.44 365 LEU A C 1
ATOM 2908 O O . LEU A 1 365 ? -3.060 -12.235 -9.193 1.00 92.44 365 LEU A O 1
ATOM 2912 N N . PRO A 1 366 ? -4.300 -11.225 -10.764 1.00 87.25 366 PRO A N 1
ATOM 2913 C CA . PRO A 1 366 ? -4.519 -12.419 -11.598 1.00 87.25 366 PRO A CA 1
ATOM 2914 C C . PRO A 1 366 ? -3.281 -12.781 -12.448 1.00 87.25 366 PRO A C 1
ATOM 2916 O O . PRO A 1 366 ? -3.381 -13.086 -13.641 1.00 87.25 366 PRO A O 1
ATOM 2919 N N . ALA A 1 367 ? -2.080 -12.659 -11.882 1.00 80.75 367 ALA A N 1
ATOM 2920 C CA . ALA A 1 367 ? -0.828 -12.718 -12.625 1.00 80.75 367 ALA A CA 1
ATOM 2921 C C . ALA A 1 367 ? -0.279 -14.150 -12.740 1.00 80.75 367 ALA A C 1
ATOM 2923 O O . ALA A 1 367 ? 0.001 -14.820 -11.744 1.00 80.75 367 ALA A O 1
ATOM 2924 N N . LYS A 1 368 ? -0.006 -14.600 -13.973 1.00 87.31 368 LYS A N 1
ATOM 2925 C CA . LYS A 1 368 ? 0.791 -15.819 -14.207 1.00 87.31 368 LYS A CA 1
ATOM 2926 C C . LYS A 1 368 ? 2.255 -15.604 -13.842 1.00 87.31 368 LYS A C 1
ATOM 2928 O O . LYS A 1 368 ? 2.888 -16.504 -13.293 1.00 87.31 368 LYS A O 1
ATOM 2933 N N . ARG A 1 369 ? 2.774 -14.411 -14.137 1.00 92.06 369 ARG A N 1
ATOM 2934 C CA . ARG A 1 369 ? 4.112 -13.957 -13.750 1.00 92.06 369 ARG A CA 1
ATOM 2935 C C . ARG A 1 369 ? 4.071 -12.549 -13.190 1.00 92.06 369 ARG A C 1
ATOM 2937 O O . ARG A 1 369 ? 3.302 -11.718 -13.675 1.00 92.06 369 ARG A O 1
ATOM 2944 N N . LEU A 1 370 ? 4.949 -12.271 -12.238 1.00 95.12 370 LEU A N 1
ATOM 2945 C CA . LEU A 1 370 ? 5.057 -10.976 -11.581 1.00 95.12 370 LEU A CA 1
ATOM 2946 C C . LEU A 1 370 ? 6.511 -10.510 -11.565 1.00 95.12 370 LEU A C 1
ATOM 2948 O O . LEU A 1 370 ? 7.406 -11.262 -11.189 1.00 95.12 370 LEU A O 1
ATOM 2952 N N . THR A 1 371 ? 6.730 -9.259 -11.955 1.00 96.19 371 THR A N 1
ATOM 2953 C CA . THR A 1 371 ? 7.975 -8.541 -11.680 1.00 96.19 371 THR A CA 1
ATOM 2954 C C . THR A 1 371 ? 7.677 -7.404 -10.723 1.00 96.19 371 THR A C 1
ATOM 2956 O O . THR A 1 371 ? 6.799 -6.593 -11.011 1.00 96.19 371 THR A O 1
ATOM 2959 N N . ILE A 1 372 ? 8.425 -7.325 -9.627 1.00 96.75 372 ILE A N 1
ATOM 2960 C CA . ILE A 1 372 ? 8.455 -6.134 -8.776 1.00 96.75 372 ILE A CA 1
ATOM 2961 C C . ILE A 1 372 ? 9.714 -5.339 -9.101 1.00 96.75 372 ILE A C 1
ATOM 2963 O O . ILE A 1 372 ? 10.803 -5.909 -9.182 1.00 96.75 372 ILE A O 1
ATOM 2967 N N . VAL A 1 373 ? 9.552 -4.033 -9.271 1.00 96.00 373 VAL A N 1
ATOM 2968 C CA . VAL A 1 373 ? 10.630 -3.059 -9.418 1.00 96.00 373 VAL A CA 1
ATOM 2969 C C . VAL A 1 373 ? 10.542 -2.086 -8.253 1.00 96.00 373 VAL A C 1
ATOM 2971 O O . VAL A 1 373 ? 9.474 -1.540 -7.993 1.00 96.00 373 VAL A O 1
ATOM 2974 N N . GLY A 1 374 ? 11.644 -1.863 -7.550 1.00 94.56 374 GLY A N 1
ATOM 2975 C CA . GLY A 1 374 ? 11.716 -0.861 -6.488 1.00 94.56 374 GLY A CA 1
ATOM 2976 C C . GLY A 1 374 ? 13.136 -0.354 -6.300 1.00 94.56 374 GLY A C 1
ATOM 2977 O O . GLY A 1 374 ? 14.050 -0.779 -7.004 1.00 94.56 374 GLY A O 1
ATOM 2978 N N . GLU A 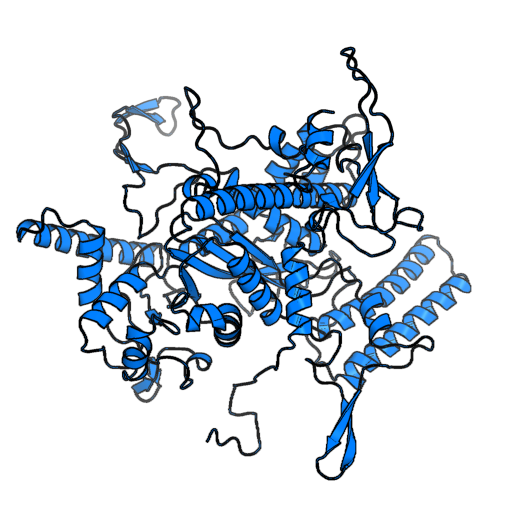1 375 ? 13.336 0.550 -5.351 1.00 91.44 375 GLU A N 1
ATOM 2979 C CA . GLU A 1 375 ? 14.670 1.056 -5.030 1.00 91.44 375 GLU A CA 1
ATOM 2980 C C . GLU A 1 375 ? 15.459 0.133 -4.088 1.00 91.44 375 GLU A C 1
ATOM 2982 O O . GLU A 1 375 ? 14.940 -0.835 -3.523 1.00 91.44 375 GLU A O 1
ATOM 2987 N N . GLN A 1 376 ? 16.749 0.440 -3.911 1.00 89.94 376 GLN A N 1
ATOM 2988 C CA . GLN A 1 376 ? 17.597 -0.213 -2.916 1.00 89.94 376 GLN A CA 1
ATOM 2989 C C . GLN A 1 376 ? 17.091 0.042 -1.498 1.00 89.94 376 GLN A C 1
ATOM 2991 O O . GLN A 1 376 ? 17.279 1.122 -0.943 1.00 89.94 376 GLN A O 1
ATOM 2996 N N . GLU A 1 377 ? 16.520 -0.994 -0.887 1.00 87.06 377 GLU A N 1
ATOM 2997 C CA . GLU A 1 377 ? 16.002 -0.903 0.468 1.00 87.06 377 GLU A CA 1
ATOM 2998 C C . GLU A 1 377 ? 16.296 -2.157 1.297 1.00 87.06 377 GLU A C 1
ATOM 3000 O O . GLU A 1 377 ? 16.000 -3.285 0.899 1.00 87.06 377 GLU A O 1
ATOM 3005 N N . ALA A 1 378 ? 16.837 -1.952 2.499 1.00 85.12 378 ALA A N 1
ATOM 3006 C CA . ALA A 1 378 ? 17.237 -3.025 3.403 1.00 85.12 378 ALA A CA 1
ATOM 3007 C C . ALA A 1 378 ? 16.076 -3.946 3.820 1.00 85.12 378 ALA A C 1
ATOM 3009 O O . ALA A 1 378 ? 16.265 -5.156 3.951 1.00 85.12 378 ALA A O 1
ATOM 3010 N N . SER A 1 379 ? 14.871 -3.399 4.023 1.00 85.56 379 SER A N 1
ATOM 3011 C CA . SER A 1 379 ? 13.716 -4.191 4.464 1.00 85.56 379 SER A CA 1
ATOM 3012 C C . SER A 1 379 ? 13.215 -5.140 3.362 1.00 85.56 379 SER A C 1
ATOM 3014 O O . SER A 1 379 ? 12.879 -6.292 3.648 1.00 85.56 379 SER A O 1
ATOM 3016 N N . MET A 1 380 ? 13.265 -4.710 2.094 1.00 89.56 380 MET A N 1
ATOM 3017 C CA . MET A 1 380 ? 12.846 -5.496 0.927 1.00 89.56 380 MET A CA 1
ATOM 3018 C C . MET A 1 380 ? 13.674 -6.772 0.758 1.00 89.56 380 MET A C 1
ATOM 3020 O O . MET A 1 380 ? 13.123 -7.816 0.411 1.00 89.56 380 MET A O 1
ATOM 3024 N N . VAL A 1 381 ? 14.969 -6.718 1.090 1.00 88.50 381 VAL A N 1
ATOM 3025 C CA . VAL A 1 381 ? 15.875 -7.882 1.094 1.00 88.50 381 VAL A CA 1
ATOM 3026 C C . VAL A 1 381 ? 15.352 -9.009 1.980 1.00 88.50 381 VAL A C 1
ATOM 3028 O O . VAL A 1 381 ? 15.501 -10.181 1.641 1.00 88.50 381 VAL A O 1
ATOM 3031 N N . ARG A 1 382 ? 14.715 -8.659 3.102 1.00 83.12 382 ARG A N 1
ATOM 3032 C CA . ARG A 1 382 ? 14.113 -9.628 4.023 1.00 83.12 382 ARG A CA 1
ATOM 3033 C C . ARG A 1 382 ? 12.740 -10.045 3.522 1.00 83.12 382 ARG A C 1
ATOM 3035 O O . ARG A 1 382 ? 12.442 -11.224 3.436 1.00 83.12 382 ARG A O 1
ATOM 3042 N N . VAL A 1 383 ? 11.900 -9.084 3.163 1.00 89.81 383 VAL A N 1
ATOM 3043 C CA . VAL A 1 383 ? 10.485 -9.348 2.894 1.00 89.81 383 VAL A CA 1
ATOM 3044 C C . VAL A 1 383 ? 10.262 -10.125 1.592 1.00 89.81 383 VAL A C 1
ATOM 3046 O O . VAL A 1 383 ? 9.529 -11.115 1.589 1.00 89.81 383 VAL A O 1
ATOM 3049 N N . VAL A 1 384 ? 10.881 -9.704 0.486 1.00 93.12 384 VAL A N 1
ATOM 3050 C CA . VAL A 1 384 ? 10.550 -10.214 -0.855 1.00 93.12 384 VAL A CA 1
ATOM 3051 C C . VAL A 1 384 ? 10.795 -11.726 -0.992 1.00 93.12 384 VAL A C 1
ATOM 3053 O O . VAL A 1 384 ? 9.871 -12.423 -1.422 1.00 93.12 384 VAL A O 1
ATOM 3056 N N . PRO A 1 385 ? 11.960 -12.286 -0.598 1.00 90.56 385 PRO A N 1
ATOM 3057 C CA . PRO A 1 385 ? 12.200 -13.725 -0.722 1.00 90.56 385 PRO A CA 1
ATOM 3058 C C . PRO A 1 385 ? 11.257 -14.590 0.124 1.00 90.56 385 PRO A C 1
ATOM 3060 O O . PRO A 1 385 ? 11.006 -15.740 -0.233 1.00 90.56 385 PRO A O 1
ATOM 3063 N N . HIS A 1 386 ? 10.737 -14.058 1.236 1.00 89.75 386 HIS A N 1
ATOM 3064 C CA . HIS A 1 386 ? 9.802 -14.774 2.105 1.00 89.75 386 HIS A CA 1
ATOM 3065 C C . HIS A 1 386 ? 8.364 -14.711 1.580 1.00 89.75 386 HIS A C 1
ATOM 3067 O O . HIS A 1 386 ? 7.723 -15.752 1.472 1.00 89.75 386 HIS A O 1
ATOM 3073 N N . VAL A 1 387 ? 7.875 -13.530 1.184 1.00 92.88 387 VAL A N 1
ATOM 3074 C CA . VAL A 1 387 ? 6.498 -13.350 0.679 1.00 92.88 387 VAL A CA 1
ATOM 3075 C C . VAL A 1 387 ? 6.273 -14.065 -0.660 1.00 92.88 387 VAL A C 1
ATOM 3077 O O . VAL A 1 387 ? 5.188 -14.597 -0.906 1.00 92.88 387 VAL A O 1
ATOM 3080 N N . PHE A 1 388 ? 7.292 -14.100 -1.524 1.00 94.62 388 PHE A N 1
ATOM 3081 C CA . PHE A 1 388 ? 7.205 -14.681 -2.869 1.00 94.62 388 PHE A CA 1
ATOM 3082 C C . PHE A 1 388 ? 7.932 -16.022 -3.008 1.00 94.62 388 PHE A C 1
ATOM 3084 O O . PHE A 1 388 ? 8.196 -16.443 -4.133 1.00 94.62 388 PHE A O 1
ATOM 3091 N N . ARG A 1 389 ? 8.255 -16.704 -1.899 1.00 93.00 389 ARG A N 1
ATOM 3092 C CA . ARG A 1 389 ? 9.029 -17.959 -1.895 1.00 93.00 389 ARG A CA 1
ATOM 3093 C C . ARG A 1 389 ? 8.539 -18.960 -2.944 1.00 93.00 389 ARG A C 1
ATOM 3095 O O . ARG A 1 389 ? 9.330 -19.389 -3.784 1.00 93.00 389 ARG A O 1
ATOM 3102 N N . ASP A 1 390 ? 7.250 -19.273 -2.928 1.00 93.56 390 ASP A N 1
ATOM 3103 C CA . ASP A 1 390 ? 6.672 -20.304 -3.796 1.00 93.56 390 ASP A CA 1
ATOM 3104 C C . ASP A 1 390 ? 6.732 -19.869 -5.267 1.00 93.56 390 ASP A C 1
ATOM 3106 O O . ASP A 1 390 ? 7.195 -20.602 -6.137 1.00 93.56 390 ASP A O 1
ATOM 3110 N N . TRP A 1 391 ? 6.426 -18.599 -5.549 1.00 94.69 391 TRP A N 1
ATOM 3111 C CA . TRP A 1 391 ? 6.493 -18.055 -6.908 1.00 94.69 391 TRP A CA 1
ATOM 3112 C C . TRP A 1 391 ? 7.934 -17.976 -7.442 1.00 94.69 391 TRP A C 1
ATOM 3114 O O . TRP A 1 391 ? 8.163 -18.076 -8.651 1.00 94.69 391 TRP A O 1
ATOM 3124 N N . ILE A 1 392 ? 8.922 -17.791 -6.561 1.00 94.38 392 ILE A N 1
ATOM 3125 C CA . ILE A 1 392 ? 10.350 -17.826 -6.901 1.00 94.38 392 ILE A CA 1
ATOM 3126 C C . ILE A 1 392 ? 10.774 -19.246 -7.284 1.00 94.38 392 ILE A C 1
ATOM 3128 O O . ILE A 1 392 ? 11.567 -19.402 -8.225 1.00 94.38 392 ILE A O 1
ATOM 3132 N N . GLN A 1 393 ? 10.280 -20.258 -6.565 1.00 93.19 393 GLN A N 1
ATOM 3133 C CA . GLN A 1 393 ? 10.544 -21.675 -6.834 1.00 93.19 393 GLN A CA 1
ATOM 3134 C C . GLN A 1 393 ? 9.880 -22.134 -8.140 1.00 93.19 393 GLN A C 1
ATOM 3136 O O . GLN A 1 393 ? 10.527 -22.808 -8.942 1.00 93.19 393 GLN A O 1
ATOM 3141 N N . GLU A 1 394 ? 8.659 -21.669 -8.407 1.00 94.44 394 GLU A N 1
ATOM 3142 C CA . GLU A 1 394 ? 7.880 -21.943 -9.626 1.00 94.44 394 GLU A CA 1
ATOM 3143 C C . GLU A 1 394 ? 8.355 -21.172 -10.883 1.00 94.44 394 GLU A C 1
ATOM 3145 O O . GLU A 1 394 ? 7.743 -21.280 -11.942 1.00 94.44 394 GLU A O 1
ATOM 3150 N N . ASP A 1 395 ? 9.431 -20.375 -10.809 1.00 94.88 395 ASP A N 1
ATOM 3151 C CA . ASP A 1 395 ? 9.915 -19.509 -11.911 1.00 94.88 395 ASP A CA 1
ATOM 3152 C C . ASP A 1 395 ? 8.872 -18.478 -12.410 1.00 94.88 395 ASP A C 1
ATOM 3154 O O . ASP A 1 395 ? 8.861 -18.080 -13.581 1.00 94.88 395 ASP A O 1
ATOM 3158 N N . ARG A 1 396 ? 7.979 -18.028 -11.519 1.00 94.06 396 ARG A N 1
ATOM 3159 C CA . ARG A 1 396 ? 6.897 -17.068 -11.813 1.00 94.06 396 ARG A CA 1
ATOM 3160 C C . ARG A 1 396 ? 7.166 -15.651 -11.317 1.00 94.06 396 ARG A C 1
ATOM 3162 O O . ARG A 1 396 ? 6.449 -14.730 -11.707 1.00 94.06 396 ARG A O 1
ATOM 3169 N N . PHE A 1 397 ? 8.187 -15.462 -10.488 1.00 96.25 397 PHE A N 1
ATOM 3170 C CA . PHE A 1 397 ? 8.516 -14.173 -9.889 1.00 96.25 397 PHE A CA 1
ATOM 3171 C C . PHE A 1 397 ? 9.909 -13.675 -10.279 1.00 96.25 397 PHE A C 1
ATOM 3173 O O . PHE A 1 397 ? 10.885 -14.429 -10.273 1.00 96.25 397 PHE A O 1
ATOM 3180 N N . GLU A 1 398 ? 9.993 -12.379 -10.566 1.00 95.94 398 GLU A N 1
ATOM 3181 C CA . GLU A 1 398 ? 11.240 -11.636 -10.711 1.00 95.94 398 GLU A CA 1
ATOM 3182 C C . GLU A 1 398 ? 11.233 -10.395 -9.820 1.00 95.94 398 GLU A C 1
ATOM 3184 O O . GLU A 1 398 ? 10.196 -9.773 -9.587 1.00 95.94 398 GLU A O 1
ATOM 3189 N N . TRP A 1 399 ? 12.417 -10.000 -9.370 1.00 96.62 399 TRP A N 1
ATOM 3190 C CA . TRP A 1 399 ? 12.613 -8.797 -8.578 1.00 96.62 399 TRP A CA 1
ATOM 3191 C C . TRP A 1 399 ? 13.797 -8.021 -9.125 1.00 96.62 399 TRP A C 1
ATOM 3193 O O . TRP A 1 399 ? 14.906 -8.558 -9.221 1.00 96.62 399 TRP A O 1
ATOM 3203 N N . HIS A 1 400 ? 13.532 -6.780 -9.520 1.00 95.56 400 HIS A N 1
ATOM 3204 C CA . HIS A 1 400 ? 14.516 -5.837 -10.030 1.00 95.56 400 HIS A CA 1
ATOM 3205 C C . HIS A 1 400 ? 14.635 -4.688 -9.034 1.00 95.56 400 HIS A C 1
ATOM 3207 O O . HIS A 1 400 ? 13.641 -4.238 -8.461 1.00 95.56 400 HIS A O 1
ATOM 3213 N N . VAL A 1 401 ? 15.861 -4.233 -8.813 1.00 95.25 401 VAL A N 1
ATOM 3214 C CA . VAL A 1 401 ? 16.145 -3.153 -7.872 1.00 95.25 401 VAL A CA 1
ATOM 3215 C C . VAL A 1 401 ? 16.915 -2.076 -8.598 1.00 95.25 401 VAL A C 1
ATOM 3217 O O . VAL A 1 401 ? 17.961 -2.361 -9.168 1.00 95.25 401 VAL A O 1
ATOM 3220 N N . MET A 1 402 ? 16.405 -0.853 -8.579 1.00 92.62 402 MET A N 1
ATOM 3221 C CA . MET A 1 402 ? 17.002 0.265 -9.294 1.00 92.62 402 MET A CA 1
ATOM 3222 C C . MET A 1 402 ? 17.606 1.307 -8.353 1.00 92.62 402 MET A C 1
ATOM 3224 O O . MET A 1 402 ? 17.283 1.409 -7.168 1.00 92.62 402 MET A O 1
ATOM 3228 N N . HIS A 1 403 ? 18.511 2.092 -8.912 1.00 92.06 403 HIS A N 1
ATOM 3229 C CA . HIS A 1 403 ? 19.073 3.300 -8.339 1.00 92.06 403 HIS A CA 1
ATOM 3230 C C . HIS A 1 403 ? 19.216 4.324 -9.461 1.00 92.06 403 HIS A C 1
ATOM 3232 O O . HIS A 1 403 ? 19.570 3.954 -10.572 1.00 92.06 403 HIS A O 1
ATOM 3238 N N . PHE A 1 404 ? 18.973 5.599 -9.186 1.00 90.19 404 PHE A N 1
ATOM 3239 C CA . PHE A 1 404 ? 19.123 6.679 -10.161 1.00 90.19 404 PHE A CA 1
ATOM 3240 C C . PHE A 1 404 ? 19.573 7.963 -9.461 1.00 90.19 404 PHE A C 1
ATOM 3242 O O . PHE A 1 404 ? 19.515 8.078 -8.232 1.00 90.19 404 PHE A O 1
ATOM 3249 N N . ASP A 1 405 ? 20.026 8.937 -10.248 1.00 87.06 405 ASP A N 1
ATOM 3250 C CA . ASP A 1 405 ? 20.544 10.207 -9.743 1.00 87.06 405 ASP A CA 1
ATOM 3251 C C . ASP A 1 405 ? 19.420 11.106 -9.1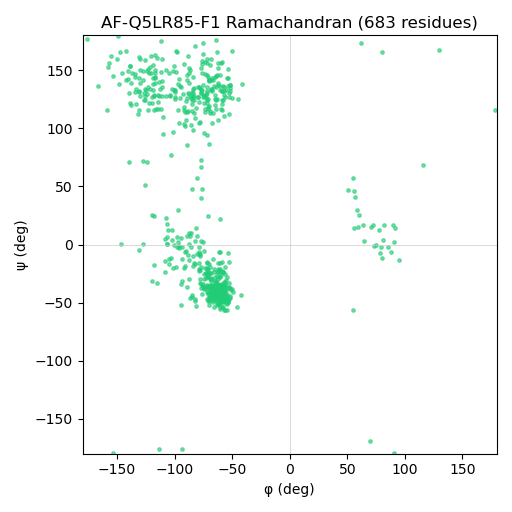98 1.00 87.06 405 ASP A C 1
ATOM 3253 O O . ASP A 1 405 ? 18.789 11.879 -9.920 1.00 87.06 405 ASP A O 1
ATOM 3257 N N . LYS A 1 406 ? 19.185 11.027 -7.885 1.00 83.25 406 LYS A N 1
ATOM 3258 C CA . LYS A 1 406 ? 18.188 11.847 -7.174 1.00 83.25 406 LYS A CA 1
ATOM 3259 C C . LYS A 1 406 ? 18.587 13.316 -7.019 1.00 83.25 406 LYS A C 1
ATOM 3261 O O . LYS A 1 406 ? 17.741 14.136 -6.659 1.00 83.25 406 LYS A O 1
ATOM 3266 N N . ASN A 1 407 ? 19.860 13.641 -7.239 1.00 84.31 407 ASN A N 1
ATOM 3267 C CA . ASN A 1 407 ? 20.398 14.984 -7.039 1.00 84.31 407 ASN A CA 1
ATOM 3268 C C . ASN A 1 407 ? 20.369 15.816 -8.326 1.00 84.31 407 ASN A C 1
ATOM 3270 O O . ASN A 1 407 ? 20.551 17.034 -8.268 1.00 84.31 407 ASN A O 1
ATOM 3274 N N . ALA A 1 408 ? 20.116 15.184 -9.474 1.00 82.62 408 ALA A N 1
ATOM 3275 C CA . ALA A 1 408 ? 19.965 15.875 -10.742 1.00 82.62 408 ALA A CA 1
ATOM 3276 C C . ALA A 1 408 ? 18.799 16.877 -10.703 1.00 82.62 408 ALA A C 1
ATOM 3278 O O . ALA A 1 408 ? 17.685 16.578 -10.261 1.00 82.62 408 ALA A O 1
ATOM 3279 N N . SER A 1 409 ? 19.062 18.092 -11.185 1.00 84.12 409 SER A N 1
ATOM 3280 C CA . SER A 1 409 ? 18.040 19.123 -11.343 1.00 84.12 409 SER A CA 1
ATOM 3281 C C . SER A 1 409 ? 17.096 18.783 -12.503 1.00 84.12 409 SER A C 1
ATOM 3283 O O . SER A 1 409 ? 17.439 18.017 -13.402 1.00 84.12 409 SER A O 1
ATOM 3285 N N . GLU A 1 410 ? 15.897 19.368 -12.518 1.00 83.31 410 GLU A N 1
ATOM 3286 C CA . GLU A 1 410 ? 14.946 19.184 -13.624 1.00 83.31 410 GLU A CA 1
ATOM 3287 C C . GLU A 1 410 ? 15.525 19.588 -15.002 1.00 83.31 410 GLU A C 1
ATOM 3289 O O . GLU A 1 410 ? 15.351 18.817 -15.954 1.00 83.31 410 GLU A O 1
ATOM 3294 N N . PRO A 1 411 ? 16.282 20.703 -15.137 1.00 87.06 411 PRO A N 1
ATOM 3295 C CA . PRO A 1 411 ? 16.988 21.018 -16.380 1.00 87.06 411 PRO A CA 1
ATOM 3296 C C . PRO A 1 411 ? 18.011 19.952 -16.780 1.00 87.06 411 PRO A C 1
ATOM 3298 O O . PRO A 1 411 ? 18.080 19.576 -17.948 1.00 87.06 411 PRO A O 1
ATOM 3301 N N . GLU A 1 412 ? 18.777 19.431 -15.820 1.00 88.19 412 GLU A N 1
ATOM 3302 C CA . GLU A 1 412 ? 19.794 18.411 -16.089 1.00 88.19 412 GLU A CA 1
ATOM 3303 C C . GLU A 1 412 ? 19.160 17.086 -16.526 1.00 88.19 412 GLU A C 1
ATOM 3305 O O . GLU A 1 412 ? 19.587 16.496 -17.518 1.00 88.19 412 GLU A O 1
ATOM 3310 N N . ASN A 1 413 ? 18.091 16.653 -15.853 1.00 85.56 413 ASN A N 1
ATOM 3311 C CA . ASN A 1 413 ? 17.323 15.474 -16.254 1.00 85.56 413 ASN A CA 1
ATOM 3312 C C . ASN A 1 413 ? 16.719 15.636 -17.655 1.00 85.56 413 ASN A C 1
ATOM 3314 O O . ASN A 1 413 ? 16.754 14.705 -18.457 1.00 85.56 413 ASN A O 1
ATOM 3318 N N . SER A 1 414 ? 16.213 16.828 -17.979 1.00 85.19 414 SER A N 1
ATOM 3319 C CA . SER A 1 414 ? 15.661 17.129 -19.306 1.00 85.19 414 SER A CA 1
ATOM 3320 C C . SER A 1 414 ? 16.737 17.114 -20.395 1.00 85.19 414 SER A C 1
ATOM 3322 O O . SER A 1 414 ? 16.505 16.589 -21.487 1.00 85.19 414 SER A O 1
ATOM 3324 N N . ARG A 1 415 ? 17.929 17.651 -20.102 1.00 89.44 415 ARG A N 1
ATOM 3325 C CA . ARG A 1 415 ? 19.089 17.633 -21.005 1.00 89.44 415 ARG A CA 1
ATOM 3326 C C . ARG A 1 415 ? 19.527 16.201 -21.308 1.00 89.44 415 ARG A C 1
ATOM 3328 O O . ARG A 1 415 ? 19.682 15.853 -22.475 1.00 89.44 415 ARG A O 1
ATOM 3335 N N . ARG A 1 416 ? 19.673 15.382 -20.264 1.00 89.38 416 ARG A N 1
ATOM 3336 C CA . ARG A 1 416 ? 19.996 13.947 -20.330 1.00 89.38 416 ARG A CA 1
ATOM 3337 C C . ARG A 1 416 ? 18.988 13.171 -21.182 1.00 89.38 416 ARG A C 1
ATOM 3339 O O . ARG A 1 416 ? 19.337 12.655 -22.240 1.00 89.38 416 ARG A O 1
ATOM 3346 N N . ALA A 1 417 ? 17.702 13.261 -20.841 1.00 86.00 417 ALA A N 1
ATOM 3347 C CA . ALA A 1 417 ? 16.635 12.610 -21.600 1.00 86.00 417 ALA A CA 1
ATOM 3348 C C . ALA A 1 417 ? 16.584 13.042 -23.079 1.00 86.00 417 ALA A C 1
ATOM 3350 O O . ALA A 1 417 ? 16.324 12.228 -23.966 1.00 86.00 417 ALA A O 1
ATOM 3351 N N . THR A 1 418 ? 16.859 14.319 -23.366 1.00 86.56 418 THR A N 1
ATOM 3352 C CA . THR A 1 418 ? 16.938 14.823 -24.746 1.00 86.56 418 THR A CA 1
ATOM 3353 C C . THR A 1 418 ? 18.141 14.242 -25.486 1.00 86.56 418 THR A C 1
ATOM 3355 O O . THR A 1 418 ? 17.994 13.813 -26.627 1.00 86.56 418 THR A O 1
ATOM 3358 N N . ALA A 1 419 ? 19.314 14.182 -24.850 1.00 89.44 419 ALA A N 1
ATOM 3359 C CA . ALA A 1 419 ? 20.515 13.590 -25.438 1.00 89.44 419 ALA A CA 1
ATOM 3360 C C . ALA A 1 419 ? 20.317 12.099 -25.745 1.00 89.44 419 ALA A C 1
ATOM 3362 O O . ALA A 1 419 ? 20.617 11.659 -26.856 1.00 89.44 419 ALA A O 1
ATOM 3363 N N . PHE A 1 420 ? 19.737 11.349 -24.805 1.00 89.12 420 PHE A N 1
ATOM 3364 C CA . PHE A 1 420 ? 19.358 9.953 -25.003 1.00 89.12 420 PHE A CA 1
ATOM 3365 C C . PHE A 1 420 ? 18.405 9.780 -26.188 1.00 89.12 420 PHE A C 1
ATOM 3367 O O . PHE A 1 420 ? 18.661 8.967 -27.076 1.00 89.12 420 PHE A O 1
ATOM 3374 N N . LYS A 1 421 ? 17.332 10.581 -26.245 1.00 86.94 421 LYS A N 1
ATOM 3375 C CA . LYS A 1 421 ? 16.363 10.524 -27.343 1.00 86.94 421 LYS A CA 1
ATOM 3376 C C . LYS A 1 421 ? 17.023 10.802 -28.695 1.00 86.94 421 LYS A C 1
ATOM 3378 O O . LYS A 1 421 ? 16.810 10.041 -29.630 1.00 86.94 421 LYS A O 1
ATOM 3383 N N . THR A 1 422 ? 17.854 11.838 -28.786 1.00 88.81 422 THR A N 1
ATOM 3384 C CA . THR A 1 422 ? 18.591 12.172 -30.014 1.00 88.81 422 THR A CA 1
ATOM 3385 C C . THR A 1 422 ? 19.517 11.034 -30.442 1.00 88.81 422 THR A C 1
ATOM 3387 O O . THR A 1 422 ? 19.538 10.670 -31.616 1.00 88.81 422 THR A O 1
ATOM 3390 N N . ALA A 1 423 ? 20.258 10.433 -29.505 1.00 90.06 423 ALA A N 1
ATOM 3391 C CA . ALA A 1 423 ? 21.130 9.297 -29.798 1.00 90.06 423 ALA A CA 1
ATOM 3392 C C . ALA A 1 423 ? 20.337 8.082 -30.308 1.00 90.06 423 ALA A C 1
ATOM 3394 O O . ALA A 1 423 ? 20.742 7.440 -31.280 1.00 90.06 423 ALA A O 1
ATOM 3395 N N . PHE A 1 424 ? 19.181 7.803 -29.699 1.00 89.19 424 PHE A N 1
ATOM 3396 C CA . PHE A 1 424 ? 18.295 6.734 -30.141 1.00 89.19 424 PHE A CA 1
ATOM 3397 C C . PHE A 1 424 ? 17.672 7.016 -31.516 1.00 89.19 424 PHE A C 1
ATOM 3399 O O . PHE A 1 424 ? 17.638 6.119 -32.354 1.00 89.19 424 PHE A O 1
ATOM 3406 N N . ASP A 1 425 ? 17.247 8.251 -31.795 1.00 87.44 425 ASP A N 1
ATOM 3407 C CA . ASP A 1 425 ? 16.705 8.644 -33.102 1.00 87.44 425 ASP A CA 1
ATOM 3408 C C . ASP A 1 425 ? 17.763 8.482 -34.215 1.00 87.44 425 ASP A C 1
ATOM 3410 O O . ASP A 1 425 ? 17.455 7.974 -35.296 1.00 87.44 425 ASP A O 1
ATOM 3414 N N . ILE A 1 426 ? 19.033 8.817 -33.938 1.00 91.25 426 ILE A N 1
ATOM 3415 C CA . ILE A 1 426 ? 20.164 8.567 -34.852 1.00 91.25 426 ILE A CA 1
ATOM 3416 C C . ILE A 1 426 ? 20.368 7.062 -35.073 1.00 91.25 426 ILE A C 1
ATOM 3418 O O . ILE A 1 426 ? 20.530 6.621 -36.213 1.00 91.25 426 ILE A O 1
ATOM 3422 N N . TYR A 1 427 ? 20.357 6.264 -34.002 1.00 89.81 427 TYR A N 1
ATOM 3423 C CA . TYR A 1 427 ? 20.484 4.808 -34.096 1.00 89.81 427 TYR A CA 1
ATOM 3424 C C . TYR A 1 427 ? 19.348 4.197 -34.925 1.00 89.81 427 TYR A C 1
ATOM 3426 O O . TYR A 1 427 ? 19.598 3.407 -35.834 1.00 89.81 427 TYR A O 1
ATOM 3434 N N . LYS A 1 428 ? 18.108 4.620 -34.668 1.00 88.31 428 LYS A N 1
ATOM 3435 C CA . LYS A 1 428 ? 16.911 4.192 -35.393 1.00 88.31 428 LYS A CA 1
ATOM 3436 C C . LYS A 1 428 ? 17.006 4.523 -36.883 1.00 88.31 428 LYS A C 1
ATOM 3438 O O . LYS A 1 428 ? 16.736 3.658 -37.714 1.00 88.31 428 LYS A O 1
ATOM 3443 N N . ALA A 1 429 ? 17.430 5.739 -37.233 1.00 88.38 429 ALA A N 1
ATOM 3444 C CA . ALA A 1 429 ? 17.624 6.137 -38.627 1.00 88.38 429 ALA A CA 1
ATOM 3445 C C . ALA A 1 429 ? 18.666 5.255 -39.339 1.00 88.38 429 ALA A C 1
ATOM 3447 O O . ALA A 1 429 ? 18.427 4.811 -40.461 1.00 88.38 429 ALA A O 1
ATOM 3448 N N . ARG A 1 430 ? 19.783 4.936 -38.668 1.00 90.31 430 ARG A N 1
ATOM 3449 C CA . ARG A 1 430 ? 20.809 4.020 -39.198 1.00 90.31 430 ARG A CA 1
ATOM 3450 C C . ARG A 1 430 ? 20.279 2.598 -39.370 1.00 90.31 430 ARG A C 1
ATOM 3452 O O . ARG A 1 430 ? 20.490 2.009 -40.420 1.00 90.31 430 ARG A O 1
ATOM 3459 N N . ALA A 1 431 ? 19.559 2.063 -38.385 1.00 87.50 431 ALA A N 1
ATOM 3460 C CA . ALA A 1 431 ? 18.984 0.721 -38.463 1.00 87.50 431 ALA A CA 1
ATOM 3461 C C . ALA A 1 431 ? 18.007 0.584 -39.645 1.00 87.50 431 ALA A C 1
ATOM 3463 O O . ALA A 1 431 ? 18.068 -0.391 -40.394 1.00 87.50 431 ALA A O 1
ATOM 3464 N N . HIS A 1 432 ? 17.154 1.591 -39.862 1.00 85.31 432 HIS A N 1
ATOM 3465 C CA . HIS A 1 432 ? 16.266 1.629 -41.023 1.00 85.31 432 HIS A CA 1
ATOM 3466 C C . HIS A 1 432 ? 17.032 1.739 -42.349 1.00 85.31 432 HIS A C 1
ATOM 3468 O O . HIS A 1 432 ? 16.667 1.052 -43.301 1.00 85.31 432 HIS A O 1
ATOM 3474 N N . ALA A 1 433 ? 18.105 2.537 -42.410 1.00 86.06 433 ALA A N 1
ATOM 3475 C CA . ALA A 1 433 ? 18.965 2.624 -43.594 1.00 86.06 433 ALA A CA 1
ATOM 3476 C C . ALA A 1 433 ? 19.673 1.291 -43.909 1.00 86.06 433 ALA A C 1
ATOM 3478 O O . ALA A 1 433 ? 19.831 0.943 -45.075 1.00 86.06 433 ALA A O 1
ATOM 3479 N N . SER A 1 434 ? 20.022 0.505 -42.886 1.00 83.31 434 SER A N 1
ATOM 3480 C CA . SER A 1 434 ? 20.625 -0.830 -43.017 1.00 83.31 434 SER A CA 1
ATOM 3481 C C . SER A 1 434 ? 19.614 -1.959 -43.290 1.00 83.31 434 SER A C 1
ATOM 3483 O O . SER A 1 434 ? 19.945 -3.131 -43.123 1.00 83.31 434 SER A O 1
ATOM 3485 N N . GLY A 1 435 ? 18.372 -1.640 -43.672 1.00 80.12 435 GLY A N 1
ATOM 3486 C CA . GLY A 1 435 ? 17.357 -2.626 -44.065 1.00 80.12 435 GLY A CA 1
ATOM 3487 C C . GLY A 1 435 ? 16.462 -3.155 -42.936 1.00 80.12 435 GLY A C 1
ATOM 3488 O O . GLY A 1 435 ? 15.573 -3.962 -43.199 1.00 80.12 435 GLY A O 1
ATOM 3489 N N . GLN A 1 436 ? 16.602 -2.680 -41.692 1.00 79.44 436 GLN A N 1
ATOM 3490 C CA . GLN A 1 436 ? 15.711 -3.045 -40.576 1.00 79.44 436 GLN A CA 1
ATOM 3491 C C . GLN A 1 436 ? 14.444 -2.165 -40.536 1.00 79.44 436 GLN A C 1
ATOM 3493 O O . GLN A 1 436 ? 14.074 -1.605 -39.504 1.00 79.44 436 GLN A O 1
ATOM 3498 N N . THR A 1 437 ? 13.769 -1.985 -41.672 1.00 69.38 437 THR A N 1
ATOM 3499 C CA . THR A 1 437 ? 12.589 -1.103 -41.789 1.00 69.38 437 THR A CA 1
ATOM 3500 C C . THR A 1 437 ? 11.330 -1.668 -41.125 1.00 69.38 437 THR A C 1
ATOM 3502 O O . THR A 1 437 ? 10.472 -0.898 -40.703 1.00 69.38 437 THR A O 1
ATOM 3505 N N . GLN A 1 438 ? 11.233 -2.992 -40.970 1.00 72.69 438 GLN A N 1
ATOM 3506 C CA . GLN A 1 438 ? 10.087 -3.667 -40.339 1.00 72.69 438 GLN A CA 1
ATOM 3507 C C . GLN A 1 438 ? 10.242 -3.883 -38.821 1.00 72.69 438 GLN A C 1
ATOM 3509 O O . GLN A 1 438 ? 9.304 -4.329 -38.156 1.00 72.69 438 GLN A O 1
ATOM 3514 N N . THR A 1 439 ? 11.407 -3.575 -38.245 1.00 77.81 439 THR A N 1
ATOM 3515 C CA . THR A 1 439 ? 11.666 -3.770 -36.813 1.00 77.81 439 THR A CA 1
ATOM 3516 C C . THR A 1 439 ? 10.943 -2.707 -35.987 1.00 77.81 439 THR A C 1
ATOM 3518 O O . THR A 1 439 ? 11.086 -1.513 -36.229 1.00 77.81 439 THR A O 1
ATOM 3521 N N . SER A 1 440 ? 10.184 -3.130 -34.970 1.00 80.69 440 SER A N 1
ATOM 3522 C CA . SER A 1 440 ? 9.484 -2.192 -34.081 1.00 80.69 440 SER A CA 1
ATOM 3523 C C . SER A 1 440 ? 10.457 -1.305 -33.291 1.00 80.69 440 SER A C 1
ATOM 3525 O O . SER A 1 440 ? 11.489 -1.793 -32.826 1.00 80.69 440 SER A O 1
ATOM 3527 N N . ASP A 1 441 ? 10.072 -0.055 -33.021 1.00 78.75 441 ASP A N 1
ATOM 3528 C CA . ASP A 1 441 ? 10.840 0.892 -32.193 1.00 78.75 441 ASP A CA 1
ATOM 3529 C C . ASP A 1 441 ? 11.280 0.297 -30.849 1.00 78.75 441 ASP A C 1
ATOM 3531 O O . ASP A 1 441 ? 12.396 0.530 -30.397 1.00 78.75 441 ASP A O 1
ATOM 3535 N N . HIS A 1 442 ? 10.431 -0.518 -30.217 1.00 76.94 442 HIS A N 1
ATOM 3536 C CA . HIS A 1 442 ? 10.758 -1.153 -28.940 1.00 76.94 442 HIS A CA 1
ATOM 3537 C C . HIS A 1 442 ? 11.888 -2.187 -29.060 1.00 76.94 442 HIS A C 1
ATOM 3539 O O . HIS A 1 442 ? 12.717 -2.310 -28.160 1.00 76.94 442 HIS A O 1
ATOM 3545 N N . ALA A 1 443 ? 11.938 -2.925 -30.171 1.00 80.25 443 ALA A N 1
ATOM 3546 C CA . ALA A 1 443 ? 13.007 -3.884 -30.428 1.00 80.25 443 ALA A CA 1
ATOM 3547 C C . ALA A 1 443 ? 14.330 -3.167 -30.741 1.00 80.25 443 ALA A C 1
ATOM 3549 O O . ALA A 1 443 ? 15.361 -3.551 -30.191 1.00 80.25 443 ALA A O 1
ATOM 3550 N N . LEU A 1 444 ? 14.291 -2.084 -31.527 1.00 83.75 444 LEU A N 1
ATOM 3551 C CA . LEU A 1 444 ? 15.463 -1.234 -31.774 1.00 83.75 444 LEU A CA 1
ATOM 3552 C C . LEU A 1 444 ? 15.981 -0.597 -30.480 1.00 83.75 444 LEU A C 1
ATOM 3554 O O . LEU A 1 444 ? 17.187 -0.573 -30.247 1.00 83.75 444 LEU A O 1
ATOM 3558 N N . LEU A 1 445 ? 15.078 -0.141 -29.607 1.00 82.94 445 LEU A N 1
ATOM 3559 C CA . LEU A 1 445 ? 15.438 0.382 -28.290 1.00 82.94 445 LEU A CA 1
ATOM 3560 C C . LEU A 1 445 ? 16.153 -0.682 -27.456 1.00 82.94 445 LEU A C 1
ATOM 3562 O O . LEU A 1 445 ? 17.198 -0.402 -26.883 1.00 82.94 445 LEU A O 1
ATOM 3566 N N . SER A 1 446 ? 15.640 -1.915 -27.445 1.00 81.88 446 SER A N 1
ATOM 3567 C CA . SER A 1 446 ? 16.280 -3.035 -26.747 1.00 81.88 446 SER A CA 1
ATOM 3568 C C . SER A 1 446 ? 17.703 -3.306 -27.231 1.00 81.88 446 SER A C 1
ATOM 3570 O O . SER A 1 446 ? 18.579 -3.554 -26.404 1.00 81.88 446 SER A O 1
ATOM 3572 N N . GLN A 1 447 ? 17.946 -3.236 -28.541 1.00 84.12 447 GLN A N 1
ATOM 3573 C CA . GLN A 1 447 ? 19.274 -3.444 -29.126 1.00 84.12 447 GLN A CA 1
ATOM 3574 C C . GLN A 1 447 ? 20.234 -2.296 -28.797 1.00 84.12 447 GLN A C 1
ATOM 3576 O O . GLN A 1 447 ? 21.353 -2.545 -28.350 1.00 84.12 447 GLN A O 1
ATOM 3581 N N . PHE A 1 448 ? 19.780 -1.048 -28.956 1.00 85.69 448 PHE A N 1
ATOM 3582 C CA . PHE A 1 448 ? 20.550 0.145 -28.597 1.00 85.69 448 PHE A CA 1
ATOM 3583 C C . PHE A 1 448 ? 21.001 0.096 -27.133 1.00 85.69 448 PHE A C 1
ATOM 3585 O O . PHE A 1 448 ? 22.169 0.299 -26.809 1.00 85.69 448 PHE A O 1
ATOM 3592 N N . CYS A 1 449 ? 20.065 -0.248 -26.256 1.00 82.62 449 CYS A N 1
ATOM 3593 C CA . CYS A 1 449 ? 20.282 -0.411 -24.832 1.00 82.62 449 CYS A CA 1
ATOM 3594 C C . CYS A 1 449 ? 21.266 -1.550 -24.514 1.00 82.62 449 CYS A C 1
ATOM 3596 O O . CYS A 1 449 ? 22.207 -1.345 -23.749 1.00 82.62 449 CYS A O 1
ATOM 3598 N N . ALA A 1 450 ? 21.118 -2.720 -25.141 1.00 82.62 450 ALA A N 1
ATOM 3599 C CA . ALA A 1 450 ? 22.006 -3.858 -24.904 1.00 82.62 450 ALA A CA 1
ATOM 3600 C C . ALA A 1 450 ? 23.491 -3.524 -25.148 1.00 82.62 450 ALA A C 1
ATOM 3602 O O . ALA A 1 450 ? 24.340 -3.941 -24.363 1.00 82.62 450 ALA A O 1
ATOM 3603 N N . GLY A 1 451 ? 23.796 -2.731 -26.183 1.00 82.19 451 GLY A N 1
ATOM 3604 C CA . GLY A 1 451 ? 25.165 -2.304 -26.499 1.00 82.19 451 GLY A CA 1
ATOM 3605 C C . GLY A 1 451 ? 25.767 -1.280 -25.528 1.00 82.19 451 GLY A C 1
ATOM 3606 O O . GLY A 1 451 ? 26.979 -1.094 -25.520 1.00 82.19 451 GLY A O 1
ATOM 3607 N N . ALA A 1 452 ? 24.944 -0.628 -24.702 1.00 83.69 452 ALA A N 1
ATOM 3608 C CA . ALA A 1 452 ? 25.372 0.397 -23.749 1.00 83.69 452 ALA A CA 1
ATOM 3609 C C . ALA A 1 452 ? 25.512 -0.123 -22.303 1.00 83.69 452 ALA A C 1
ATOM 3611 O O . ALA A 1 452 ? 25.850 0.649 -21.404 1.00 83.69 452 ALA A O 1
ATOM 3612 N N . MET A 1 453 ? 25.232 -1.407 -22.055 1.00 87.44 453 MET A N 1
ATOM 3613 C CA . MET A 1 453 ? 25.310 -1.990 -20.714 1.00 87.44 453 MET A CA 1
ATOM 3614 C C . MET A 1 453 ? 26.755 -2.069 -20.214 1.00 87.44 453 MET A C 1
ATOM 3616 O O . MET A 1 453 ? 27.642 -2.566 -20.903 1.00 87.44 453 MET A O 1
ATOM 3620 N N . ALA A 1 454 ? 26.970 -1.658 -18.967 1.00 91.94 454 ALA A N 1
ATOM 3621 C CA . ALA A 1 454 ? 28.265 -1.747 -18.297 1.00 91.94 454 ALA A CA 1
ATOM 3622 C C . ALA A 1 454 ? 28.096 -2.186 -16.834 1.00 91.94 454 ALA A C 1
ATOM 3624 O O . ALA A 1 454 ? 27.053 -1.904 -16.235 1.00 91.94 454 ALA A O 1
ATOM 3625 N N . PRO A 1 455 ? 29.101 -2.833 -16.217 1.00 93.94 455 PRO A N 1
ATOM 3626 C CA . PRO A 1 455 ? 29.015 -3.221 -14.818 1.00 93.94 455 PRO A CA 1
ATOM 3627 C C . PRO A 1 455 ? 29.076 -1.976 -13.921 1.00 93.94 455 PRO A C 1
ATOM 3629 O O . PRO A 1 455 ? 29.823 -1.026 -14.175 1.00 93.94 455 PRO A O 1
ATOM 3632 N N . ALA A 1 456 ? 28.279 -1.973 -12.858 1.00 94.44 456 ALA A N 1
ATOM 3633 C CA . ALA A 1 456 ? 28.260 -0.926 -11.850 1.00 94.44 456 ALA A CA 1
ATOM 3634 C C . ALA A 1 456 ? 29.067 -1.348 -10.619 1.00 94.44 456 ALA A C 1
ATOM 3636 O O . ALA A 1 456 ? 28.868 -2.422 -10.056 1.00 94.44 456 ALA A O 1
ATOM 3637 N N . PHE A 1 457 ? 29.947 -0.461 -10.170 1.00 93.88 457 PHE A N 1
ATOM 3638 C CA . PHE A 1 457 ? 30.769 -0.623 -8.975 1.00 93.88 457 PHE A CA 1
ATOM 3639 C C . PHE A 1 457 ? 31.051 0.751 -8.361 1.00 93.88 457 PHE A C 1
ATOM 3641 O O . PHE A 1 457 ? 30.956 1.779 -9.044 1.00 93.88 457 PHE A O 1
ATOM 3648 N N . ASN A 1 458 ? 31.402 0.750 -7.080 1.00 91.06 458 ASN A N 1
ATOM 3649 C CA . ASN A 1 458 ? 31.900 1.916 -6.359 1.00 91.06 458 ASN A CA 1
ATOM 3650 C C . ASN A 1 458 ? 33.433 1.864 -6.290 1.00 91.06 458 ASN A C 1
ATOM 3652 O O . ASN A 1 458 ? 34.042 0.828 -6.564 1.00 91.06 458 ASN A O 1
ATOM 3656 N N . ARG A 1 459 ? 34.056 2.982 -5.914 1.00 91.56 459 ARG A N 1
ATOM 3657 C CA . ARG A 1 459 ? 35.473 3.037 -5.545 1.00 91.56 459 ARG A CA 1
ATOM 3658 C C . ARG A 1 459 ? 35.577 3.507 -4.105 1.00 91.56 459 ARG A C 1
ATOM 3660 O O . ARG A 1 459 ? 34.887 4.453 -3.731 1.00 91.56 459 ARG A O 1
ATOM 3667 N N . ASP A 1 460 ? 36.379 2.818 -3.309 1.00 88.31 460 ASP A N 1
ATOM 3668 C CA . ASP A 1 460 ? 36.705 3.276 -1.961 1.00 88.31 460 ASP A CA 1
ATOM 3669 C C . ASP A 1 460 ? 37.725 4.440 -2.004 1.00 88.31 460 ASP A C 1
ATOM 3671 O O . ASP A 1 460 ? 38.220 4.776 -3.087 1.00 88.31 460 ASP A O 1
ATOM 3675 N N . PRO A 1 461 ? 38.051 5.084 -0.865 1.00 88.81 461 PRO A N 1
ATOM 3676 C CA . PRO A 1 461 ? 39.030 6.175 -0.831 1.00 88.81 461 PRO A CA 1
ATOM 3677 C C . PRO A 1 461 ? 40.426 5.790 -1.345 1.00 88.81 461 PRO A C 1
ATOM 3679 O O . PRO A 1 461 ? 41.168 6.659 -1.790 1.00 88.81 461 PRO A O 1
ATOM 3682 N N . SER A 1 462 ? 40.774 4.500 -1.316 1.00 88.50 462 SER A N 1
ATOM 3683 C CA . SER A 1 462 ? 42.035 3.965 -1.845 1.00 88.50 462 SER A CA 1
ATOM 3684 C C . SER A 1 462 ? 41.975 3.606 -3.337 1.00 88.50 462 SER A C 1
ATOM 3686 O O . SER A 1 462 ? 42.963 3.161 -3.913 1.00 88.50 462 SER A O 1
ATOM 3688 N N . GLY A 1 463 ? 40.824 3.809 -3.985 1.00 88.25 463 GLY A N 1
ATOM 3689 C CA . GLY A 1 463 ? 40.607 3.547 -5.405 1.00 88.25 463 GLY A CA 1
ATOM 3690 C C . GLY A 1 463 ? 40.216 2.106 -5.746 1.00 88.25 463 GLY A C 1
ATOM 3691 O O . GLY A 1 463 ? 39.928 1.842 -6.924 1.00 88.25 463 GLY A O 1
ATOM 3692 N N . HIS A 1 464 ? 40.142 1.200 -4.762 1.00 90.75 464 HIS A N 1
ATOM 3693 C CA . HIS A 1 464 ? 39.748 -0.192 -4.975 1.00 90.75 464 HIS A CA 1
ATOM 3694 C C . HIS A 1 464 ? 38.265 -0.296 -5.326 1.00 90.75 464 HIS A C 1
ATOM 3696 O O . HIS A 1 464 ? 37.404 0.418 -4.804 1.00 90.75 464 HIS A O 1
ATOM 3702 N N . MET A 1 465 ? 37.963 -1.210 -6.247 1.00 92.44 465 MET A N 1
ATOM 3703 C CA . MET A 1 465 ? 36.603 -1.443 -6.713 1.00 92.44 465 MET A CA 1
ATOM 3704 C C . MET A 1 465 ? 35.817 -2.220 -5.662 1.00 92.44 465 MET A C 1
ATOM 3706 O O . MET A 1 465 ? 36.218 -3.306 -5.250 1.00 92.44 465 MET A O 1
ATOM 3710 N N . THR A 1 466 ? 34.657 -1.697 -5.279 1.00 91.25 466 THR A N 1
ATOM 3711 C CA . THR A 1 466 ? 33.742 -2.355 -4.342 1.00 91.25 466 THR A CA 1
ATOM 3712 C C . THR A 1 466 ? 32.375 -2.586 -4.992 1.00 91.25 466 THR A C 1
ATOM 3714 O O . THR A 1 466 ? 31.989 -1.839 -5.902 1.00 91.25 466 THR A O 1
ATOM 3717 N N . PRO A 1 467 ? 31.613 -3.613 -4.563 1.00 90.25 467 PRO A N 1
ATOM 3718 C CA . PRO A 1 467 ? 30.274 -3.857 -5.085 1.00 90.25 467 PRO A CA 1
ATOM 3719 C C . PRO A 1 467 ? 29.378 -2.618 -4.971 1.00 90.25 467 PRO A C 1
ATOM 3721 O O . PRO A 1 467 ? 29.342 -1.950 -3.933 1.00 90.25 467 PRO A O 1
ATOM 3724 N N . PHE A 1 468 ? 28.625 -2.334 -6.037 1.00 92.81 468 PHE A N 1
ATOM 3725 C CA . PHE A 1 468 ? 27.693 -1.208 -6.074 1.00 92.81 468 PHE A CA 1
ATOM 3726 C C . PHE A 1 468 ? 26.618 -1.217 -4.969 1.00 92.81 468 PHE A C 1
ATOM 3728 O O . PHE A 1 468 ? 26.384 -0.157 -4.384 1.00 92.81 468 PHE A O 1
ATOM 3735 N N . PRO A 1 469 ? 25.943 -2.345 -4.663 1.00 90.56 469 PRO A N 1
ATOM 3736 C CA . PRO A 1 469 ? 24.753 -2.287 -3.826 1.00 90.56 469 PRO A CA 1
ATOM 3737 C C . PRO A 1 469 ? 25.046 -2.069 -2.338 1.00 90.56 469 PRO A C 1
ATOM 3739 O O . PRO A 1 469 ? 26.166 -2.296 -1.861 1.00 90.56 469 PRO A O 1
ATOM 3742 N N . ILE A 1 470 ? 24.009 -1.676 -1.587 1.00 88.12 470 ILE A N 1
ATOM 3743 C CA . ILE A 1 470 ? 24.057 -1.575 -0.119 1.00 88.12 470 ILE A CA 1
ATOM 3744 C C . ILE A 1 470 ? 24.395 -2.924 0.528 1.00 88.12 470 ILE A C 1
ATOM 3746 O O . ILE A 1 470 ? 24.142 -3.989 -0.041 1.00 88.12 470 ILE A O 1
ATOM 3750 N N . ILE A 1 471 ? 24.924 -2.880 1.754 1.00 87.00 471 ILE A N 1
ATOM 3751 C CA . ILE A 1 471 ? 25.449 -4.051 2.472 1.00 87.00 471 ILE A CA 1
ATOM 3752 C C . ILE A 1 471 ? 24.457 -5.223 2.553 1.00 87.00 471 ILE A C 1
ATOM 3754 O O . ILE A 1 471 ? 24.858 -6.378 2.436 1.00 87.00 471 ILE A O 1
ATOM 3758 N N . ASN A 1 472 ? 23.153 -4.945 2.641 1.00 86.25 472 ASN A N 1
ATOM 3759 C CA . ASN A 1 472 ? 22.106 -5.967 2.719 1.00 86.25 472 ASN A CA 1
ATOM 3760 C C . ASN A 1 472 ? 22.037 -6.874 1.476 1.00 86.25 472 ASN A C 1
ATOM 3762 O O . ASN A 1 472 ? 21.672 -8.040 1.596 1.00 86.25 472 ASN A O 1
ATOM 3766 N N . PHE A 1 473 ? 22.411 -6.371 0.296 1.00 87.50 473 PHE A N 1
ATOM 3767 C CA . PHE A 1 473 ? 22.463 -7.157 -0.942 1.00 87.50 473 PHE A CA 1
ATOM 3768 C C . PHE A 1 473 ? 23.824 -7.828 -1.170 1.00 87.50 473 PHE A C 1
ATOM 3770 O O . PHE A 1 473 ? 23.955 -8.619 -2.101 1.00 87.50 473 PHE A O 1
ATOM 3777 N N . ARG A 1 474 ? 24.833 -7.565 -0.328 1.00 87.00 474 ARG A N 1
ATOM 3778 C CA . ARG A 1 474 ? 26.191 -8.122 -0.476 1.00 87.00 474 ARG A CA 1
ATOM 3779 C C . ARG A 1 474 ? 26.337 -9.557 0.035 1.00 87.00 474 ARG A C 1
ATOM 3781 O O . ARG A 1 474 ? 27.441 -10.085 0.110 1.00 87.00 474 ARG A O 1
ATOM 3788 N N . SER A 1 475 ? 25.232 -10.202 0.406 1.00 83.44 475 SER A N 1
ATOM 3789 C CA . SER A 1 475 ? 25.252 -11.597 0.830 1.00 83.44 475 SER A CA 1
ATOM 3790 C C . SER A 1 475 ? 25.393 -12.538 -0.367 1.00 83.44 475 SER A C 1
ATOM 3792 O O . SER A 1 475 ? 24.936 -12.253 -1.475 1.00 83.44 475 SER A O 1
ATOM 3794 N N . VAL A 1 476 ? 25.925 -13.736 -0.115 1.00 83.56 476 VAL A N 1
ATOM 3795 C CA . VAL A 1 476 ? 26.012 -14.821 -1.109 1.00 83.56 476 VAL A CA 1
ATOM 3796 C C . VAL A 1 476 ? 24.650 -15.274 -1.641 1.00 83.56 476 VAL A C 1
ATOM 3798 O O . VAL A 1 476 ? 24.590 -16.135 -2.511 1.00 83.56 476 VAL A O 1
ATOM 3801 N N . GLN A 1 477 ? 23.535 -14.773 -1.106 1.00 84.44 477 GLN A N 1
ATOM 3802 C CA . GLN A 1 477 ? 22.198 -15.117 -1.581 1.00 84.44 477 GLN A CA 1
ATOM 3803 C C . GLN A 1 477 ? 21.850 -14.374 -2.875 1.00 84.44 477 GLN A C 1
ATOM 3805 O O . GLN A 1 477 ? 21.132 -14.935 -3.704 1.00 84.44 477 GLN A O 1
ATOM 3810 N N . PHE A 1 478 ? 22.403 -13.175 -3.082 1.00 90.38 478 PHE A N 1
ATOM 3811 C CA . PHE A 1 478 ? 22.072 -12.308 -4.210 1.00 90.38 478 PHE A CA 1
ATOM 3812 C C . PHE A 1 478 ? 23.235 -12.171 -5.200 1.00 90.38 478 PHE A C 1
ATOM 3814 O O . PHE A 1 478 ? 24.401 -12.201 -4.792 1.00 90.38 478 PHE A O 1
ATOM 3821 N N . PRO A 1 479 ? 22.948 -11.995 -6.503 1.00 92.44 479 PRO A N 1
ATOM 3822 C CA . PRO A 1 479 ? 23.973 -11.632 -7.469 1.00 92.44 479 PRO A CA 1
ATOM 3823 C C . PRO A 1 479 ? 24.602 -10.275 -7.146 1.00 92.44 479 PRO A C 1
ATOM 3825 O O . PRO A 1 479 ? 23.901 -9.317 -6.815 1.00 92.44 479 PRO A O 1
ATOM 3828 N N . GLN A 1 480 ? 25.927 -10.200 -7.274 1.00 92.44 480 GLN A N 1
ATOM 3829 C CA . GLN A 1 480 ? 26.694 -8.989 -6.971 1.00 92.44 480 GLN A CA 1
ATOM 3830 C C . GLN A 1 480 ? 26.874 -8.072 -8.186 1.00 92.44 480 GLN A C 1
ATOM 3832 O O . GLN A 1 480 ? 27.158 -6.889 -8.017 1.00 92.44 480 GLN A O 1
ATOM 3837 N N . LEU A 1 481 ? 26.680 -8.592 -9.403 1.00 93.44 481 LEU A N 1
ATOM 3838 C CA . LEU A 1 481 ? 26.694 -7.792 -10.623 1.00 93.44 481 LEU A CA 1
ATOM 3839 C C . LEU A 1 481 ? 25.434 -6.923 -10.719 1.00 93.44 481 LEU A C 1
ATOM 3841 O O . LEU A 1 481 ? 24.310 -7.427 -10.753 1.00 93.44 481 LEU A O 1
ATOM 3845 N N . TRP A 1 482 ? 25.650 -5.614 -10.809 1.00 94.50 482 TRP A N 1
ATOM 384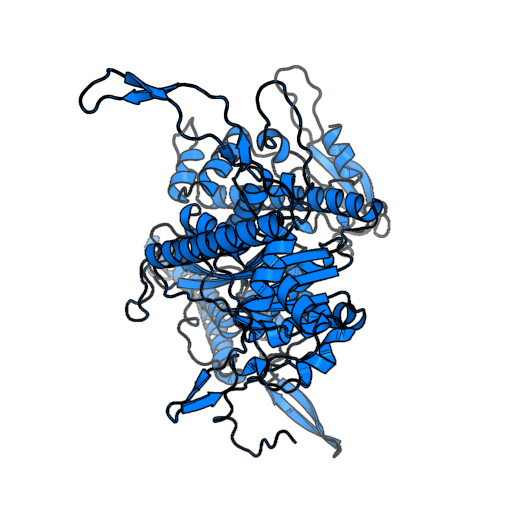6 C CA . TRP A 1 482 ? 24.636 -4.606 -11.112 1.00 94.50 482 TRP A CA 1
ATOM 3847 C C . TRP A 1 482 ? 25.004 -3.931 -12.429 1.00 94.50 482 TRP A C 1
ATOM 3849 O O . TRP A 1 482 ? 26.185 -3.809 -12.747 1.00 94.50 482 TRP A O 1
ATOM 3859 N N . VAL A 1 483 ? 24.010 -3.508 -13.206 1.00 93.50 483 VAL A N 1
ATOM 3860 C CA . VAL A 1 483 ? 24.216 -3.013 -14.573 1.00 93.50 483 VAL A CA 1
ATOM 3861 C C . VAL A 1 483 ? 23.856 -1.537 -14.650 1.00 93.50 483 VAL A C 1
ATOM 3863 O O . VAL A 1 483 ? 22.763 -1.141 -14.250 1.00 93.50 483 VAL A O 1
ATOM 3866 N N . ARG A 1 484 ? 24.764 -0.716 -15.182 1.00 91.50 484 ARG A N 1
ATOM 3867 C CA . ARG A 1 484 ? 24.470 0.663 -15.577 1.00 91.50 484 ARG A CA 1
ATOM 3868 C C . ARG A 1 484 ? 23.576 0.635 -16.809 1.00 91.50 484 ARG A C 1
ATOM 3870 O O . ARG A 1 484 ? 23.952 0.096 -17.849 1.00 91.50 484 ARG A O 1
ATOM 3877 N N . SER A 1 485 ? 22.391 1.199 -16.654 1.00 79.75 485 SER A N 1
ATOM 3878 C CA . SER A 1 485 ? 21.395 1.369 -17.696 1.00 79.75 485 SER A CA 1
ATOM 3879 C C . SER A 1 485 ? 21.729 2.632 -18.490 1.00 79.75 485 SER A C 1
ATOM 3881 O O . SER A 1 485 ? 21.920 3.710 -17.931 1.00 79.75 485 SER A O 1
ATOM 3883 N N . GLY A 1 486 ? 21.811 2.494 -19.814 1.00 74.50 486 GLY A N 1
ATOM 3884 C CA . GLY A 1 486 ? 21.908 3.637 -20.727 1.00 74.50 486 GLY A CA 1
ATOM 3885 C C . GLY A 1 486 ? 20.572 4.350 -20.959 1.00 74.50 486 GLY A C 1
ATOM 3886 O O . GLY A 1 486 ? 20.511 5.239 -21.800 1.00 74.50 486 GLY A O 1
ATOM 3887 N N . VAL A 1 487 ? 19.492 3.931 -20.289 1.00 81.12 487 VAL A N 1
ATOM 3888 C CA . VAL A 1 487 ? 18.150 4.494 -20.464 1.00 81.12 487 VAL A CA 1
ATOM 3889 C C . VAL A 1 487 ? 18.000 5.745 -19.602 1.00 81.12 487 VAL A C 1
ATOM 3891 O O . VAL A 1 487 ? 18.235 5.718 -18.398 1.00 81.12 487 VAL A O 1
ATOM 3894 N N . GLU A 1 488 ? 17.582 6.846 -20.228 1.00 84.50 488 GLU A N 1
ATOM 3895 C CA . GLU A 1 488 ? 17.320 8.124 -19.554 1.00 84.50 488 GLU A CA 1
ATOM 3896 C C . GLU A 1 488 ? 15.911 8.616 -19.903 1.00 84.50 488 GLU A C 1
ATOM 3898 O O . GLU A 1 488 ? 15.710 9.549 -20.682 1.00 84.50 488 GLU A O 1
ATOM 3903 N N . ILE A 1 489 ? 14.903 7.940 -19.356 1.00 78.12 489 ILE A N 1
ATOM 3904 C CA . ILE A 1 489 ? 13.484 8.243 -19.584 1.00 78.12 489 ILE A CA 1
ATOM 3905 C C . ILE A 1 489 ? 12.789 8.573 -18.264 1.00 78.12 489 ILE A C 1
ATOM 3907 O O . ILE A 1 489 ? 13.295 8.295 -17.185 1.00 78.12 489 ILE A O 1
ATOM 3911 N N . HIS A 1 490 ? 11.616 9.205 -18.337 1.00 74.12 490 HIS A N 1
ATOM 3912 C CA . HIS A 1 490 ? 10.750 9.454 -17.172 1.00 74.12 490 HIS A CA 1
ATOM 3913 C C . HIS A 1 490 ? 11.363 10.283 -16.020 1.00 74.12 490 HIS A C 1
ATOM 3915 O O . HIS A 1 490 ? 10.779 10.349 -14.938 1.00 74.12 490 HIS A O 1
ATOM 3921 N N . GLY A 1 491 ? 12.484 10.973 -16.267 1.00 76.31 491 GLY A N 1
ATOM 3922 C CA . GLY A 1 491 ? 13.229 11.727 -15.251 1.00 76.31 491 GLY A CA 1
ATOM 3923 C C . GLY A 1 491 ? 14.147 10.860 -14.381 1.00 76.31 491 GLY A C 1
ATOM 3924 O O . GLY A 1 491 ? 14.782 11.385 -13.471 1.00 76.31 491 GLY A O 1
ATOM 3925 N N . GLU A 1 492 ? 14.236 9.562 -14.668 1.00 85.44 492 GLU A N 1
ATOM 3926 C CA . GLU A 1 492 ? 15.140 8.603 -14.039 1.00 85.44 492 GLU A CA 1
ATOM 3927 C C . GLU A 1 492 ? 16.419 8.563 -14.894 1.00 85.44 492 GLU A C 1
ATOM 3929 O O . GLU A 1 492 ? 16.414 8.050 -16.011 1.00 85.44 492 GLU A O 1
ATOM 3934 N N . THR A 1 493 ? 17.501 9.198 -14.428 1.00 86.75 493 THR A N 1
ATOM 3935 C CA . THR A 1 493 ? 18.762 9.304 -15.190 1.00 86.75 493 THR A CA 1
ATOM 3936 C C . THR A 1 493 ? 19.925 8.646 -14.460 1.00 86.75 493 THR A C 1
ATOM 3938 O O . THR A 1 493 ? 19.916 8.541 -13.228 1.00 86.75 493 THR A O 1
ATOM 3941 N N . ARG A 1 494 ? 20.938 8.206 -15.227 1.00 88.06 494 ARG A N 1
ATOM 3942 C CA . ARG A 1 494 ? 22.081 7.413 -14.727 1.00 88.06 494 ARG A CA 1
ATOM 3943 C C . ARG A 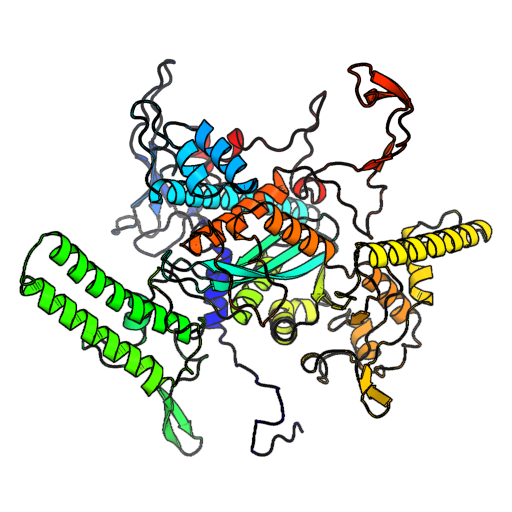1 494 ? 21.635 6.206 -13.909 1.00 88.06 494 ARG A C 1
ATOM 3945 O O . ARG A 1 494 ? 22.115 5.964 -12.800 1.00 88.06 494 ARG A O 1
ATOM 3952 N N . GLU A 1 495 ? 20.668 5.488 -14.454 1.00 89.88 495 GLU A N 1
ATOM 3953 C CA . GLU A 1 495 ? 20.059 4.372 -13.766 1.00 89.88 495 GLU A CA 1
ATOM 3954 C C . GLU A 1 495 ? 21.056 3.208 -13.618 1.00 89.88 495 GLU A C 1
ATOM 3956 O O . GLU A 1 495 ? 21.852 2.900 -14.506 1.00 89.88 495 GLU A O 1
ATOM 3961 N N . VAL A 1 496 ? 21.010 2.541 -12.472 1.00 93.75 496 VAL A N 1
ATOM 3962 C CA . VAL A 1 496 ? 21.706 1.288 -12.205 1.00 93.75 496 VAL A CA 1
ATOM 3963 C C . VAL A 1 496 ? 20.684 0.273 -11.728 1.00 93.75 496 VAL A C 1
ATOM 3965 O O . VAL A 1 496 ? 19.958 0.539 -10.773 1.00 93.75 496 VAL A O 1
ATOM 3968 N N . VAL A 1 497 ? 20.655 -0.899 -12.358 1.00 94.50 497 VAL A N 1
ATOM 3969 C CA . VAL A 1 497 ? 19.684 -1.955 -12.062 1.00 94.50 497 VAL A CA 1
ATOM 3970 C C . VAL A 1 497 ? 20.397 -3.225 -11.614 1.00 94.50 497 VAL A C 1
ATOM 3972 O O . VAL A 1 497 ? 21.289 -3.744 -12.286 1.00 94.50 497 VAL A O 1
ATOM 3975 N N . GLY A 1 498 ? 19.986 -3.733 -10.461 1.00 94.69 498 GLY A N 1
ATOM 3976 C CA . GLY A 1 498 ? 20.304 -5.058 -9.960 1.00 94.69 498 GLY A CA 1
ATOM 3977 C C . GLY A 1 498 ? 19.149 -6.023 -10.191 1.00 94.69 498 GLY A C 1
ATOM 3978 O O . GLY A 1 498 ? 17.976 -5.639 -10.203 1.00 94.69 498 GLY A O 1
ATOM 3979 N N . PHE A 1 499 ? 19.474 -7.310 -10.301 1.00 94.94 499 PHE A N 1
ATOM 3980 C CA . PHE A 1 499 ? 18.477 -8.363 -10.491 1.00 94.94 499 PHE A CA 1
ATOM 3981 C C . PHE A 1 499 ? 18.568 -9.445 -9.402 1.00 94.94 499 PHE A C 1
ATOM 3983 O O . PHE A 1 499 ? 18.997 -10.567 -9.688 1.00 94.94 499 PHE A O 1
ATOM 3990 N N . PRO A 1 500 ? 18.170 -9.139 -8.148 1.00 94.50 500 PRO A N 1
ATOM 3991 C CA . PRO A 1 500 ? 18.209 -10.098 -7.041 1.00 94.50 500 PRO A CA 1
ATOM 3992 C C . PRO A 1 500 ? 17.516 -11.428 -7.345 1.00 94.50 500 PRO A C 1
ATOM 3994 O O . PRO A 1 500 ? 17.998 -12.486 -6.940 1.00 94.50 500 PRO A O 1
ATOM 3997 N N . VAL A 1 501 ? 16.395 -11.382 -8.075 1.00 94.50 501 VAL A N 1
ATOM 3998 C CA . VAL A 1 501 ? 15.661 -12.572 -8.512 1.00 94.50 501 VAL A CA 1
ATOM 3999 C C . VAL A 1 501 ? 15.360 -12.474 -10.005 1.00 94.50 501 VAL A C 1
ATOM 4001 O O . VAL A 1 501 ? 14.572 -11.638 -10.443 1.00 94.50 501 VAL A O 1
ATOM 4004 N N . LEU A 1 502 ? 15.943 -13.387 -10.784 1.00 93.12 502 LEU A N 1
ATOM 4005 C CA . LEU A 1 502 ? 15.644 -13.593 -12.207 1.00 93.12 502 LEU A CA 1
ATOM 4006 C C . LEU A 1 502 ? 14.998 -14.947 -12.462 1.00 93.12 502 LEU A C 1
ATOM 4008 O O . LEU A 1 502 ? 14.761 -15.718 -11.537 1.00 93.12 502 LEU A O 1
ATOM 4012 N N . ARG A 1 503 ? 14.762 -15.276 -13.732 1.00 92.19 503 ARG A N 1
ATOM 4013 C CA . ARG A 1 503 ? 14.390 -16.638 -14.114 1.00 92.19 503 ARG A CA 1
ATOM 4014 C C . ARG A 1 503 ? 15.465 -17.652 -13.741 1.00 92.19 503 ARG A C 1
ATOM 4016 O O . ARG A 1 503 ? 16.658 -17.372 -13.878 1.00 92.19 503 ARG A O 1
ATOM 4023 N N . LYS A 1 504 ? 15.049 -18.861 -13.366 1.00 91.88 504 LYS A N 1
ATOM 4024 C CA . LYS A 1 504 ? 15.908 -19.987 -12.967 1.00 91.88 504 LYS A CA 1
ATOM 4025 C C . LYS A 1 504 ? 17.033 -20.244 -13.973 1.00 91.88 504 LYS A C 1
ATOM 4027 O O . LYS A 1 504 ? 18.174 -20.412 -13.556 1.00 91.88 504 LYS A O 1
ATOM 4032 N N . LYS A 1 505 ? 16.741 -20.157 -15.281 1.00 93.06 505 LYS A N 1
ATOM 4033 C CA . LYS A 1 505 ? 17.734 -20.328 -16.362 1.00 93.06 505 LYS A CA 1
ATOM 4034 C C . LYS A 1 505 ? 18.885 -19.309 -16.361 1.00 93.06 505 LYS A C 1
ATOM 4036 O O . LYS A 1 505 ? 19.936 -19.589 -16.921 1.00 93.06 505 LYS A O 1
ATOM 4041 N N . TYR A 1 506 ? 18.696 -18.147 -15.736 1.00 92.88 506 TYR A N 1
ATOM 4042 C CA . TYR A 1 506 ? 19.682 -17.062 -15.680 1.00 92.88 506 TYR A CA 1
ATOM 4043 C C . TYR A 1 506 ? 20.321 -16.896 -14.295 1.00 92.88 506 TYR A C 1
ATOM 4045 O O . TYR A 1 506 ? 21.432 -16.380 -14.203 1.00 92.88 506 TYR A O 1
ATOM 4053 N N . ARG A 1 507 ? 19.650 -17.340 -13.218 1.00 89.12 507 ARG A N 1
ATOM 4054 C CA . ARG A 1 507 ? 20.079 -17.101 -11.824 1.00 89.12 507 ARG A CA 1
ATOM 4055 C C . ARG A 1 507 ? 21.510 -17.552 -11.547 1.00 89.12 507 ARG A C 1
ATOM 4057 O O . ARG A 1 507 ? 22.276 -16.763 -11.010 1.00 89.12 507 ARG A O 1
ATOM 4064 N N . GLN A 1 508 ? 21.867 -18.791 -11.897 1.00 89.00 508 GLN A N 1
ATOM 4065 C CA . GLN A 1 508 ? 23.196 -19.331 -11.572 1.00 89.00 508 GLN A CA 1
ATOM 4066 C C . GLN A 1 508 ? 24.308 -18.616 -12.342 1.00 89.00 508 GLN A C 1
ATOM 4068 O O . GLN A 1 508 ? 25.308 -18.228 -11.747 1.00 89.00 508 GLN A O 1
ATOM 4073 N N . LYS A 1 509 ? 24.090 -18.361 -13.638 1.00 91.12 509 LYS A N 1
ATOM 4074 C CA . LYS A 1 509 ? 25.037 -17.626 -14.486 1.00 91.12 509 LYS A CA 1
ATOM 4075 C C . LYS A 1 509 ? 25.288 -16.212 -13.951 1.00 91.12 509 LYS A C 1
ATOM 4077 O O . LYS A 1 509 ? 26.435 -15.811 -13.783 1.00 91.12 509 LYS A O 1
ATOM 4082 N N . LEU A 1 510 ? 24.221 -15.486 -13.603 1.00 91.06 510 LEU A N 1
ATOM 4083 C CA . LEU A 1 510 ? 24.346 -14.137 -13.046 1.00 91.06 510 LEU A CA 1
ATOM 4084 C C . LEU A 1 510 ? 25.003 -14.146 -11.657 1.00 91.06 510 LEU A C 1
ATOM 4086 O O . LEU A 1 510 ? 25.824 -13.288 -11.357 1.00 91.06 510 LEU A O 1
ATOM 4090 N N . LYS A 1 511 ? 24.666 -15.123 -10.809 1.00 89.81 511 LYS A N 1
ATOM 4091 C CA . LYS A 1 511 ? 25.224 -15.249 -9.458 1.00 89.81 511 LYS A CA 1
ATOM 4092 C C . LYS A 1 511 ? 26.715 -15.602 -9.459 1.00 89.81 511 LYS A C 1
ATOM 4094 O O . LYS A 1 511 ? 27.431 -15.133 -8.585 1.00 89.81 511 LYS A O 1
ATOM 4099 N N . GLY A 1 512 ? 27.167 -16.402 -10.425 1.00 87.31 512 GLY A N 1
ATOM 4100 C CA . GLY A 1 512 ? 28.583 -16.726 -10.618 1.00 87.31 512 GLY A CA 1
ATOM 4101 C C . GLY A 1 512 ? 29.400 -15.623 -11.299 1.00 87.31 512 GLY A C 1
ATOM 4102 O O . GLY A 1 512 ? 30.618 -15.739 -11.371 1.00 87.31 512 GLY A O 1
ATOM 4103 N N . SER A 1 513 ? 28.761 -14.561 -11.800 1.00 89.06 513 SER A N 1
ATOM 4104 C CA . SER A 1 513 ? 29.468 -13.444 -12.431 1.00 89.06 513 SER A CA 1
ATOM 4105 C C . SER A 1 513 ? 30.147 -12.564 -11.381 1.00 89.06 513 SER A C 1
ATOM 4107 O O . SER A 1 513 ? 29.551 -12.222 -10.356 1.00 89.06 513 SER A O 1
ATOM 4109 N N . ALA A 1 514 ? 31.384 -12.149 -11.655 1.00 90.50 514 ALA A N 1
ATOM 4110 C CA . ALA A 1 514 ? 32.057 -11.145 -10.842 1.00 90.50 514 ALA A CA 1
ATOM 4111 C C . ALA A 1 514 ? 31.309 -9.803 -10.920 1.00 90.50 514 ALA A C 1
ATOM 4113 O O . ALA A 1 514 ? 30.780 -9.429 -11.964 1.00 90.50 514 ALA A O 1
ATOM 4114 N N . PHE A 1 515 ? 31.292 -9.043 -9.823 1.00 92.31 515 PHE A N 1
ATOM 4115 C CA . PHE A 1 515 ? 30.520 -7.794 -9.740 1.00 92.31 515 PHE A CA 1
ATOM 4116 C C . PHE A 1 515 ? 30.968 -6.706 -10.734 1.00 92.31 515 PHE A C 1
ATOM 4118 O O . PHE A 1 515 ? 30.206 -5.790 -11.024 1.00 92.31 515 PHE A O 1
ATOM 4125 N N . HIS A 1 516 ? 32.203 -6.793 -11.234 1.00 92.69 516 HIS A N 1
ATOM 4126 C CA . HIS A 1 516 ? 32.825 -5.817 -12.128 1.00 92.69 516 HIS A CA 1
ATOM 4127 C C . HIS A 1 516 ? 32.945 -6.308 -13.581 1.00 92.69 516 HIS A C 1
ATOM 4129 O O . HIS A 1 516 ? 33.560 -5.623 -14.394 1.00 92.69 516 HIS A O 1
ATOM 4135 N N . VAL A 1 517 ? 32.377 -7.471 -13.922 1.00 91.38 517 VAL A N 1
ATOM 4136 C CA . VAL A 1 517 ? 32.499 -8.083 -15.255 1.00 91.38 517 VAL A CA 1
ATOM 4137 C C . VAL A 1 517 ? 31.113 -8.386 -15.815 1.00 91.38 517 VAL A C 1
ATOM 4139 O O . VAL A 1 517 ? 30.283 -8.989 -15.137 1.00 91.38 517 VAL A O 1
ATOM 4142 N N . MET A 1 518 ? 30.857 -7.976 -17.060 1.00 90.88 518 MET A N 1
ATOM 4143 C CA . MET A 1 518 ? 29.616 -8.334 -17.754 1.00 90.88 518 MET A CA 1
ATOM 4144 C C . MET A 1 518 ? 29.622 -9.816 -18.155 1.00 90.88 518 MET A C 1
ATOM 4146 O O . MET A 1 518 ? 30.679 -10.340 -18.509 1.00 90.88 518 MET A O 1
ATOM 4150 N N . PRO A 1 519 ? 28.466 -10.503 -18.152 1.00 88.25 519 PRO A N 1
ATOM 4151 C CA . PRO A 1 519 ? 28.399 -11.881 -18.608 1.00 88.25 519 PRO A CA 1
ATOM 4152 C C . PRO A 1 519 ? 28.730 -11.967 -20.101 1.00 88.25 519 PRO A C 1
ATOM 4154 O O . PRO A 1 519 ? 28.338 -11.103 -20.881 1.00 88.25 519 PRO A O 1
ATOM 4157 N N . THR A 1 520 ? 29.413 -13.033 -20.511 1.00 86.31 520 THR A N 1
ATOM 4158 C CA . THR A 1 520 ? 29.729 -13.289 -21.927 1.00 86.31 520 THR A CA 1
ATOM 4159 C C . THR A 1 520 ? 28.582 -13.960 -22.682 1.00 86.31 520 THR A C 1
ATOM 4161 O O . THR A 1 520 ? 28.571 -13.949 -23.907 1.00 86.31 520 THR A O 1
ATOM 4164 N N . ASP A 1 521 ? 27.608 -14.528 -21.963 1.00 88.31 521 ASP A N 1
ATOM 4165 C CA . ASP A 1 521 ? 26.441 -15.209 -22.527 1.00 88.31 521 ASP A CA 1
ATOM 4166 C C . ASP A 1 521 ? 25.483 -14.210 -23.218 1.00 88.31 521 ASP A C 1
ATOM 4168 O O . ASP A 1 521 ? 24.838 -13.412 -22.520 1.00 88.31 521 ASP A O 1
ATOM 4172 N N . PRO A 1 522 ? 25.328 -14.267 -24.559 1.00 85.88 522 PRO A N 1
ATOM 4173 C CA . PRO A 1 522 ? 24.472 -13.344 -25.303 1.00 85.88 522 PRO A CA 1
ATOM 4174 C C . PRO A 1 522 ? 23.002 -13.404 -24.873 1.00 85.88 522 PRO A C 1
ATOM 4176 O O . PRO A 1 522 ? 22.347 -12.364 -24.771 1.00 85.88 522 PRO A O 1
ATOM 4179 N N . ASP A 1 523 ? 22.491 -14.595 -24.542 1.00 88.62 523 ASP A N 1
ATOM 4180 C CA . ASP A 1 523 ? 21.099 -14.785 -24.122 1.00 88.62 523 ASP A CA 1
ATOM 4181 C C . ASP A 1 523 ? 20.824 -14.140 -22.764 1.00 88.62 523 ASP A C 1
ATOM 4183 O O . ASP A 1 523 ? 19.716 -13.650 -22.506 1.00 88.62 523 ASP A O 1
ATOM 4187 N N . LEU A 1 524 ? 21.817 -14.175 -21.869 1.00 89.62 524 LEU A N 1
ATOM 4188 C CA . LEU A 1 524 ? 21.742 -13.502 -20.580 1.00 89.62 524 LEU A CA 1
ATOM 4189 C C . LEU A 1 524 ? 21.788 -11.988 -20.783 1.00 89.62 524 LEU A C 1
ATOM 4191 O O . LEU A 1 524 ? 20.917 -11.297 -20.265 1.00 89.62 524 LEU A O 1
ATOM 4195 N N . CYS A 1 525 ? 22.727 -11.476 -21.575 1.00 87.00 525 CYS A N 1
ATOM 4196 C CA . CYS A 1 525 ? 22.834 -10.044 -21.859 1.00 87.00 525 CYS A CA 1
ATOM 4197 C C . CYS A 1 525 ? 21.548 -9.474 -22.475 1.00 87.00 525 CYS A C 1
ATOM 4199 O O . CYS A 1 525 ? 20.991 -8.506 -21.957 1.00 87.00 525 CYS A O 1
ATOM 4201 N N . ASP A 1 526 ? 20.989 -10.124 -23.493 1.00 85.12 526 ASP A N 1
ATOM 4202 C CA . ASP A 1 526 ? 19.711 -9.730 -24.098 1.00 85.12 526 ASP A CA 1
ATOM 4203 C C . ASP A 1 526 ? 18.533 -9.854 -23.102 1.00 85.12 526 ASP A C 1
ATOM 4205 O O . ASP A 1 526 ? 17.586 -9.058 -23.071 1.00 85.12 526 ASP A O 1
ATOM 4209 N N . ALA A 1 527 ? 18.574 -10.841 -22.201 1.00 88.81 527 ALA A N 1
ATOM 4210 C CA . ALA A 1 527 ? 17.613 -10.947 -21.107 1.00 88.81 527 ALA A CA 1
ATOM 4211 C C . ALA A 1 527 ? 17.715 -9.802 -20.087 1.00 88.81 527 ALA A C 1
ATOM 4213 O O . ALA A 1 527 ? 16.662 -9.337 -19.635 1.00 88.81 527 ALA A O 1
ATOM 4214 N N . LEU A 1 528 ? 18.917 -9.351 -19.727 1.00 89.88 528 LEU A N 1
ATOM 4215 C CA . LEU A 1 528 ? 19.112 -8.190 -18.854 1.00 89.88 528 LEU A CA 1
ATOM 4216 C C . LEU A 1 528 ? 18.635 -6.912 -19.557 1.00 89.88 528 LEU A C 1
ATOM 4218 O O . LEU A 1 528 ? 17.852 -6.160 -18.972 1.00 89.88 528 LEU A O 1
ATOM 4222 N N . ALA A 1 529 ? 18.989 -6.739 -20.835 1.00 85.31 529 ALA A N 1
ATOM 4223 C CA . ALA A 1 529 ? 18.625 -5.580 -21.648 1.00 85.31 529 ALA A CA 1
ATOM 4224 C C . ALA A 1 529 ? 17.112 -5.325 -21.695 1.00 85.31 529 ALA A C 1
ATOM 4226 O O . ALA A 1 529 ? 16.629 -4.244 -21.357 1.00 85.31 529 ALA A O 1
ATOM 4227 N N . ARG A 1 530 ? 16.328 -6.363 -22.006 1.00 84.88 530 ARG A N 1
ATOM 4228 C CA . ARG A 1 530 ? 14.857 -6.265 -22.042 1.00 84.88 530 ARG A CA 1
ATOM 4229 C C . ARG A 1 530 ? 14.212 -5.937 -20.695 1.00 84.88 530 ARG A C 1
ATOM 4231 O O . ARG A 1 530 ? 13.053 -5.512 -20.673 1.00 84.88 530 ARG A O 1
ATOM 4238 N N . ARG A 1 531 ? 14.893 -6.235 -19.584 1.00 88.50 531 ARG A N 1
ATOM 4239 C CA . ARG A 1 531 ? 14.359 -6.053 -18.228 1.00 88.50 531 ARG A CA 1
ATOM 4240 C C . ARG A 1 531 ? 14.613 -4.655 -17.709 1.00 88.50 531 ARG A C 1
ATOM 4242 O O . ARG A 1 531 ? 13.667 -4.051 -17.220 1.00 88.50 531 ARG A O 1
ATOM 4249 N N . TYR A 1 532 ? 15.826 -4.132 -17.860 1.00 85.94 532 TYR A N 1
ATOM 4250 C CA . TYR A 1 532 ? 16.131 -2.820 -17.300 1.00 85.94 532 TYR A CA 1
ATOM 4251 C C . TYR A 1 532 ? 15.387 -1.681 -18.023 1.00 85.94 532 TYR A C 1
ATOM 4253 O O . TYR A 1 532 ? 14.975 -0.745 -17.366 1.00 85.94 532 TYR A O 1
ATOM 4261 N N . ILE A 1 533 ? 15.052 -1.801 -19.319 1.00 82.00 533 ILE A N 1
ATOM 4262 C CA . ILE A 1 533 ? 14.169 -0.829 -20.020 1.00 82.00 533 ILE A CA 1
ATOM 4263 C C . ILE A 1 533 ? 12.793 -0.696 -19.341 1.00 82.00 533 ILE A C 1
ATOM 4265 O O . ILE A 1 533 ? 12.081 0.291 -19.518 1.00 82.00 533 ILE A O 1
ATOM 4269 N N . LYS A 1 534 ? 12.388 -1.729 -18.597 1.00 84.56 534 LYS A N 1
ATOM 4270 C CA . LYS A 1 534 ? 11.116 -1.800 -17.873 1.00 84.56 534 LYS A CA 1
ATOM 4271 C C . LYS A 1 534 ? 11.297 -1.639 -16.365 1.00 84.56 534 LYS A C 1
ATOM 4273 O O . LYS A 1 534 ? 10.301 -1.719 -15.649 1.00 84.56 534 LYS A O 1
ATOM 4278 N N . ALA A 1 535 ? 12.528 -1.453 -15.890 1.00 89.88 535 ALA A N 1
ATOM 4279 C CA . ALA A 1 535 ? 12.797 -1.097 -14.512 1.00 89.88 535 ALA A CA 1
ATOM 4280 C C . ALA A 1 535 ? 12.517 0.403 -14.374 1.00 89.88 535 ALA A C 1
ATOM 4282 O O . ALA A 1 535 ? 13.220 1.234 -14.920 1.00 89.88 535 ALA A O 1
ATOM 4283 N N . THR A 1 536 ? 11.392 0.746 -13.758 1.00 90.88 536 THR A N 1
ATOM 4284 C CA . THR A 1 536 ? 11.019 2.134 -13.490 1.00 90.88 536 THR A CA 1
ATOM 4285 C C . THR A 1 536 ? 10.106 2.177 -12.276 1.00 90.88 536 THR A C 1
ATOM 4287 O O . THR A 1 536 ? 9.278 1.279 -12.083 1.00 90.88 536 THR A O 1
ATOM 4290 N N . ILE A 1 537 ? 10.229 3.229 -11.468 1.00 91.88 537 ILE A N 1
ATOM 4291 C CA . ILE A 1 537 ? 9.309 3.524 -10.361 1.00 91.88 537 ILE A CA 1
ATOM 4292 C C . ILE A 1 537 ? 8.393 4.712 -10.675 1.00 91.88 537 ILE A C 1
ATOM 4294 O O . ILE A 1 537 ? 7.506 5.044 -9.882 1.00 91.88 537 ILE A O 1
ATOM 4298 N N . HIS A 1 538 ? 8.528 5.297 -11.870 1.00 89.88 538 HIS A N 1
ATOM 4299 C CA . HIS A 1 538 ? 7.765 6.442 -12.351 1.00 89.88 538 HIS A CA 1
ATOM 4300 C C . HIS A 1 538 ? 6.255 6.418 -12.044 1.00 89.88 538 HIS A C 1
ATOM 4302 O O . HIS A 1 538 ? 5.736 7.460 -11.628 1.00 89.88 538 HIS A O 1
ATOM 4308 N N . PRO A 1 539 ? 5.505 5.301 -12.202 1.00 92.25 539 PRO A N 1
ATOM 4309 C CA . PRO A 1 539 ? 4.077 5.299 -11.887 1.00 92.25 539 PRO A CA 1
ATOM 4310 C C . PRO A 1 539 ? 3.802 5.624 -10.412 1.00 92.25 539 PRO A C 1
ATOM 4312 O O . PRO A 1 539 ? 2.906 6.416 -10.106 1.00 92.25 539 PRO A O 1
ATOM 4315 N N . VAL A 1 540 ? 4.607 5.068 -9.502 1.00 94.00 540 VAL A N 1
ATOM 4316 C CA . VAL A 1 540 ? 4.499 5.335 -8.066 1.00 94.00 540 VAL A CA 1
ATOM 4317 C C . VAL A 1 540 ? 4.950 6.760 -7.753 1.00 94.00 540 VAL A C 1
ATOM 4319 O O . VAL A 1 540 ? 4.226 7.489 -7.073 1.00 94.00 540 VAL A O 1
ATOM 4322 N N . SER A 1 541 ? 6.078 7.212 -8.310 1.00 90.44 541 SER A N 1
ATOM 4323 C CA . SER A 1 541 ? 6.570 8.580 -8.094 1.00 90.44 541 SER A CA 1
ATOM 4324 C C . SER A 1 541 ? 5.577 9.641 -8.589 1.00 90.44 541 SER A C 1
ATOM 4326 O O . SER A 1 541 ? 5.329 10.634 -7.901 1.00 90.44 541 SER A O 1
ATOM 4328 N N . SER A 1 542 ? 4.949 9.415 -9.747 1.00 90.50 542 SER A N 1
ATOM 4329 C CA . SER A 1 542 ? 3.905 10.278 -10.316 1.00 90.50 542 SER A CA 1
ATOM 4330 C C . SER A 1 542 ? 2.673 10.357 -9.410 1.00 90.50 542 SER A C 1
ATOM 4332 O O . SER A 1 542 ? 2.177 11.451 -9.114 1.00 90.50 542 SER A O 1
ATOM 4334 N N . PHE A 1 543 ? 2.208 9.213 -8.895 1.00 93.94 543 PHE A N 1
ATOM 4335 C CA . PHE A 1 543 ? 1.123 9.174 -7.917 1.00 93.94 543 PHE A CA 1
ATOM 4336 C C . PHE A 1 543 ? 1.482 9.925 -6.629 1.00 93.94 543 PHE A C 1
ATOM 4338 O O . PHE A 1 543 ? 0.722 10.795 -6.200 1.00 93.94 543 PHE A O 1
ATOM 4345 N N . MET A 1 544 ? 2.649 9.648 -6.041 1.00 92.19 544 MET A N 1
ATOM 4346 C CA . MET A 1 544 ? 3.100 10.276 -4.796 1.00 92.19 544 MET A CA 1
ATOM 4347 C C . MET A 1 544 ? 3.271 11.791 -4.927 1.00 92.19 544 MET A C 1
ATOM 4349 O O . MET A 1 544 ? 2.910 12.529 -4.011 1.00 92.19 544 MET A O 1
ATOM 4353 N N . ASN A 1 545 ? 3.805 12.281 -6.048 1.00 88.69 545 ASN A N 1
ATOM 4354 C CA . ASN A 1 545 ? 3.924 13.719 -6.294 1.00 88.69 545 ASN A CA 1
ATOM 4355 C C . ASN A 1 545 ? 2.545 14.368 -6.403 1.00 88.69 545 ASN A C 1
ATOM 4357 O O . ASN A 1 545 ? 2.273 15.361 -5.728 1.00 88.69 545 ASN A O 1
ATOM 4361 N N . SER A 1 546 ? 1.633 13.743 -7.150 1.00 89.94 546 SER A N 1
ATOM 4362 C CA . SER A 1 546 ? 0.266 14.239 -7.269 1.00 89.94 546 SER A CA 1
ATOM 4363 C C . SER A 1 546 ? -0.480 14.236 -5.928 1.00 89.94 546 SER A C 1
ATOM 4365 O O . SER A 1 546 ? -1.207 15.184 -5.634 1.00 89.94 546 SER A O 1
ATOM 4367 N N . LEU A 1 547 ? -0.283 13.200 -5.106 1.00 89.88 547 LEU A N 1
ATOM 4368 C CA . LEU A 1 547 ? -0.809 13.109 -3.744 1.00 89.88 547 LEU A CA 1
ATOM 4369 C C . LEU A 1 547 ? -0.320 14.295 -2.895 1.00 89.88 547 LEU A C 1
ATOM 4371 O O . LEU A 1 547 ? -1.143 15.037 -2.364 1.00 89.88 547 LEU A O 1
ATOM 4375 N N . ARG A 1 548 ? 1.000 14.529 -2.844 1.00 83.56 548 ARG A N 1
ATOM 4376 C CA . ARG A 1 548 ? 1.635 15.601 -2.047 1.00 83.56 548 ARG A CA 1
ATOM 4377 C C . ARG A 1 548 ? 1.169 17.005 -2.430 1.00 83.56 548 ARG A C 1
ATOM 4379 O O . ARG A 1 548 ? 1.080 17.879 -1.568 1.00 83.56 548 ARG A O 1
ATOM 4386 N N . GLU A 1 549 ? 0.911 17.241 -3.712 1.00 83.38 549 GLU A N 1
ATOM 4387 C CA . GLU A 1 549 ? 0.457 18.543 -4.210 1.00 83.38 549 GLU A CA 1
ATOM 4388 C C . GLU A 1 549 ? -1.013 18.813 -3.894 1.00 83.38 549 GLU A C 1
ATOM 4390 O O . GLU A 1 549 ? -1.386 19.950 -3.596 1.00 83.38 549 GLU A O 1
ATOM 4395 N N . ARG A 1 550 ? -1.851 17.774 -3.956 1.00 81.50 550 ARG A N 1
ATOM 4396 C CA . ARG A 1 550 ? -3.309 17.929 -3.941 1.00 81.50 550 ARG A CA 1
ATOM 4397 C C . ARG A 1 550 ? -3.970 17.553 -2.635 1.00 81.50 550 ARG A C 1
ATOM 4399 O O . ARG A 1 550 ? -5.107 17.948 -2.421 1.00 81.50 550 ARG A O 1
ATOM 4406 N N . VAL A 1 551 ? -3.306 16.820 -1.752 1.00 79.50 551 VAL A N 1
ATOM 44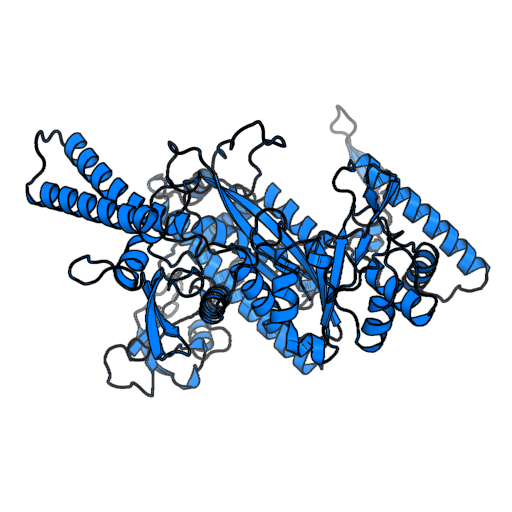07 C CA . VAL A 1 551 ? -3.898 16.384 -0.488 1.00 79.50 551 VAL A CA 1
ATOM 4408 C C . VAL A 1 551 ? -3.226 17.127 0.659 1.00 79.50 551 VAL A C 1
ATOM 4410 O O . VAL A 1 551 ? -2.055 16.900 0.964 1.00 79.50 551 VAL A O 1
ATOM 4413 N N . SER A 1 552 ? -3.966 18.044 1.299 1.00 69.81 552 SER A N 1
ATOM 4414 C CA . SER A 1 552 ? -3.391 19.013 2.245 1.00 69.81 552 SER A CA 1
ATOM 4415 C C . SER A 1 552 ? -2.590 18.392 3.397 1.00 69.81 552 SER A C 1
ATOM 4417 O O . SER A 1 552 ? -1.541 18.954 3.711 1.00 69.81 552 SER A O 1
ATOM 4419 N N . PRO A 1 553 ? -2.996 17.251 4.002 1.00 66.25 553 PRO A N 1
ATOM 4420 C CA . PRO A 1 553 ? -2.218 16.611 5.067 1.00 66.25 553 PRO A CA 1
ATOM 4421 C C . PRO A 1 553 ? -0.907 15.967 4.593 1.00 66.25 553 PRO A C 1
ATOM 4423 O O . PRO A 1 553 ? -0.044 15.687 5.411 1.00 66.25 553 PRO A O 1
ATOM 4426 N N . THR A 1 554 ? -0.744 15.730 3.289 1.00 62.59 554 THR A N 1
ATOM 4427 C CA . THR A 1 554 ? 0.443 15.058 2.722 1.00 62.59 554 THR A CA 1
ATOM 4428 C C . THR A 1 554 ? 1.497 16.031 2.195 1.00 62.59 554 THR A C 1
ATOM 4430 O O . THR A 1 554 ? 2.557 15.621 1.713 1.00 62.59 554 THR A O 1
ATOM 4433 N N . LYS A 1 555 ? 1.224 17.337 2.288 1.00 62.72 555 LYS A N 1
ATOM 4434 C CA . LYS A 1 555 ? 2.174 18.376 1.905 1.00 62.72 555 LYS A CA 1
ATOM 4435 C C . LYS A 1 555 ? 3.382 18.306 2.835 1.00 62.72 555 LYS A C 1
ATOM 4437 O O . LYS A 1 555 ? 3.233 18.399 4.050 1.00 62.72 555 LYS A O 1
ATOM 4442 N N . ARG A 1 556 ? 4.586 18.178 2.266 1.00 52.00 556 ARG A N 1
ATOM 4443 C CA . ARG A 1 556 ? 5.825 18.174 3.055 1.00 52.00 556 ARG A CA 1
ATOM 4444 C C . ARG A 1 556 ? 5.903 19.436 3.917 1.00 52.00 556 ARG A C 1
ATOM 4446 O O . ARG A 1 556 ? 5.724 20.549 3.410 1.00 52.00 556 ARG A O 1
ATOM 4453 N N . ALA A 1 557 ? 6.228 19.247 5.192 1.00 47.44 557 ALA A N 1
ATOM 4454 C CA . ALA A 1 557 ? 6.778 20.297 6.034 1.00 47.44 557 ALA A CA 1
ATOM 4455 C C . ALA A 1 557 ? 7.955 20.939 5.271 1.00 47.44 557 ALA A C 1
ATOM 4457 O O . ALA A 1 557 ? 8.802 20.230 4.718 1.00 47.44 557 ALA A O 1
ATOM 4458 N N . ARG A 1 558 ? 7.957 22.266 5.098 1.00 37.94 558 ARG A N 1
ATOM 4459 C CA . ARG A 1 558 ? 8.987 22.940 4.291 1.00 37.94 558 ARG A CA 1
ATOM 4460 C C . ARG A 1 558 ? 10.335 22.813 5.010 1.00 37.94 558 ARG A C 1
ATOM 4462 O O . ARG A 1 558 ? 10.581 23.524 5.973 1.00 37.94 558 ARG A O 1
ATOM 4469 N N . GLY A 1 559 ? 11.208 21.934 4.521 1.00 39.50 559 GLY A N 1
ATOM 4470 C CA . GLY A 1 559 ? 12.602 21.837 4.956 1.00 39.50 559 GLY A CA 1
ATOM 4471 C C . GLY A 1 559 ? 13.342 20.705 4.245 1.00 39.50 559 GLY A C 1
ATOM 4472 O O . GLY A 1 559 ? 12.989 19.545 4.401 1.00 39.50 559 GLY A O 1
ATOM 4473 N N . ARG A 1 560 ? 14.366 21.037 3.446 1.00 32.81 560 ARG A N 1
ATOM 4474 C CA . ARG A 1 560 ? 15.338 20.077 2.872 1.00 32.81 560 ARG A CA 1
ATOM 4475 C C . ARG A 1 560 ? 16.533 19.819 3.806 1.00 32.81 560 ARG A C 1
ATOM 4477 O O . ARG A 1 560 ? 17.512 19.225 3.384 1.00 32.81 560 ARG A O 1
ATOM 4484 N N . SER A 1 561 ? 16.482 20.289 5.050 1.00 36.97 561 SER A N 1
ATOM 4485 C CA . SER A 1 561 ? 17.627 20.280 5.957 1.00 36.97 561 SER A CA 1
ATOM 4486 C C . SER A 1 561 ? 17.255 19.609 7.268 1.00 36.97 561 SER A C 1
ATOM 4488 O O . SER A 1 561 ? 16.333 20.067 7.938 1.00 36.97 561 SER A O 1
ATOM 4490 N N . ALA A 1 562 ? 18.012 18.578 7.648 1.00 37.06 562 ALA A N 1
ATOM 4491 C CA . ALA A 1 562 ? 17.965 17.966 8.975 1.00 37.06 562 ALA A CA 1
ATOM 4492 C C . ALA A 1 562 ? 18.277 18.969 10.110 1.00 37.06 562 ALA A C 1
ATOM 4494 O O . ALA A 1 562 ? 17.974 18.687 11.262 1.00 37.06 562 ALA A O 1
ATOM 4495 N N . ARG A 1 563 ? 18.841 20.152 9.796 1.00 34.53 563 ARG A N 1
ATOM 4496 C CA . ARG A 1 563 ? 19.105 21.229 10.771 1.00 34.53 563 ARG A CA 1
ATOM 4497 C C . ARG A 1 563 ? 17.879 22.063 11.137 1.00 34.53 563 ARG A C 1
ATOM 4499 O O . ARG A 1 563 ? 17.884 22.704 12.180 1.00 34.53 563 ARG A O 1
ATOM 4506 N N . ASN A 1 564 ? 16.839 22.072 10.305 1.00 36.81 564 ASN A N 1
ATOM 4507 C CA . ASN A 1 564 ? 15.599 22.761 10.640 1.00 36.81 564 ASN A CA 1
ATOM 4508 C C . ASN A 1 564 ? 14.662 21.706 11.218 1.00 36.81 564 ASN A C 1
ATOM 4510 O O . ASN A 1 564 ? 14.150 20.875 10.469 1.00 36.81 564 ASN A O 1
ATOM 4514 N N . GLY A 1 565 ? 14.486 21.718 12.542 1.00 37.66 565 GLY A N 1
ATOM 4515 C CA . GLY A 1 565 ? 13.602 20.794 13.254 1.00 37.66 565 GLY A CA 1
ATOM 4516 C C . GLY A 1 565 ? 12.189 20.708 12.646 1.00 37.66 565 GLY A C 1
ATOM 4517 O O . GLY A 1 565 ? 11.814 21.532 11.803 1.00 37.66 565 GLY A O 1
ATOM 4518 N N . PRO A 1 566 ? 11.386 19.704 13.044 1.00 45.66 566 PRO A N 1
ATOM 4519 C CA . PRO A 1 566 ? 10.094 19.415 12.425 1.00 45.66 566 PRO A CA 1
ATOM 4520 C C . PRO A 1 566 ? 9.209 20.669 12.372 1.00 45.66 566 PRO A C 1
ATOM 4522 O O . PRO A 1 566 ? 8.777 21.196 13.395 1.00 45.66 566 PRO A O 1
ATOM 4525 N N . SER A 1 567 ? 8.954 21.178 11.162 1.00 48.78 567 SER A N 1
ATOM 4526 C CA . SER A 1 567 ? 8.101 22.350 10.980 1.00 48.78 567 SER A CA 1
ATOM 4527 C C . SER A 1 567 ? 6.632 21.931 11.004 1.00 48.78 567 SER A C 1
ATOM 4529 O O . SER A 1 567 ? 6.166 21.163 10.164 1.00 48.78 567 SER A O 1
ATOM 4531 N N . TYR A 1 568 ? 5.903 22.455 11.989 1.00 52.00 568 TYR A N 1
ATOM 4532 C CA . TYR A 1 568 ? 4.458 22.304 12.147 1.00 52.00 568 TYR A CA 1
ATOM 4533 C C . TYR A 1 568 ? 3.713 22.513 10.819 1.00 52.00 568 TYR A C 1
ATOM 4535 O O . TYR A 1 568 ? 3.832 23.563 10.176 1.00 52.00 568 TYR A O 1
ATOM 4543 N N . ILE A 1 569 ? 2.898 21.537 10.413 1.00 56.59 569 ILE A N 1
ATOM 4544 C CA . ILE A 1 569 ? 2.125 21.641 9.174 1.00 56.59 569 ILE A CA 1
ATOM 4545 C C . ILE A 1 569 ? 0.812 22.375 9.479 1.00 56.59 569 ILE A C 1
ATOM 4547 O O . ILE A 1 569 ? -0.136 21.810 10.024 1.00 56.59 569 ILE A O 1
ATOM 4551 N N . ASN A 1 570 ? 0.735 23.658 9.119 1.00 47.88 570 ASN A N 1
ATOM 4552 C CA . ASN A 1 570 ? -0.478 24.466 9.279 1.00 47.88 570 ASN A CA 1
ATOM 4553 C C . ASN A 1 570 ? -1.683 23.831 8.547 1.00 47.88 570 ASN A C 1
ATOM 4555 O O . ASN A 1 570 ? -1.756 23.846 7.315 1.00 47.88 570 ASN A O 1
ATOM 4559 N N . GLY A 1 571 ? -2.658 23.325 9.314 1.00 49.50 571 GLY A N 1
ATOM 4560 C CA . GLY A 1 571 ? -3.874 22.683 8.799 1.00 49.50 571 GLY A CA 1
ATOM 4561 C C . GLY A 1 571 ? -3.793 21.164 8.607 1.00 49.50 571 GLY A C 1
ATOM 4562 O O . GLY A 1 571 ? -4.663 20.624 7.920 1.00 49.50 571 GLY A O 1
ATOM 4563 N N . ALA A 1 572 ? -2.785 20.489 9.174 1.00 52.28 572 ALA A N 1
ATOM 4564 C CA . ALA A 1 572 ? -2.724 19.029 9.177 1.00 52.28 572 ALA A CA 1
ATOM 4565 C C . ALA A 1 572 ? -3.803 18.396 10.062 1.00 52.28 572 ALA A C 1
ATOM 4567 O O . ALA A 1 572 ? -4.388 19.032 10.941 1.00 52.28 572 ALA A O 1
ATOM 4568 N N . THR A 1 573 ? -4.069 17.128 9.782 1.00 56.19 573 THR A N 1
ATOM 4569 C CA . THR A 1 573 ? -5.069 16.322 10.467 1.00 56.19 573 THR A CA 1
ATOM 4570 C C . THR A 1 573 ? -4.552 15.868 11.827 1.00 56.19 573 THR A C 1
ATOM 4572 O O . THR A 1 573 ? -3.457 15.328 11.895 1.00 56.19 573 THR A O 1
ATOM 4575 N N . PHE A 1 574 ? -5.349 16.062 12.879 1.00 64.50 574 PHE A N 1
ATOM 4576 C CA . PHE A 1 574 ? -4.990 15.705 14.260 1.00 64.50 574 PHE A CA 1
ATOM 4577 C C . PHE A 1 574 ? -5.149 14.209 14.571 1.00 64.50 574 PHE A C 1
ATOM 4579 O O . PHE A 1 574 ? -4.613 13.733 15.565 1.00 64.50 574 PHE A O 1
ATOM 4586 N N . ASN A 1 575 ? -5.875 13.473 13.720 1.00 76.38 575 ASN A N 1
ATOM 4587 C CA . ASN A 1 575 ? -6.106 12.037 13.851 1.00 76.38 575 ASN A CA 1
ATOM 4588 C C . ASN A 1 575 ? -5.443 11.281 12.674 1.00 76.38 575 ASN A C 1
ATOM 4590 O O . ASN A 1 575 ? -5.861 11.481 11.524 1.00 76.38 575 ASN A O 1
ATOM 4594 N N . PRO A 1 576 ? -4.448 10.407 12.928 1.00 81.25 576 PRO A N 1
ATOM 4595 C CA . PRO A 1 576 ? -3.804 9.586 11.902 1.00 81.25 576 PRO A CA 1
ATOM 4596 C C . PRO A 1 576 ? -4.765 8.692 11.103 1.00 81.25 576 PRO A C 1
ATOM 4598 O O . PRO A 1 576 ? -4.562 8.517 9.902 1.00 81.25 576 PRO A O 1
ATOM 4601 N N . ALA A 1 577 ? -5.850 8.197 11.710 1.00 86.06 577 ALA A N 1
ATOM 4602 C CA . ALA A 1 577 ? -6.858 7.393 11.014 1.00 86.06 577 ALA A CA 1
ATOM 4603 C C . ALA A 1 577 ? -7.498 8.160 9.852 1.00 86.06 577 ALA A C 1
ATOM 4605 O O . ALA A 1 577 ? -7.758 7.614 8.782 1.00 86.06 577 ALA A O 1
ATOM 4606 N N . VAL A 1 578 ? -7.681 9.469 10.021 1.00 86.25 578 VAL A N 1
ATOM 4607 C CA . VAL A 1 578 ? -8.190 10.317 8.948 1.00 86.25 578 VAL A CA 1
ATOM 4608 C C . VAL A 1 578 ? -7.147 10.441 7.833 1.00 86.25 578 VAL A C 1
ATOM 4610 O O . VAL A 1 578 ? -7.531 10.421 6.671 1.00 86.25 578 VAL A O 1
ATOM 4613 N N . LEU A 1 579 ? -5.838 10.510 8.118 1.00 86.69 579 LEU A N 1
ATOM 4614 C CA . LEU A 1 579 ? -4.833 10.463 7.043 1.00 86.69 579 LEU A CA 1
ATOM 4615 C C . LEU A 1 579 ? -4.954 9.163 6.235 1.00 86.69 579 LEU A C 1
ATOM 4617 O O . LEU A 1 579 ? -4.994 9.245 5.009 1.00 86.69 579 LEU A O 1
ATOM 4621 N N . VAL A 1 580 ? -5.061 8.003 6.893 1.00 91.44 580 VAL A N 1
ATOM 4622 C CA . VAL A 1 580 ? -5.264 6.706 6.214 1.00 91.44 580 VAL A CA 1
ATOM 4623 C C . VAL A 1 580 ? -6.470 6.779 5.270 1.00 91.44 580 VAL A C 1
ATOM 4625 O O . VAL A 1 580 ? -6.338 6.489 4.078 1.00 91.44 580 VAL A O 1
ATOM 4628 N N . ALA A 1 581 ? -7.590 7.326 5.751 1.00 92.25 581 ALA A N 1
ATOM 4629 C CA . ALA A 1 581 ? -8.784 7.547 4.942 1.00 92.25 581 ALA A CA 1
ATOM 4630 C C . ALA A 1 581 ? -8.541 8.443 3.722 1.00 92.25 581 ALA A C 1
ATOM 4632 O O . ALA A 1 581 ? -8.974 8.131 2.612 1.00 92.25 581 ALA A O 1
ATOM 4633 N N . PHE A 1 582 ? -7.811 9.547 3.890 1.00 91.00 582 PHE A N 1
ATOM 4634 C CA . PHE A 1 582 ? -7.453 10.435 2.782 1.00 91.00 582 PHE A CA 1
ATOM 4635 C C . PHE A 1 582 ? -6.601 9.729 1.719 1.00 91.00 582 PHE A C 1
ATOM 4637 O O . PHE A 1 582 ? -6.838 9.946 0.528 1.00 91.00 582 PHE A O 1
ATOM 4644 N N . LEU A 1 583 ? -5.634 8.898 2.123 1.00 93.44 583 LEU A N 1
ATOM 4645 C CA . LEU A 1 583 ? -4.783 8.146 1.194 1.00 93.44 583 LEU A CA 1
ATOM 4646 C C . LEU A 1 583 ? -5.620 7.172 0.355 1.00 93.44 583 LEU A C 1
ATOM 4648 O O . LEU A 1 583 ? -5.518 7.174 -0.875 1.00 93.44 583 LEU A O 1
ATOM 4652 N N . ASN A 1 584 ? -6.508 6.421 1.010 1.00 95.75 584 ASN A N 1
ATOM 4653 C CA . ASN A 1 584 ? -7.427 5.484 0.367 1.00 95.75 584 ASN A CA 1
ATOM 4654 C C . ASN A 1 584 ? -8.387 6.187 -0.607 1.00 95.75 584 ASN A C 1
ATOM 4656 O O . ASN A 1 584 ? -8.488 5.807 -1.778 1.00 95.75 584 ASN A O 1
ATOM 4660 N N . ILE A 1 585 ? -9.043 7.264 -0.162 1.00 95.31 585 ILE A N 1
ATOM 4661 C CA . ILE A 1 585 ? -9.955 8.063 -0.994 1.00 95.31 585 ILE A CA 1
ATOM 4662 C C . ILE A 1 585 ? -9.220 8.628 -2.216 1.00 95.31 585 ILE A C 1
ATOM 4664 O O . ILE A 1 585 ? -9.732 8.561 -3.339 1.00 95.31 585 ILE A O 1
ATOM 4668 N N . TYR A 1 586 ? -8.016 9.176 -2.020 1.00 95.25 586 TYR A N 1
ATOM 4669 C CA . TYR A 1 586 ? -7.254 9.783 -3.105 1.00 95.25 586 TYR A CA 1
ATOM 4670 C C . TYR A 1 586 ? -6.778 8.754 -4.132 1.00 95.25 586 TYR A C 1
ATOM 4672 O O . TYR A 1 586 ? -6.912 9.014 -5.328 1.00 95.25 586 TYR A O 1
ATOM 4680 N N . ARG A 1 587 ? -6.289 7.579 -3.702 1.00 96.19 587 ARG A N 1
ATOM 4681 C CA . ARG A 1 587 ? -5.921 6.474 -4.610 1.00 96.19 587 ARG A CA 1
ATOM 4682 C C . ARG A 1 587 ? -7.078 6.123 -5.541 1.00 96.19 587 ARG A C 1
ATOM 4684 O O . ARG A 1 587 ? -6.907 6.060 -6.757 1.00 96.19 587 ARG A O 1
ATOM 4691 N N . ILE A 1 588 ? -8.270 5.942 -4.982 1.00 95.81 588 ILE A N 1
ATOM 4692 C CA . ILE A 1 588 ? -9.448 5.535 -5.757 1.00 95.81 588 ILE A CA 1
ATOM 4693 C C . ILE A 1 588 ? -9.853 6.639 -6.731 1.00 95.81 588 ILE A C 1
ATOM 4695 O O . ILE A 1 588 ? -10.153 6.361 -7.894 1.00 95.81 588 ILE A O 1
ATOM 4699 N N . ASN A 1 589 ? -9.790 7.899 -6.296 1.00 94.38 589 ASN A N 1
ATOM 4700 C CA . ASN A 1 589 ? -10.022 9.035 -7.178 1.00 94.38 589 ASN A CA 1
ATOM 4701 C C . ASN A 1 589 ? -9.013 9.100 -8.330 1.00 94.38 589 ASN A C 1
ATOM 4703 O O . ASN A 1 589 ? -9.423 9.250 -9.482 1.00 94.38 589 ASN A O 1
ATOM 4707 N N . TYR A 1 590 ? -7.725 8.930 -8.027 1.00 94.12 590 TYR A N 1
ATOM 4708 C CA . TYR A 1 590 ? -6.643 8.890 -9.007 1.00 94.12 590 TYR A CA 1
ATOM 4709 C C . TYR A 1 590 ? -6.872 7.793 -10.055 1.00 94.12 590 TYR A C 1
ATOM 4711 O O . TYR A 1 590 ? -6.730 8.041 -11.250 1.00 94.12 590 TYR A O 1
ATOM 4719 N N . ASN A 1 591 ? -7.283 6.598 -9.623 1.00 95.12 591 ASN A N 1
ATOM 4720 C CA . ASN A 1 591 ? -7.479 5.454 -10.510 1.00 95.12 591 ASN A CA 1
ATOM 4721 C C . ASN A 1 591 ? -8.742 5.543 -11.373 1.00 95.12 591 ASN A C 1
ATOM 4723 O O . ASN A 1 591 ? -8.729 5.080 -12.515 1.00 95.12 591 ASN A O 1
ATOM 4727 N N . ARG A 1 592 ? -9.847 6.060 -10.822 1.00 91.75 592 ARG A N 1
ATOM 4728 C CA . ARG A 1 592 ? -11.195 5.860 -11.388 1.00 91.75 592 ARG A CA 1
ATOM 4729 C C . ARG A 1 592 ? -11.859 7.135 -11.888 1.00 91.75 592 ARG A C 1
ATOM 4731 O O . ARG A 1 592 ? -12.619 7.060 -12.848 1.00 91.75 592 ARG A O 1
ATOM 4738 N N . PHE A 1 593 ? -11.608 8.287 -11.268 1.00 89.62 593 PHE A N 1
ATOM 4739 C CA . PHE A 1 593 ? -12.377 9.512 -11.536 1.00 89.62 593 PHE A CA 1
ATOM 4740 C C . PHE A 1 593 ? -11.603 10.576 -12.307 1.00 89.62 593 PHE A C 1
ATOM 4742 O O . PHE A 1 593 ? -12.217 11.509 -12.827 1.00 89.62 593 PHE A O 1
ATOM 4749 N N . GLU A 1 594 ? -10.284 10.440 -12.413 1.00 87.31 594 GLU A N 1
ATOM 4750 C CA . GLU A 1 594 ? -9.431 11.449 -13.023 1.00 87.31 594 GLU A CA 1
ATOM 4751 C C . GLU A 1 594 ? -8.744 10.948 -14.289 1.00 87.31 594 GLU A C 1
ATOM 4753 O O . GLU A 1 594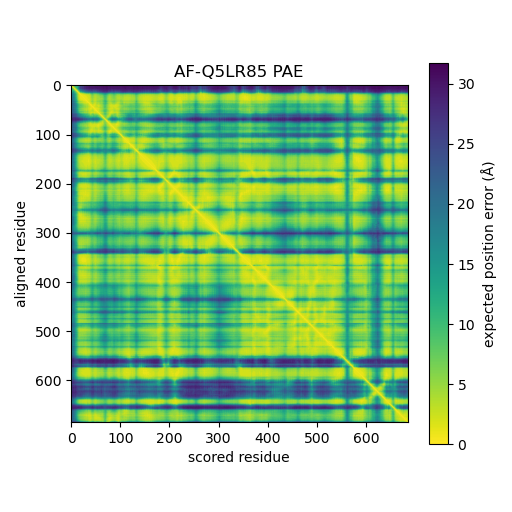 ? -7.933 10.021 -14.265 1.00 87.31 594 GLU A O 1
ATOM 4758 N N . GLU A 1 595 ? -9.063 11.583 -15.415 1.00 86.81 595 GLU A N 1
ATOM 4759 C CA . GLU A 1 595 ? -8.361 11.325 -16.665 1.00 86.81 595 GLU A CA 1
ATOM 4760 C C . GLU A 1 595 ? -6.998 12.001 -16.646 1.00 86.81 595 GLU A C 1
ATOM 4762 O O . GLU A 1 595 ? -6.869 13.169 -16.274 1.00 86.81 595 GLU A O 1
ATOM 4767 N N . ARG A 1 596 ? -5.972 11.249 -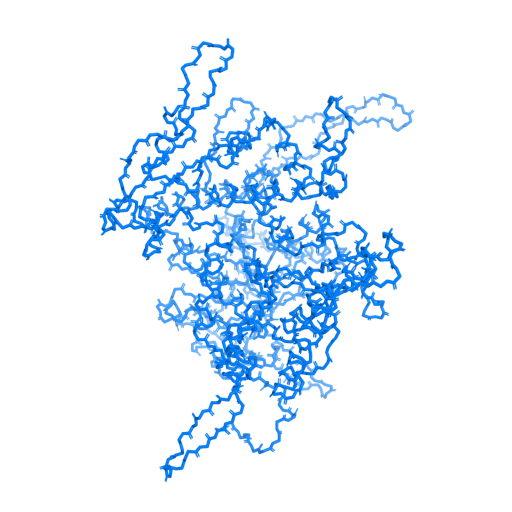17.041 1.00 84.75 596 ARG A N 1
ATOM 4768 C CA . ARG A 1 596 ? -4.594 11.732 -17.069 1.00 84.75 596 ARG A CA 1
ATOM 4769 C C . ARG A 1 596 ? -3.874 11.207 -18.305 1.00 84.75 596 ARG A C 1
ATOM 4771 O O . ARG A 1 596 ? -4.164 10.082 -18.739 1.00 84.75 596 ARG A O 1
ATOM 4778 N N . PRO A 1 597 ? -2.907 11.964 -18.851 1.00 83.88 597 PRO A N 1
ATOM 4779 C CA . PRO A 1 597 ? -1.993 11.415 -19.831 1.00 83.88 597 PRO A CA 1
ATOM 4780 C C . PRO A 1 597 ? -1.065 10.433 -19.116 1.00 83.88 597 PRO A C 1
ATOM 4782 O O . PRO A 1 597 ? -0.638 10.671 -17.986 1.00 83.88 597 PRO A O 1
ATOM 4785 N N . TYR A 1 598 ? -0.751 9.328 -19.772 1.00 83.06 598 TYR A N 1
ATOM 4786 C CA . TYR A 1 598 ? 0.221 8.372 -19.268 1.00 83.06 598 TYR A CA 1
ATOM 4787 C C . TYR A 1 598 ? 0.926 7.719 -20.442 1.00 83.06 598 TYR A C 1
ATOM 4789 O O . TYR A 1 598 ? 0.290 7.402 -21.448 1.00 83.06 598 TYR A O 1
ATOM 4797 N N . SER A 1 599 ? 2.236 7.546 -20.314 1.00 71.31 599 SER A N 1
ATOM 4798 C CA . SER A 1 599 ? 3.023 6.802 -21.279 1.00 71.31 599 SER A CA 1
ATOM 4799 C C . SER A 1 599 ? 4.000 5.922 -20.535 1.00 71.31 599 SER A C 1
ATOM 4801 O O . SER A 1 599 ? 4.832 6.442 -19.800 1.00 71.31 599 SER A O 1
ATOM 4803 N N . SER A 1 600 ? 3.903 4.613 -20.742 1.00 70.75 600 SER A N 1
ATOM 4804 C CA . SER A 1 600 ? 4.921 3.670 -20.300 1.00 70.75 600 SER A CA 1
ATOM 4805 C C . SER A 1 600 ? 6.001 3.523 -21.376 1.00 70.75 600 SER A C 1
ATOM 4807 O O . SER A 1 600 ? 5.723 3.659 -22.572 1.00 70.75 600 SER A O 1
ATOM 4809 N N . ALA A 1 601 ? 7.225 3.195 -20.962 1.00 61.50 601 ALA A N 1
ATOM 4810 C CA . ALA A 1 601 ? 8.325 2.812 -21.857 1.00 61.50 601 ALA A CA 1
ATOM 4811 C C . ALA A 1 601 ? 8.009 1.556 -22.700 1.00 61.50 601 ALA A C 1
ATOM 4813 O O . ALA A 1 601 ? 8.618 1.298 -23.736 1.00 61.50 601 ALA A O 1
ATOM 4814 N N . SER A 1 602 ? 7.042 0.762 -22.238 1.00 55.47 602 SER A N 1
ATOM 4815 C CA . SER A 1 602 ? 6.558 -0.487 -22.827 1.00 55.47 602 SER A CA 1
ATOM 4816 C C . SER A 1 602 ? 5.353 -0.315 -23.762 1.00 55.47 602 SER A C 1
ATOM 4818 O O . SER A 1 602 ? 4.865 -1.311 -24.307 1.00 55.47 602 SER A O 1
ATOM 4820 N N . ALA A 1 603 ? 4.829 0.906 -23.928 1.00 53.81 603 ALA A N 1
ATOM 4821 C CA . ALA A 1 603 ? 3.607 1.143 -24.686 1.00 53.81 603 ALA A CA 1
ATOM 4822 C C . ALA A 1 603 ? 3.799 0.775 -26.167 1.00 53.81 603 ALA A C 1
ATOM 4824 O O . ALA A 1 603 ? 4.591 1.384 -26.880 1.00 53.81 603 ALA A O 1
ATOM 4825 N N . ARG A 1 604 ? 3.041 -0.227 -26.637 1.00 43.28 604 ARG A N 1
ATOM 4826 C CA . ARG A 1 604 ? 3.094 -0.718 -28.028 1.00 43.28 604 ARG A CA 1
ATOM 4827 C C . ARG A 1 604 ? 2.479 0.247 -29.047 1.00 43.28 604 ARG A C 1
ATOM 4829 O O . ARG A 1 604 ? 2.793 0.153 -30.225 1.00 43.28 604 ARG A O 1
ATOM 4836 N N . ASN A 1 605 ? 1.616 1.156 -28.591 1.00 45.34 605 ASN A N 1
ATOM 4837 C CA . ASN A 1 605 ? 0.914 2.125 -29.429 1.00 45.34 605 ASN A CA 1
ATOM 4838 C C . ASN A 1 605 ? 1.327 3.545 -29.042 1.00 45.34 605 ASN A C 1
ATOM 4840 O O . ASN A 1 605 ? 1.591 3.824 -27.871 1.00 45.34 605 ASN A O 1
ATOM 4844 N N . SER A 1 606 ? 1.303 4.470 -30.005 1.00 52.28 606 SER A N 1
ATOM 4845 C CA . SER A 1 606 ? 1.483 5.887 -29.707 1.00 52.28 606 SER A CA 1
ATOM 4846 C C . SER A 1 606 ? 0.391 6.343 -28.736 1.00 52.28 606 SER A C 1
ATOM 4848 O O . SER A 1 606 ? -0.789 6.383 -29.085 1.00 52.28 606 SER A O 1
ATOM 4850 N N . ASN A 1 607 ? 0.769 6.758 -27.524 1.00 59.91 607 ASN A N 1
ATOM 4851 C CA . ASN A 1 607 ? -0.145 7.348 -26.532 1.00 59.91 607 ASN A CA 1
ATOM 4852 C C . ASN A 1 607 ? -0.612 8.759 -26.927 1.00 59.91 607 ASN A C 1
ATOM 4854 O O . ASN A 1 607 ? -0.955 9.577 -26.075 1.00 59.91 607 ASN A O 1
ATOM 4858 N N . GLN A 1 608 ? -0.596 9.061 -28.223 1.00 62.22 608 GLN A N 1
ATOM 4859 C CA . GLN A 1 608 ? -0.921 10.337 -28.818 1.00 62.22 608 GLN A CA 1
ATOM 4860 C C . GLN A 1 608 ? -1.839 10.119 -30.022 1.00 62.22 608 GLN A C 1
ATOM 4862 O O . GLN A 1 608 ? -1.700 9.140 -30.750 1.00 62.22 608 GLN A O 1
ATOM 4867 N N . VAL A 1 609 ? -2.780 11.035 -30.221 1.00 65.69 609 VAL A N 1
ATOM 4868 C CA . VAL A 1 609 ? -3.717 11.052 -31.348 1.00 65.69 609 VAL A CA 1
ATOM 4869 C C . VAL A 1 609 ? -3.467 12.315 -32.157 1.00 65.69 609 VAL A C 1
ATOM 4871 O O . VAL A 1 609 ? -3.166 13.369 -31.585 1.00 65.69 609 VAL A O 1
ATOM 4874 N N . ALA A 1 610 ? -3.596 12.208 -33.478 1.00 61.91 610 ALA A N 1
ATOM 4875 C CA . ALA A 1 610 ? -3.533 13.350 -34.376 1.00 61.91 610 ALA A CA 1
ATOM 4876 C C . ALA A 1 610 ? -4.575 14.401 -33.974 1.00 61.91 610 ALA A C 1
ATOM 4878 O O . ALA A 1 610 ? -5.759 14.105 -33.808 1.00 61.91 610 ALA A O 1
ATOM 4879 N N . VAL A 1 611 ? -4.122 15.636 -33.786 1.00 66.56 611 VAL A N 1
ATOM 4880 C CA . VAL A 1 611 ? -5.016 16.773 -33.571 1.00 66.56 611 VAL A CA 1
ATOM 4881 C C . VAL A 1 611 ? -5.381 17.316 -34.941 1.00 66.56 611 VAL A C 1
ATOM 4883 O O . VAL A 1 611 ? -4.493 17.581 -35.749 1.00 66.56 611 VAL A O 1
ATOM 4886 N N . SER A 1 612 ? -6.676 17.507 -35.194 1.00 66.06 612 SER A N 1
ATOM 4887 C CA . SER A 1 612 ? -7.140 18.175 -36.410 1.00 66.06 612 SER A CA 1
ATOM 4888 C C . SER A 1 612 ? -6.438 19.528 -36.558 1.00 66.06 612 SER A C 1
ATOM 4890 O O . SER A 1 612 ? -6.430 20.333 -35.615 1.00 66.06 612 SER A O 1
ATOM 4892 N N . SER A 1 613 ? -5.881 19.793 -37.738 1.00 61.78 613 SER A N 1
ATOM 4893 C CA . SER A 1 613 ? -5.352 21.108 -38.097 1.00 61.78 613 SER A CA 1
ATOM 4894 C C . SER A 1 613 ? -6.409 22.186 -37.844 1.00 61.78 613 SER A C 1
ATOM 4896 O O . SER A 1 613 ? -7.582 22.007 -38.166 1.00 61.78 613 SER A O 1
ATOM 4898 N N . GLY A 1 614 ? -6.018 23.303 -37.234 1.00 72.88 614 GLY A N 1
ATOM 4899 C CA . GLY A 1 614 ? -6.944 24.397 -36.949 1.00 72.88 614 GLY A CA 1
ATOM 4900 C C . GLY A 1 614 ? -6.252 25.608 -36.340 1.00 72.88 614 GLY A C 1
ATOM 4901 O O . GLY A 1 614 ? -5.055 25.575 -36.066 1.00 72.88 614 GLY A O 1
ATOM 4902 N N . THR A 1 615 ? -7.005 26.679 -36.103 1.00 75.88 615 THR A N 1
ATOM 4903 C CA . THR A 1 615 ? -6.491 27.916 -35.497 1.00 75.88 615 THR A CA 1
ATOM 4904 C C . THR A 1 615 ? -6.754 27.968 -33.990 1.00 75.88 615 THR A C 1
ATOM 4906 O O . THR A 1 615 ? -7.838 27.614 -33.530 1.00 75.88 615 THR A O 1
ATOM 4909 N N . GLN A 1 616 ? -5.779 28.430 -33.208 1.00 78.56 616 GLN A N 1
ATOM 4910 C CA . GLN A 1 616 ? -5.933 28.868 -31.822 1.00 78.56 616 GLN A CA 1
ATOM 4911 C C . GLN A 1 616 ? -6.039 30.395 -31.754 1.00 78.56 616 GLN A C 1
ATOM 4913 O O . GLN A 1 616 ? -5.447 31.100 -32.565 1.00 78.56 616 GLN A O 1
ATOM 4918 N N . SER A 1 617 ? -6.780 30.917 -30.781 1.00 83.75 617 SER A N 1
ATOM 4919 C CA . SER A 1 617 ? -6.897 32.359 -30.556 1.00 83.75 617 SER A CA 1
ATOM 4920 C C . SER A 1 617 ? -5.939 32.807 -29.457 1.00 83.75 617 SER A C 1
ATOM 4922 O O . SER A 1 617 ? -6.109 32.426 -28.302 1.00 83.75 617 SER A O 1
ATOM 4924 N N . ILE A 1 618 ? -4.962 33.638 -29.807 1.00 82.19 618 ILE A N 1
ATOM 4925 C CA . ILE A 1 618 ? -3.996 34.229 -28.879 1.00 82.19 618 ILE A CA 1
ATOM 4926 C C . ILE A 1 618 ? -4.452 35.653 -28.572 1.00 82.19 618 ILE A C 1
ATOM 4928 O O . ILE A 1 618 ? -4.695 36.448 -29.478 1.00 82.19 618 ILE A O 1
ATOM 4932 N N . ARG A 1 619 ? -4.612 35.989 -27.291 1.00 83.19 619 ARG A N 1
ATOM 4933 C CA . ARG A 1 619 ? -4.981 37.349 -26.885 1.00 83.19 619 ARG A CA 1
ATOM 4934 C C . ARG A 1 619 ? -3.776 38.270 -27.070 1.00 83.19 619 ARG A C 1
ATOM 4936 O O . ARG A 1 619 ? -2.703 37.963 -26.559 1.00 83.19 619 ARG A O 1
ATOM 4943 N N . ARG A 1 620 ? -3.959 39.398 -27.761 1.00 84.81 620 ARG A N 1
ATOM 4944 C CA . ARG A 1 620 ? -2.920 40.427 -27.871 1.00 84.81 620 ARG A CA 1
ATOM 4945 C C . ARG A 1 620 ? -2.653 41.000 -26.468 1.00 84.81 620 ARG A C 1
ATOM 4947 O O . ARG A 1 620 ? -3.614 41.436 -25.825 1.00 84.81 620 ARG A O 1
ATOM 4954 N N . PRO A 1 621 ? -1.402 40.990 -25.971 1.00 73.88 621 PRO A N 1
ATOM 4955 C CA . PRO A 1 621 ? -1.069 41.584 -24.677 1.00 73.88 621 PRO A CA 1
ATOM 4956 C C . PRO A 1 621 ? -1.586 43.027 -24.578 1.00 73.88 621 PRO A C 1
ATOM 4958 O O . PRO A 1 621 ? -1.535 43.767 -25.557 1.00 73.88 621 PRO A O 1
ATOM 4961 N N . GLY A 1 622 ? -2.158 43.403 -23.430 1.00 81.81 622 GLY A N 1
ATOM 4962 C CA . GLY A 1 622 ? -2.742 44.737 -23.210 1.00 81.81 622 GLY A CA 1
ATOM 4963 C C . GLY A 1 622 ? -4.076 45.019 -23.922 1.00 81.81 622 GLY A C 1
ATOM 4964 O O . GLY A 1 622 ? -4.649 46.084 -23.734 1.00 81.81 622 GLY A O 1
ATOM 4965 N N . SER A 1 623 ? -4.623 44.080 -24.703 1.00 86.88 623 SER A N 1
ATOM 4966 C CA . SER A 1 623 ? -5.856 44.274 -25.482 1.00 86.88 623 SER A CA 1
ATOM 4967 C C . SER A 1 623 ? -6.864 43.140 -25.264 1.00 86.88 623 SER A C 1
ATOM 4969 O O . SER A 1 623 ? -6.518 42.055 -24.801 1.00 86.88 623 SER A O 1
ATOM 4971 N N . LYS A 1 624 ? -8.152 43.367 -25.562 1.00 80.06 624 LYS A N 1
ATOM 4972 C CA . LYS A 1 624 ? -9.178 42.302 -25.642 1.00 80.06 624 LYS A CA 1
ATOM 4973 C C . LYS A 1 624 ? -9.193 41.597 -27.009 1.00 80.06 624 LYS A C 1
ATOM 4975 O O . LYS A 1 624 ? -9.840 40.560 -27.144 1.00 80.06 624 LYS A O 1
ATOM 4980 N N . VAL A 1 625 ? -8.468 42.126 -27.996 1.00 84.88 625 VAL A N 1
ATOM 4981 C CA . VAL A 1 625 ? -8.386 41.578 -29.355 1.00 84.88 625 VAL A CA 1
ATOM 4982 C C . VAL A 1 625 ? -7.659 40.231 -29.340 1.00 84.88 625 VAL A C 1
ATOM 4984 O O . VAL A 1 625 ? -6.615 40.070 -28.703 1.00 84.88 625 VAL A O 1
ATOM 4987 N N . LYS A 1 626 ? -8.224 39.247 -30.045 1.00 85.31 626 LYS A N 1
ATOM 4988 C CA . LYS A 1 626 ? -7.667 37.899 -30.198 1.00 85.31 626 LYS A CA 1
ATOM 4989 C C . LYS A 1 626 ? -7.201 37.697 -31.639 1.00 85.31 626 LYS A C 1
ATOM 4991 O O . LYS A 1 626 ? -7.983 37.882 -32.563 1.00 85.31 626 LYS A O 1
ATOM 4996 N N . VAL A 1 627 ? -5.955 37.276 -31.820 1.00 86.81 627 VAL A N 1
ATOM 4997 C CA . VAL A 1 627 ? -5.361 36.928 -33.117 1.00 86.81 627 VAL A CA 1
ATOM 4998 C C . VAL A 1 627 ? -5.499 35.422 -33.335 1.00 86.81 627 VAL A C 1
ATOM 5000 O O . VAL A 1 627 ? -5.267 34.641 -32.411 1.00 86.81 627 VAL A O 1
ATOM 5003 N N . LYS A 1 628 ? -5.893 34.990 -34.537 1.00 85.81 628 LYS A N 1
ATOM 5004 C CA . LYS A 1 628 ? -5.914 33.566 -34.903 1.00 85.81 628 LYS A CA 1
ATOM 5005 C C . LYS A 1 628 ? -4.510 33.142 -35.346 1.00 85.81 628 LYS A C 1
ATOM 5007 O O . LYS A 1 628 ? -3.957 33.732 -36.261 1.00 85.81 628 LYS A O 1
ATOM 5012 N N . ALA A 1 629 ? -3.955 32.115 -34.715 1.00 80.31 629 ALA A N 1
ATOM 5013 C CA . ALA A 1 629 ? -2.676 31.503 -35.068 1.00 80.31 629 ALA A CA 1
ATOM 5014 C C . ALA A 1 629 ? -2.881 30.008 -35.353 1.00 80.31 629 ALA A C 1
ATOM 5016 O O . ALA A 1 629 ? -3.744 29.396 -34.723 1.00 80.31 629 ALA A O 1
ATOM 5017 N N . PRO A 1 630 ? -2.126 29.376 -36.261 1.00 77.00 630 PRO A N 1
ATOM 5018 C CA . PRO A 1 630 ? -2.225 27.937 -36.479 1.00 77.00 630 PRO A CA 1
ATOM 5019 C C . PRO A 1 630 ? -1.834 27.163 -35.210 1.00 77.00 630 PRO A C 1
ATOM 5021 O O . PRO A 1 630 ? -0.885 27.510 -34.505 1.00 77.00 630 PRO A O 1
ATOM 5024 N N . LYS A 1 631 ? -2.572 26.095 -34.899 1.00 73.06 631 LYS A N 1
ATOM 5025 C CA . LYS A 1 631 ? -2.199 25.151 -33.842 1.00 73.06 631 LYS A CA 1
ATOM 5026 C C . LYS A 1 631 ? -0.924 24.424 -34.271 1.00 73.06 631 LYS A C 1
ATOM 5028 O O . LYS A 1 631 ? -0.956 23.624 -35.198 1.00 73.06 631 LYS A O 1
ATOM 5033 N N . GLN A 1 632 ? 0.181 24.657 -33.563 1.00 63.75 632 GLN A N 1
ATOM 5034 C CA . GLN A 1 632 ? 1.450 23.958 -33.820 1.00 63.75 632 GLN A CA 1
ATOM 5035 C C . GLN A 1 632 ? 1.416 22.476 -33.412 1.00 63.75 632 GLN A C 1
ATOM 5037 O O . GLN A 1 632 ? 2.175 21.657 -33.927 1.00 63.75 632 GLN A O 1
ATOM 5042 N N . ARG A 1 633 ? 0.538 22.106 -32.473 1.00 64.62 633 ARG A N 1
ATOM 5043 C CA . ARG A 1 633 ? 0.500 20.755 -31.911 1.00 64.62 633 ARG A CA 1
ATOM 5044 C C . ARG A 1 633 ? -0.196 19.778 -32.865 1.00 64.62 633 ARG A C 1
ATOM 5046 O O . ARG A 1 633 ? -1.420 19.770 -32.935 1.00 64.62 633 ARG A O 1
ATOM 5053 N N . LYS A 1 634 ? 0.585 18.921 -33.532 1.00 63.47 634 LYS A N 1
ATOM 5054 C CA . LYS A 1 634 ? 0.091 17.854 -34.428 1.00 63.47 634 LYS A CA 1
ATOM 5055 C C . LYS A 1 634 ? -0.420 16.610 -33.686 1.00 63.47 634 LYS A C 1
ATOM 5057 O O . LYS A 1 634 ? -1.238 15.873 -34.222 1.00 63.47 634 LYS A O 1
ATOM 5062 N N . LEU A 1 635 ? 0.033 16.387 -32.449 1.00 65.50 635 LEU A N 1
ATOM 5063 C CA . LEU A 1 635 ? -0.273 15.198 -31.647 1.00 65.50 635 LEU A CA 1
ATOM 5064 C C . LEU A 1 635 ? -0.656 15.575 -30.205 1.00 65.50 635 LEU A C 1
ATOM 5066 O O . LEU A 1 635 ? 0.050 16.346 -29.545 1.00 65.50 635 LEU A O 1
ATOM 5070 N N . ALA A 1 636 ? -1.762 15.031 -29.694 1.00 66.25 636 ALA A N 1
ATOM 5071 C CA . ALA A 1 636 ? -2.219 15.218 -28.314 1.00 66.25 636 ALA A CA 1
ATOM 5072 C C . ALA A 1 636 ? -2.246 13.888 -27.550 1.00 66.25 636 ALA A C 1
ATOM 5074 O O . ALA A 1 636 ? -2.686 12.888 -28.111 1.00 66.25 636 ALA A O 1
ATOM 5075 N N . PRO A 1 637 ? -1.817 13.856 -26.276 1.00 70.94 637 PRO A N 1
ATOM 5076 C CA . PRO A 1 637 ? -1.800 12.640 -25.485 1.00 70.94 637 PRO A CA 1
ATOM 5077 C C . PRO A 1 637 ? -3.219 12.143 -25.217 1.00 70.94 637 PRO A C 1
ATOM 5079 O O . PRO A 1 637 ? -4.130 12.931 -24.948 1.00 70.94 637 PRO A O 1
ATOM 5082 N N . ILE A 1 638 ? -3.396 10.825 -25.255 1.00 75.75 638 ILE A N 1
ATOM 5083 C CA . ILE A 1 638 ? -4.667 10.182 -24.931 1.00 75.75 638 ILE A CA 1
ATOM 5084 C C . ILE A 1 638 ? -4.921 10.336 -23.432 1.00 75.75 638 ILE A C 1
ATOM 5086 O O . ILE A 1 638 ? -4.213 9.770 -22.602 1.00 75.75 638 ILE A O 1
ATOM 5090 N N . GLN A 1 639 ? -5.973 11.074 -23.090 1.00 81.62 639 GLN A N 1
ATOM 5091 C CA . GLN A 1 639 ? -6.480 11.160 -21.725 1.00 81.62 639 GLN A CA 1
ATOM 5092 C C . GLN A 1 639 ? -7.320 9.913 -21.421 1.00 81.62 639 GLN A C 1
ATOM 5094 O O . GLN A 1 639 ? -8.197 9.518 -22.198 1.00 81.62 639 GLN A O 1
ATOM 5099 N N . SER A 1 640 ? -6.991 9.238 -20.325 1.00 84.31 640 SER A N 1
ATOM 5100 C CA . SER A 1 640 ? -7.738 8.093 -19.795 1.00 84.31 640 SER A CA 1
ATOM 5101 C C . SER A 1 640 ? -7.455 7.944 -18.306 1.00 84.31 640 SER A C 1
ATOM 5103 O O . SER A 1 640 ? -6.428 8.415 -17.813 1.00 84.31 640 SER A O 1
ATOM 5105 N N . THR A 1 641 ? -8.361 7.306 -17.576 1.00 89.75 641 THR A N 1
ATOM 5106 C CA . THR A 1 641 ? -8.090 6.936 -16.185 1.00 89.75 641 THR A CA 1
ATOM 5107 C C . THR A 1 641 ? -7.184 5.697 -16.148 1.00 89.75 641 THR A C 1
ATOM 5109 O O . THR A 1 641 ? -7.235 4.875 -17.075 1.00 89.75 641 THR A O 1
ATOM 5112 N N . PRO A 1 642 ? -6.369 5.513 -15.095 1.00 92.06 642 PRO A N 1
ATOM 5113 C CA . PRO A 1 642 ? -5.611 4.279 -14.908 1.00 92.06 642 PRO A CA 1
ATOM 5114 C C . PRO A 1 642 ? -6.480 3.013 -14.954 1.00 92.06 642 PRO A C 1
ATOM 5116 O O . PRO A 1 642 ? -6.082 2.018 -15.553 1.00 92.06 642 PRO A O 1
ATOM 5119 N N . ALA A 1 643 ? -7.701 3.050 -14.405 1.00 91.12 643 ALA A N 1
ATOM 5120 C CA . ALA A 1 643 ? -8.625 1.913 -14.433 1.00 91.12 643 ALA A CA 1
ATOM 5121 C C . ALA A 1 643 ? -9.067 1.517 -15.848 1.00 91.12 643 ALA A C 1
ATOM 5123 O O . ALA A 1 643 ? -9.193 0.328 -16.140 1.00 91.12 643 ALA A O 1
ATOM 5124 N N . ILE A 1 644 ? -9.264 2.496 -16.739 1.00 88.44 644 ILE A N 1
ATOM 5125 C CA . ILE A 1 644 ? -9.572 2.230 -18.150 1.00 88.44 644 ILE A CA 1
ATOM 5126 C C . ILE A 1 644 ? -8.362 1.602 -18.846 1.00 88.44 644 ILE A C 1
ATOM 5128 O O . ILE A 1 644 ? -8.537 0.657 -19.611 1.00 88.44 644 ILE A O 1
ATOM 5132 N N . ARG A 1 645 ? -7.140 2.087 -18.574 1.00 87.62 645 ARG A N 1
ATOM 5133 C CA . ARG A 1 645 ? -5.909 1.509 -19.145 1.00 87.62 645 ARG A CA 1
ATOM 5134 C C . ARG A 1 645 ? -5.674 0.070 -18.687 1.00 87.62 645 ARG A C 1
ATOM 5136 O O . ARG A 1 645 ? -5.285 -0.754 -19.503 1.00 87.62 645 ARG A O 1
ATOM 5143 N N . LEU A 1 646 ? -5.976 -0.231 -17.424 1.00 89.06 646 LEU A N 1
ATOM 5144 C CA . LEU A 1 646 ? -5.928 -1.587 -16.867 1.00 89.06 646 LEU A CA 1
ATOM 5145 C C . LEU A 1 646 ? -7.019 -2.516 -17.431 1.00 89.06 646 LEU A C 1
ATOM 5147 O O . LEU A 1 646 ? -6.910 -3.736 -17.335 1.00 89.06 646 LEU A O 1
ATOM 5151 N N . GLY A 1 647 ? -8.087 -1.958 -18.006 1.00 86.62 647 GLY A N 1
ATOM 5152 C CA . GLY A 1 647 ? -9.268 -2.719 -18.417 1.00 86.62 647 GLY A CA 1
ATOM 5153 C C . GLY A 1 647 ? -10.194 -3.091 -17.253 1.00 86.62 647 GLY A C 1
ATOM 5154 O O . GLY A 1 647 ? -11.109 -3.895 -17.432 1.00 86.62 647 GLY A O 1
ATOM 5155 N N . ALA A 1 648 ? -9.984 -2.497 -16.073 1.00 86.69 648 ALA A N 1
ATOM 5156 C CA . ALA A 1 648 ? -10.831 -2.667 -14.893 1.00 86.69 648 ALA A CA 1
ATOM 5157 C C . ALA A 1 648 ? -12.105 -1.801 -14.931 1.00 86.69 648 ALA A C 1
ATOM 5159 O O . ALA A 1 648 ? -12.977 -1.950 -14.074 1.00 86.69 648 ALA A O 1
ATOM 5160 N N . ASP A 1 649 ? -12.208 -0.898 -15.910 1.00 84.56 649 ASP A N 1
ATOM 5161 C CA . ASP A 1 649 ? -13.429 -0.189 -16.286 1.00 84.56 649 ASP A CA 1
ATOM 5162 C C . ASP A 1 649 ? -13.650 -0.260 -17.798 1.00 84.56 649 ASP A C 1
ATOM 5164 O O . ASP A 1 649 ? -12.716 -0.173 -18.597 1.00 84.56 649 ASP A O 1
ATOM 5168 N N . ALA A 1 650 ? -14.915 -0.374 -18.201 1.00 67.69 650 ALA A N 1
ATOM 5169 C CA . ALA A 1 650 ? -15.291 -0.319 -19.605 1.00 67.69 650 ALA A CA 1
ATOM 5170 C C . ALA A 1 650 ? -15.297 1.129 -20.112 1.00 67.69 650 ALA A C 1
ATOM 5172 O O . ALA A 1 650 ? -15.894 2.021 -19.503 1.00 67.69 650 ALA A O 1
ATOM 5173 N N . ARG A 1 651 ? -14.708 1.354 -21.288 1.00 61.47 651 ARG A N 1
ATOM 5174 C CA . ARG A 1 651 ? -14.807 2.634 -21.994 1.00 61.47 651 ARG A CA 1
ATOM 5175 C C . ARG A 1 651 ? -16.206 2.758 -22.605 1.00 61.47 651 ARG A C 1
ATOM 5177 O O . ARG A 1 651 ? -16.452 2.232 -23.685 1.00 61.47 651 ARG A O 1
ATOM 5184 N N . ARG A 1 652 ? -17.142 3.433 -21.930 1.00 55.88 652 ARG A N 1
ATOM 5185 C CA . ARG A 1 652 ? -18.455 3.731 -22.530 1.00 55.88 652 ARG A CA 1
ATOM 5186 C C . ARG A 1 652 ? -18.292 4.788 -23.624 1.00 55.88 652 ARG A C 1
ATOM 5188 O O . ARG A 1 652 ? -17.748 5.862 -23.370 1.00 55.88 652 ARG A O 1
ATOM 5195 N N . MET A 1 653 ? -18.756 4.483 -24.835 1.00 44.81 653 MET A N 1
ATOM 5196 C CA . MET A 1 653 ? -18.915 5.479 -25.892 1.00 44.81 653 MET A CA 1
ATOM 5197 C C . MET A 1 653 ? -20.246 6.205 -25.690 1.00 44.81 653 MET A C 1
ATOM 5199 O O . MET A 1 653 ? -21.308 5.606 -25.810 1.00 44.81 653 MET A O 1
ATOM 5203 N N . THR A 1 654 ? -20.184 7.493 -25.372 1.00 46.62 654 THR A N 1
ATOM 5204 C CA . THR A 1 654 ? -21.312 8.422 -25.509 1.00 46.62 654 THR A CA 1
ATOM 5205 C C . THR A 1 654 ? -20.935 9.491 -26.526 1.00 46.62 654 THR A C 1
ATOM 5207 O O . THR A 1 654 ? -19.766 9.872 -26.615 1.00 46.62 654 THR A O 1
ATOM 5210 N N . SER A 1 655 ? -21.916 9.928 -27.316 1.00 44.59 655 SER A N 1
ATOM 5211 C CA . SER A 1 655 ? -21.759 10.514 -28.655 1.00 44.59 655 SER A CA 1
ATOM 5212 C C . SER A 1 655 ? -20.946 11.808 -28.773 1.00 44.59 655 SER A C 1
ATOM 5214 O O . SER A 1 655 ? -20.649 12.197 -29.893 1.00 44.59 655 SER A O 1
ATOM 5216 N N . THR A 1 656 ? -20.506 12.457 -27.693 1.00 42.78 656 THR A N 1
ATOM 5217 C CA . THR A 1 656 ? -19.681 13.681 -27.807 1.00 42.78 656 THR A CA 1
ATOM 5218 C C . THR A 1 656 ? -18.636 13.885 -26.707 1.00 42.78 656 THR A C 1
ATOM 5220 O O . THR A 1 656 ? -17.880 14.853 -26.755 1.00 42.78 656 THR A O 1
ATOM 5223 N N . THR A 1 657 ? -18.506 12.989 -25.726 1.00 46.09 657 THR A N 1
ATOM 5224 C CA . THR A 1 657 ? -17.378 12.996 -24.771 1.00 46.09 657 THR A CA 1
ATOM 5225 C C . THR A 1 657 ? -17.337 11.681 -24.000 1.00 46.09 657 THR A C 1
ATOM 5227 O O . THR A 1 657 ? -18.366 11.153 -23.575 1.00 46.09 657 THR A O 1
ATOM 5230 N N . ARG A 1 658 ? -16.129 11.129 -23.856 1.00 53.47 658 ARG A N 1
ATOM 5231 C CA . ARG A 1 658 ? -15.842 9.916 -23.077 1.00 53.47 658 ARG A CA 1
ATOM 5232 C C . ARG A 1 658 ? -15.992 10.290 -21.598 1.00 53.47 658 ARG A C 1
ATOM 5234 O O . ARG A 1 658 ? -15.307 11.201 -21.155 1.00 53.47 658 ARG A O 1
ATOM 5241 N N . ALA A 1 659 ? -16.920 9.674 -20.865 1.00 58.41 659 ALA A N 1
ATOM 5242 C CA . ALA A 1 659 ? -17.232 10.093 -19.496 1.00 58.41 659 ALA A CA 1
ATOM 5243 C C . ALA A 1 659 ? -16.631 9.138 -18.457 1.00 58.41 659 ALA A C 1
ATOM 5245 O O . ALA A 1 659 ? -16.859 7.926 -18.511 1.00 58.41 659 ALA A O 1
ATOM 5246 N N . THR A 1 660 ? -15.903 9.694 -17.488 1.00 70.06 660 THR A N 1
ATOM 5247 C CA . THR A 1 660 ? -15.508 8.985 -16.267 1.00 70.06 660 THR A CA 1
ATOM 5248 C C . THR A 1 660 ? -16.744 8.575 -15.454 1.00 70.06 660 THR A C 1
ATOM 5250 O O . THR A 1 660 ? -17.817 9.174 -15.602 1.00 70.06 660 THR A O 1
ATOM 5253 N N . PRO A 1 661 ? -16.648 7.537 -14.602 1.00 77.31 661 PRO A N 1
ATOM 5254 C CA . PRO A 1 661 ? -17.768 7.120 -13.768 1.00 77.31 661 PRO A CA 1
ATOM 5255 C C . PRO A 1 661 ? -18.262 8.270 -12.873 1.00 77.31 661 PRO A C 1
ATOM 5257 O O . PRO A 1 661 ? -17.467 8.926 -12.207 1.00 77.31 661 PRO A O 1
ATOM 5260 N N . ASP A 1 662 ? -19.578 8.506 -12.835 1.00 82.44 662 ASP A N 1
ATOM 5261 C CA . ASP A 1 662 ? -20.179 9.568 -12.015 1.00 82.44 662 ASP A CA 1
ATOM 5262 C C . ASP A 1 662 ? -20.170 9.180 -10.521 1.00 82.44 662 ASP A C 1
ATOM 5264 O O . ASP A 1 662 ? -20.879 8.236 -10.138 1.00 82.44 662 ASP A O 1
ATOM 5268 N N . PRO A 1 663 ? -19.457 9.920 -9.643 1.00 84.25 663 PRO A N 1
ATOM 5269 C CA . PRO A 1 663 ? -19.424 9.637 -8.209 1.00 84.25 663 PRO A CA 1
ATOM 5270 C C . PRO A 1 663 ? -20.815 9.601 -7.563 1.00 84.25 663 PRO A C 1
ATOM 5272 O O . PRO A 1 663 ? -21.037 8.823 -6.636 1.00 84.25 663 PRO A O 1
ATOM 5275 N N . ARG A 1 664 ? -21.788 10.377 -8.070 1.00 81.69 664 ARG A N 1
ATOM 5276 C CA . ARG A 1 664 ? -23.169 10.388 -7.544 1.00 81.69 664 ARG A CA 1
ATOM 5277 C C . ARG A 1 664 ? -23.842 9.025 -7.661 1.00 81.69 664 ARG A C 1
ATOM 5279 O O . ARG A 1 664 ? -24.617 8.651 -6.788 1.00 81.69 664 ARG A O 1
ATOM 5286 N N . ARG A 1 665 ? -23.543 8.278 -8.726 1.00 80.94 665 ARG A N 1
ATOM 5287 C CA . ARG A 1 665 ? -24.111 6.944 -8.974 1.00 80.94 665 ARG A CA 1
ATOM 5288 C C . ARG A 1 665 ? -23.385 5.844 -8.203 1.00 80.94 665 ARG A C 1
ATOM 5290 O O . ARG A 1 665 ? -23.913 4.744 -8.073 1.00 80.94 665 ARG A O 1
ATOM 5297 N N . ILE A 1 666 ? -22.183 6.132 -7.710 1.00 85.94 666 ILE A N 1
ATOM 5298 C CA . ILE A 1 666 ? -21.326 5.164 -7.025 1.00 85.94 666 ILE A CA 1
ATOM 5299 C C . ILE A 1 666 ? -21.526 5.249 -5.515 1.00 85.94 666 ILE A C 1
ATOM 5301 O O . ILE A 1 666 ? -21.824 4.232 -4.905 1.00 85.94 666 ILE A O 1
ATOM 5305 N N . LEU A 1 667 ? -21.436 6.434 -4.910 1.00 86.94 667 LEU A N 1
ATOM 5306 C CA . LEU A 1 667 ? -21.331 6.574 -3.450 1.00 86.94 667 LEU A CA 1
ATOM 5307 C C . LEU A 1 667 ? -22.516 6.010 -2.641 1.00 86.94 667 LEU A C 1
ATOM 5309 O O . LEU A 1 667 ? -22.346 5.681 -1.475 1.00 86.94 667 LEU 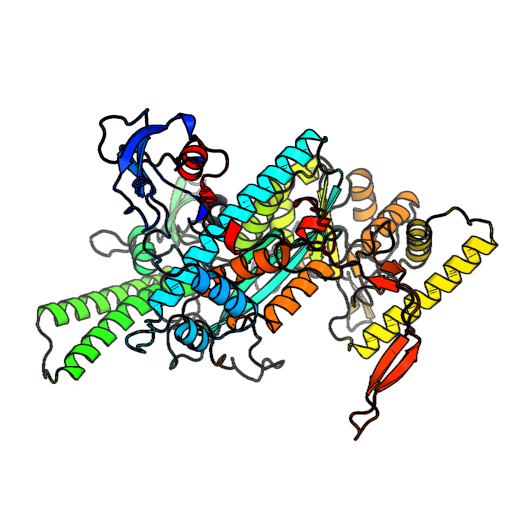A O 1
ATOM 5313 N N . TYR A 1 668 ? -23.706 5.897 -3.236 1.00 85.00 668 TYR A N 1
ATOM 5314 C CA . TYR A 1 668 ? -24.926 5.480 -2.528 1.00 85.00 668 TYR A CA 1
ATOM 5315 C C . TYR A 1 668 ? -25.338 4.028 -2.778 1.00 85.00 668 TYR A C 1
ATOM 5317 O O . TYR A 1 668 ? -26.387 3.590 -2.299 1.00 85.00 668 TYR A O 1
ATOM 5325 N N . ARG A 1 669 ? -24.537 3.266 -3.529 1.00 85.62 669 ARG A N 1
ATOM 5326 C CA . ARG A 1 669 ? -24.778 1.833 -3.727 1.00 85.62 669 ARG A CA 1
ATOM 5327 C C . ARG A 1 669 ? -24.105 1.027 -2.610 1.00 85.62 669 ARG A C 1
ATOM 5329 O O . ARG A 1 669 ? -23.045 1.423 -2.132 1.00 85.62 669 ARG A O 1
ATOM 5336 N N . PRO A 1 670 ? -24.678 -0.114 -2.196 1.00 87.75 670 PRO A N 1
ATOM 5337 C CA . PRO A 1 670 ? -24.176 -0.907 -1.074 1.00 87.75 670 PRO A CA 1
ATOM 5338 C C . PRO A 1 670 ? -22.996 -1.800 -1.480 1.00 87.75 670 PRO A C 1
ATOM 5340 O O . PRO A 1 670 ? -23.067 -3.021 -1.349 1.00 87.75 670 PRO A O 1
ATOM 5343 N N . TRP A 1 671 ? -21.919 -1.206 -2.005 1.00 91.19 671 TRP A N 1
ATOM 5344 C CA . TRP A 1 671 ? -20.808 -1.926 -2.649 1.00 91.19 671 TRP A CA 1
ATOM 5345 C C . TRP A 1 671 ? -20.169 -3.004 -1.785 1.00 91.19 671 TRP A C 1
ATOM 5347 O O . TRP A 1 671 ? -19.691 -4.000 -2.317 1.00 91.19 671 TRP A O 1
ATOM 5357 N N . LEU A 1 672 ? -20.215 -2.848 -0.461 1.00 90.81 672 LEU A N 1
ATOM 5358 C CA . LEU A 1 672 ? -19.696 -3.842 0.474 1.00 90.81 672 LEU A CA 1
ATOM 5359 C C . LEU A 1 672 ? -20.340 -5.218 0.260 1.00 90.81 672 LEU A C 1
ATOM 5361 O O . LEU A 1 672 ? -19.664 -6.233 0.371 1.00 90.81 672 LEU A O 1
ATOM 5365 N N . ASN A 1 673 ? -21.619 -5.225 -0.121 1.00 90.88 673 ASN A N 1
ATOM 5366 C CA . ASN A 1 673 ? -22.420 -6.420 -0.347 1.00 90.88 673 ASN A CA 1
ATOM 5367 C C . ASN A 1 673 ? -22.432 -6.872 -1.818 1.00 90.88 673 ASN A C 1
ATOM 5369 O O . ASN A 1 673 ? -23.201 -7.778 -2.144 1.00 90.88 673 ASN A O 1
ATOM 5373 N N . HIS A 1 674 ? -21.663 -6.242 -2.715 1.00 91.12 674 HIS A N 1
ATOM 5374 C CA . HIS A 1 674 ? -21.712 -6.501 -4.159 1.00 91.12 674 HIS A CA 1
ATOM 5375 C C . HIS A 1 674 ? -21.571 -7.995 -4.493 1.00 91.12 674 HIS A C 1
ATOM 5377 O O . HIS A 1 674 ? -20.697 -8.680 -3.970 1.00 91.12 674 HIS A O 1
ATOM 5383 N N . GLY A 1 675 ? -22.450 -8.505 -5.360 1.00 87.75 675 GLY A N 1
ATOM 5384 C CA . GLY A 1 675 ? -22.490 -9.926 -5.729 1.00 87.75 675 GLY A CA 1
ATOM 5385 C C . GLY A 1 675 ? -23.173 -10.851 -4.710 1.00 87.75 675 GLY A C 1
ATOM 5386 O O . GLY A 1 675 ? -23.328 -12.035 -4.987 1.00 87.75 675 GLY A O 1
ATOM 5387 N N . THR A 1 676 ? -23.636 -10.342 -3.563 1.00 91.25 676 THR A N 1
ATOM 5388 C CA . THR A 1 676 ? -24.347 -11.144 -2.548 1.00 91.25 676 THR A CA 1
ATOM 5389 C C . THR A 1 676 ? -25.878 -11.006 -2.653 1.00 91.25 676 THR A C 1
ATOM 5391 O O . THR A 1 676 ? -26.386 -10.069 -3.280 1.00 91.25 676 THR A O 1
ATOM 5394 N N . PRO A 1 677 ? -26.665 -11.881 -1.996 1.00 90.19 677 PRO A N 1
ATOM 5395 C CA . PRO A 1 677 ? -28.118 -11.715 -1.906 1.00 90.19 677 PRO A CA 1
ATOM 5396 C C . PRO A 1 677 ? -28.564 -10.367 -1.303 1.00 90.19 677 PRO A C 1
ATOM 5398 O O . PRO A 1 677 ? -29.548 -9.788 -1.768 1.00 90.19 677 PRO A O 1
ATOM 5401 N N . LEU A 1 678 ? -27.829 -9.830 -0.316 1.00 88.62 678 LEU A N 1
ATOM 5402 C CA . LEU A 1 678 ? -28.098 -8.512 0.283 1.00 88.62 678 LEU A CA 1
ATOM 5403 C C . LEU A 1 678 ? -28.021 -7.383 -0.747 1.00 88.62 678 LEU A C 1
ATOM 5405 O O . LEU A 1 678 ? -28.850 -6.474 -0.722 1.00 88.62 678 LEU A O 1
ATOM 5409 N N . TRP A 1 679 ? -27.066 -7.448 -1.676 1.00 90.25 679 TRP A N 1
ATOM 5410 C CA . TRP A 1 679 ? -26.957 -6.463 -2.751 1.00 90.25 679 TRP A CA 1
ATOM 5411 C C . TRP A 1 679 ? -28.222 -6.411 -3.599 1.00 90.25 679 TRP A C 1
ATOM 5413 O O . TRP A 1 679 ? -28.795 -5.337 -3.761 1.00 90.25 679 TRP A O 1
ATOM 5423 N N . LYS A 1 680 ? -28.713 -7.572 -4.053 1.00 87.88 680 LYS A N 1
ATOM 5424 C CA . LYS A 1 680 ? -29.946 -7.654 -4.851 1.00 87.88 680 LYS A CA 1
ATOM 5425 C C . LYS A 1 680 ? -31.124 -7.025 -4.107 1.00 87.88 680 LYS A C 1
ATOM 5427 O O . LYS A 1 680 ? -31.826 -6.203 -4.682 1.00 87.88 680 LYS A O 1
ATOM 5432 N N . LYS A 1 681 ? -31.288 -7.338 -2.815 1.00 86.25 681 LYS A N 1
ATOM 5433 C CA . LYS A 1 681 ? -32.356 -6.774 -1.970 1.00 86.25 681 LYS A CA 1
ATOM 5434 C C . LYS A 1 681 ? -32.288 -5.250 -1.865 1.00 86.25 681 LYS A C 1
ATOM 5436 O O . LYS A 1 681 ? -33.323 -4.592 -1.948 1.00 86.25 681 LYS A O 1
ATOM 5441 N N . PHE A 1 682 ? -31.093 -4.688 -1.697 1.00 85.38 682 PHE A N 1
ATOM 5442 C CA . PHE A 1 682 ? -30.915 -3.239 -1.639 1.00 85.38 682 PHE A CA 1
ATOM 5443 C C . PHE A 1 682 ? -31.027 -2.545 -3.004 1.00 85.38 682 PHE A C 1
ATOM 5445 O O . PHE A 1 682 ? -31.363 -1.363 -3.026 1.00 85.38 682 PHE A O 1
ATOM 5452 N N . GLU A 1 683 ? -30.762 -3.226 -4.123 1.00 81.19 683 GLU A N 1
ATOM 5453 C CA . GLU A 1 683 ? -30.980 -2.669 -5.468 1.00 81.19 683 GLU A CA 1
ATOM 5454 C C . GLU A 1 683 ? -32.450 -2.684 -5.883 1.00 81.19 683 GLU A C 1
ATOM 5456 O O . GLU A 1 683 ? -32.917 -1.734 -6.503 1.00 81.19 683 GLU A O 1
ATOM 5461 N N . THR A 1 684 ? -33.188 -3.731 -5.509 1.00 77.25 684 THR A N 1
ATOM 5462 C CA . THR A 1 684 ? -34.620 -3.872 -5.821 1.00 77.25 684 THR A CA 1
ATOM 5463 C C . THR A 1 684 ? -35.526 -3.051 -4.903 1.00 77.25 684 THR A C 1
ATOM 5465 O O . THR A 1 684 ? -36.739 -3.055 -5.098 1.00 77.25 684 THR A O 1
ATOM 5468 N N . ARG A 1 685 ? -34.966 -2.417 -3.863 1.00 72.31 685 ARG A N 1
ATOM 5469 C CA . ARG A 1 685 ? -35.738 -1.662 -2.869 1.00 72.31 685 ARG A CA 1
ATOM 5470 C C . ARG A 1 685 ? -36.407 -0.445 -3.477 1.00 72.31 685 ARG A C 1
ATOM 5472 O O . ARG A 1 685 ? -35.775 0.278 -4.284 1.00 72.31 685 ARG A O 1
#

Secondary structure (DSSP, 8-state):
-----S-TTS---------HHHHHHHHHHHHHTTTTTS--B-TTT--BTTT-GGGEEEEEEEEEEPPPTTTPPPEEEEEEEEEGGGTTSTTSEEEEE-TTTT---HHHHHHHHHHHTTT--HHHHHHHT--TTT-PPPPHHHHHHHHHHHHHHHHHHHHHHHHHHHHHHHHTT-BS-EEEEEEEEEEEEE-S-SS---EEEEEEEEEEETTT--EEEEEESEESS--HHHHHHHHHB-TT--B-SSEEEEE-TTS-EEEEEPPTTTSTTTTB-HHHHHHHHHHHHHHHHHHHHHHHHHTT-SS--HHHHHHHHHHHHHHHHHHIIIIIIS-PPP-TTTT----S-EEBPHHHHHHHHHHHHHHH--BSSEEEEEE--HHHHHHHHHHTHHHHHTT-EEEEEEE--TT--HHHHHHHHHHHHHHHHHHHHHHHHTT-TTS-HHHHHHHHHHHT-EEEEEE-TT--EEESS-GGG-STTS---EEE----BTTB-S-EEEEEE--HHHHHHHHTS-TTS--S-HHHHHHHHHHHTT---HHHHHHHHHHHHH-GGGSPPS-S-TTS-----TT--S-HHHHHHHHHHHHHHHHHT--EE---TT-SS-SEEEPPP-EEEEEPTTSS-EEEEE----EEE-EE-HHHHHTSS-----TT---PPPHHHHTTS-GGGTTSHHHHHHH--

Nearest PDB structures (foldseek):
  8ea4-assembly1_Y  TM=7.082E-01  e=1.240E+00  Scytonema hofmannii
  8rkv-assembly1_R  TM=2.639E-01  e=5.223E-01  Scytonema hofmannii
  8ea4-assembly1_X  TM=2.576E-01  e=4.718E-01  Scytonema hofmannii
  8ea4-assembly1_W  TM=1.469E-01  e=1.194E-01  Scytonema hofmannii
  6cim-assembly1_A  TM=3.275E-01  e=1.961E+00  Mus musculus

pLDDT: mean 82.32, std 14.0, range [25.67, 97.94]